Protein AF-A0A4U8Z4T5-F1 (afdb_monomer)

pLDDT: mean 79.44, std 13.84, range [29.36, 95.0]

InterPro domains:
  IPR011989 Armadillo-like helical [G3DSA:1.25.10.10] (235-585)
  IPR016024 Armadillo-type fold [SSF48371] (265-559)

Structure (mmCIF, N/CA/C/O backbone):
data_AF-A0A4U8Z4T5-F1
#
_entry.id   AF-A0A4U8Z4T5-F1
#
loop_
_atom_site.group_PDB
_atom_site.id
_atom_site.type_symbol
_atom_site.label_atom_id
_atom_site.label_alt_id
_atom_site.label_comp_id
_atom_site.label_asym_id
_atom_site.label_entity_id
_atom_site.label_seq_id
_atom_site.pdbx_PDB_ins_code
_atom_site.Cartn_x
_atom_site.Cartn_y
_atom_site.Cartn_z
_atom_site.occupancy
_atom_site.B_iso_or_equiv
_atom_site.auth_seq_id
_atom_site.auth_comp_id
_atom_site.auth_asym_id
_atom_site.auth_atom_id
_atom_site.pdbx_PDB_model_num
ATOM 1 N N . MET A 1 1 ? 65.688 54.243 3.881 1.00 65.06 1 MET A N 1
ATOM 2 C CA . MET A 1 1 ? 64.990 53.530 2.787 1.00 65.06 1 MET A CA 1
ATOM 3 C C . MET A 1 1 ? 64.803 52.058 3.116 1.00 65.06 1 MET A C 1
ATOM 5 O O . MET A 1 1 ? 63.659 51.644 3.179 1.00 65.06 1 MET A O 1
ATOM 9 N N . ILE A 1 2 ? 65.870 51.308 3.417 1.00 73.00 2 ILE A N 1
ATOM 10 C CA . ILE A 1 2 ? 65.785 49.881 3.790 1.00 73.00 2 ILE A CA 1
ATOM 11 C C . ILE A 1 2 ? 64.870 49.649 5.009 1.00 73.00 2 ILE A C 1
ATOM 13 O O . ILE A 1 2 ? 64.003 48.789 4.961 1.00 73.00 2 ILE A O 1
ATOM 17 N N . LEU A 1 3 ? 64.955 50.494 6.043 1.00 74.94 3 LEU A N 1
ATOM 18 C CA . LEU A 1 3 ? 64.056 50.430 7.210 1.00 74.94 3 LEU A CA 1
ATOM 19 C C . LEU A 1 3 ? 62.569 50.653 6.877 1.00 74.94 3 LEU A C 1
ATOM 21 O O . LEU A 1 3 ? 61.711 50.043 7.501 1.00 74.94 3 LEU A O 1
ATOM 25 N N . ALA A 1 4 ? 62.261 51.506 5.895 1.00 76.44 4 ALA A N 1
ATOM 26 C CA . ALA A 1 4 ? 60.877 51.752 5.481 1.00 76.44 4 ALA A CA 1
ATOM 27 C C . ALA A 1 4 ? 60.321 50.555 4.696 1.00 76.44 4 ALA A C 1
ATOM 29 O O . ALA A 1 4 ? 59.209 50.119 4.955 1.00 76.44 4 ALA A O 1
ATOM 30 N N . ALA A 1 5 ? 61.134 49.972 3.807 1.00 76.75 5 ALA A N 1
ATOM 31 C CA . ALA A 1 5 ? 60.778 48.750 3.086 1.00 76.75 5 ALA A CA 1
ATOM 32 C C . ALA A 1 5 ? 60.597 47.550 4.036 1.00 76.75 5 ALA A C 1
ATOM 34 O O . ALA A 1 5 ? 59.678 46.755 3.865 1.00 76.75 5 ALA A O 1
ATOM 35 N N . LYS A 1 6 ? 61.426 47.465 5.084 1.00 80.31 6 LYS A N 1
ATOM 36 C CA . LYS A 1 6 ? 61.306 46.449 6.132 1.00 80.31 6 LYS A CA 1
ATOM 37 C C . LYS A 1 6 ? 60.015 46.606 6.946 1.00 80.31 6 LYS A C 1
ATOM 39 O O . LYS A 1 6 ? 59.347 45.613 7.210 1.00 80.31 6 LYS A O 1
ATOM 44 N N . ALA A 1 7 ? 59.645 47.836 7.306 1.00 78.00 7 ALA A N 1
ATOM 45 C CA . ALA A 1 7 ? 58.390 48.115 8.006 1.00 78.00 7 ALA A CA 1
ATOM 46 C C . ALA A 1 7 ? 57.163 47.746 7.153 1.00 78.00 7 ALA A C 1
ATOM 48 O O . ALA A 1 7 ? 56.250 47.097 7.655 1.00 78.00 7 ALA A O 1
ATOM 49 N N . ASP A 1 8 ? 57.183 48.073 5.856 1.00 79.56 8 ASP A N 1
ATOM 50 C CA . ASP A 1 8 ? 56.132 47.666 4.915 1.00 79.56 8 ASP A CA 1
ATOM 51 C C . ASP A 1 8 ? 56.042 46.134 4.796 1.00 79.56 8 ASP A C 1
ATOM 53 O O . ASP A 1 8 ? 54.948 45.575 4.767 1.00 79.56 8 ASP A O 1
ATOM 57 N N . TRP A 1 9 ? 57.174 45.426 4.765 1.00 83.62 9 TRP A N 1
ATOM 58 C CA . TRP A 1 9 ? 57.192 43.959 4.743 1.00 83.62 9 TRP A CA 1
ATOM 59 C C . TRP A 1 9 ? 56.607 43.344 6.022 1.00 83.62 9 TRP A C 1
ATOM 61 O O . TRP A 1 9 ? 55.842 42.383 5.938 1.00 83.62 9 TRP A O 1
ATOM 71 N N . GLU A 1 10 ? 56.896 43.911 7.196 1.00 82.75 10 GLU A N 1
ATOM 72 C CA . GLU A 1 10 ? 56.301 43.462 8.462 1.00 82.75 10 GLU A CA 1
ATOM 73 C C . GLU A 1 10 ? 54.800 43.770 8.550 1.00 82.75 10 GLU A C 1
ATOM 75 O O . GLU A 1 10 ? 54.044 42.936 9.042 1.00 82.75 10 GLU A O 1
ATOM 80 N N . GLU A 1 11 ? 54.344 44.910 8.021 1.00 85.25 11 GLU A N 1
ATOM 81 C CA . GLU A 1 11 ? 52.915 45.252 7.955 1.00 85.25 11 GLU A CA 1
ATOM 82 C C . GLU A 1 11 ? 52.138 44.316 7.015 1.00 85.25 11 GLU A C 1
ATOM 84 O O . GLU A 1 11 ? 50.955 44.044 7.222 1.00 85.25 11 GLU A O 1
ATOM 89 N N . LYS A 1 12 ? 52.791 43.813 5.964 1.00 82.00 12 LYS A N 1
ATOM 90 C CA . LYS A 1 12 ? 52.190 42.913 4.969 1.00 82.00 12 LYS A CA 1
ATOM 91 C C . LYS A 1 12 ? 52.461 41.436 5.265 1.00 82.00 12 LYS A C 1
ATOM 93 O O . LYS A 1 12 ? 52.671 40.664 4.331 1.00 82.00 12 LYS A O 1
ATOM 98 N N . ASP A 1 13 ? 52.443 41.046 6.542 1.00 82.88 13 ASP A N 1
ATOM 99 C CA . ASP A 1 13 ? 52.569 39.652 7.008 1.00 82.88 13 ASP A CA 1
ATOM 100 C C . ASP A 1 13 ? 53.829 38.924 6.494 1.00 82.88 13 ASP A C 1
ATOM 102 O O . ASP A 1 13 ? 53.838 37.708 6.303 1.00 82.88 13 ASP A O 1
ATOM 106 N N . ARG A 1 14 ? 54.927 39.658 6.267 1.00 82.62 14 ARG A N 1
ATOM 107 C CA . ARG A 1 14 ? 56.226 39.110 5.840 1.00 82.62 14 ARG A CA 1
ATOM 108 C C . ARG A 1 14 ? 56.190 38.326 4.519 1.00 82.62 14 ARG A C 1
ATOM 110 O O . ARG A 1 14 ? 56.997 37.428 4.300 1.00 82.62 14 ARG A O 1
ATOM 117 N N . ILE A 1 15 ? 55.296 38.686 3.599 1.00 80.00 15 ILE A N 1
ATOM 118 C CA . ILE A 1 15 ? 55.174 38.022 2.291 1.00 80.00 15 ILE A CA 1
ATOM 119 C C . ILE A 1 15 ? 56.405 38.305 1.402 1.00 80.00 15 ILE A C 1
ATOM 121 O O . ILE A 1 15 ? 56.754 39.465 1.170 1.00 80.00 15 ILE A O 1
ATOM 125 N N . ASP A 1 16 ? 56.988 37.257 0.800 1.00 77.69 16 ASP A N 1
ATOM 126 C CA . ASP A 1 16 ? 58.214 37.280 -0.035 1.00 77.69 16 ASP A CA 1
ATOM 127 C C . ASP A 1 16 ? 58.216 38.305 -1.179 1.00 77.69 16 ASP A C 1
ATOM 129 O O . ASP A 1 16 ? 59.262 38.732 -1.678 1.00 77.69 16 ASP A O 1
ATOM 133 N N . LYS A 1 17 ? 57.029 38.714 -1.633 1.00 79.75 17 LYS A N 1
ATOM 134 C CA . LYS A 1 17 ? 56.847 39.731 -2.673 1.00 79.75 17 LYS A CA 1
ATOM 135 C C . LYS A 1 17 ? 57.381 41.108 -2.258 1.00 79.75 17 LYS A C 1
ATOM 137 O O . LYS A 1 17 ? 57.741 41.879 -3.138 1.00 79.75 17 LYS A O 1
ATOM 142 N N . TYR A 1 18 ? 57.434 41.398 -0.958 1.00 77.19 18 TYR A N 1
ATOM 143 C CA . TYR A 1 18 ? 57.904 42.678 -0.410 1.00 77.19 18 TYR A CA 1
ATOM 144 C C . TYR A 1 18 ? 59.340 42.611 0.141 1.00 77.19 18 TYR A C 1
ATOM 146 O O . TYR A 1 18 ? 59.817 43.572 0.746 1.00 77.19 18 TYR A O 1
ATOM 154 N N . LEU A 1 19 ? 60.039 41.491 -0.075 1.00 82.50 19 LEU A N 1
ATOM 155 C CA . LEU A 1 19 ? 61.492 41.416 0.089 1.00 82.50 19 LEU A CA 1
ATOM 156 C C . LEU A 1 19 ? 62.183 42.321 -0.935 1.00 82.50 19 LEU A C 1
ATOM 158 O O . LEU A 1 19 ? 61.629 42.589 -2.004 1.00 82.50 19 LEU A O 1
ATOM 162 N N . LEU A 1 20 ? 63.386 42.787 -0.606 1.00 81.00 20 LEU A N 1
ATOM 163 C CA . LEU A 1 20 ? 64.138 43.679 -1.482 1.00 81.00 20 LEU A CA 1
ATOM 164 C C . LEU A 1 20 ? 64.419 42.990 -2.821 1.00 81.00 20 LEU A C 1
ATOM 166 O O . LEU A 1 20 ? 64.884 41.851 -2.867 1.00 81.00 20 LEU A O 1
ATOM 170 N N . ASP A 1 21 ? 64.143 43.701 -3.910 1.00 76.94 21 ASP A N 1
ATOM 171 C CA . ASP A 1 21 ? 64.499 43.240 -5.246 1.00 76.94 21 ASP A CA 1
ATOM 172 C C . ASP A 1 21 ? 66.020 43.363 -5.483 1.00 76.94 21 ASP A C 1
ATOM 174 O O . ASP A 1 21 ? 66.658 44.271 -4.930 1.00 76.94 21 ASP A O 1
ATOM 178 N N . PRO A 1 22 ? 66.600 42.493 -6.336 1.00 72.62 22 PRO A N 1
ATOM 179 C CA . PRO A 1 22 ? 68.009 42.537 -6.720 1.00 72.62 22 PRO A CA 1
ATOM 180 C C . PRO A 1 22 ? 68.476 43.932 -7.148 1.00 72.62 22 PRO A C 1
ATOM 182 O O . PRO A 1 22 ? 67.836 44.592 -7.973 1.00 72.62 22 PRO A O 1
ATOM 185 N N . GLY A 1 23 ? 69.617 44.378 -6.618 1.00 75.50 23 GLY A N 1
ATOM 186 C CA . GLY A 1 23 ? 70.242 45.646 -6.993 1.00 75.50 23 GLY A CA 1
ATOM 187 C C . GLY A 1 23 ? 70.771 46.464 -5.815 1.00 75.50 23 GLY A C 1
ATOM 188 O O . GLY A 1 23 ? 71.002 45.966 -4.719 1.00 75.50 23 GLY A O 1
ATOM 189 N N . VAL A 1 24 ? 70.959 47.769 -6.045 1.00 73.31 24 VAL A N 1
ATOM 190 C CA . VAL A 1 24 ? 71.733 48.672 -5.166 1.00 73.31 24 VAL A CA 1
ATOM 191 C C . VAL A 1 24 ? 71.236 48.709 -3.713 1.00 73.31 24 VAL A C 1
ATOM 193 O O . VAL A 1 24 ? 72.024 48.954 -2.807 1.00 73.31 24 VAL A O 1
ATOM 196 N N . GLN A 1 25 ? 69.941 48.497 -3.463 1.00 75.31 25 GLN A N 1
ATOM 197 C CA . GLN A 1 25 ? 69.382 48.516 -2.103 1.00 75.31 25 GLN A CA 1
ATOM 198 C C . GLN A 1 25 ? 69.626 47.205 -1.343 1.00 75.31 25 GLN A C 1
ATOM 200 O O . GLN A 1 25 ? 69.825 47.257 -0.133 1.00 75.31 25 GLN A O 1
ATOM 205 N N . LEU A 1 26 ? 69.640 46.063 -2.038 1.00 80.06 26 LEU A N 1
ATOM 206 C CA . LEU A 1 26 ? 69.941 44.757 -1.451 1.00 80.06 26 LEU A CA 1
ATOM 207 C C . LEU A 1 26 ? 71.438 44.636 -1.132 1.00 80.06 26 LEU A C 1
ATOM 209 O O . LEU A 1 26 ? 71.787 44.257 -0.019 1.00 80.06 26 LEU A O 1
ATOM 213 N N . GLU A 1 27 ? 72.304 45.096 -2.041 1.00 77.06 27 GLU A N 1
ATOM 214 C CA . GLU A 1 27 ? 73.756 45.179 -1.804 1.00 77.06 27 GLU A CA 1
ATOM 215 C C . GLU A 1 27 ? 74.094 46.139 -0.657 1.00 77.06 27 GLU A C 1
ATOM 217 O O . GLU A 1 27 ? 74.862 45.799 0.233 1.00 77.06 27 GLU A O 1
ATOM 222 N N . ARG A 1 28 ? 73.430 47.302 -0.576 1.00 78.12 28 ARG A N 1
ATOM 223 C CA . ARG A 1 28 ? 73.576 48.183 0.596 1.00 78.12 28 ARG A CA 1
ATOM 224 C C . ARG A 1 28 ? 73.101 47.526 1.888 1.00 78.12 28 ARG A C 1
ATOM 226 O O . ARG A 1 28 ? 73.685 47.787 2.930 1.00 78.12 28 ARG A O 1
ATOM 233 N N . GLY A 1 29 ? 72.033 46.727 1.837 1.00 76.50 29 GLY A N 1
ATOM 234 C CA . GLY A 1 29 ? 71.551 45.960 2.988 1.00 76.50 29 GLY A CA 1
ATOM 235 C C . GLY A 1 29 ? 72.569 44.920 3.450 1.00 76.50 29 GLY A C 1
ATOM 236 O O . GLY A 1 29 ? 72.775 44.775 4.650 1.00 76.50 29 GLY A O 1
ATOM 237 N N . ARG A 1 30 ? 73.235 44.253 2.504 1.00 79.81 30 ARG A N 1
ATOM 238 C CA . ARG A 1 30 ? 74.326 43.310 2.761 1.00 79.81 30 ARG A CA 1
ATOM 239 C C . ARG A 1 30 ? 75.552 43.999 3.361 1.00 79.81 30 ARG A C 1
ATOM 241 O O . ARG A 1 30 ? 76.019 43.565 4.406 1.00 79.81 30 ARG A O 1
ATOM 248 N N . ASP A 1 31 ? 76.009 45.098 2.762 1.00 80.56 31 ASP A N 1
ATOM 249 C CA . ASP A 1 31 ? 77.144 45.883 3.268 1.00 80.56 31 ASP A CA 1
ATOM 250 C C . ASP A 1 31 ? 76.893 46.372 4.706 1.00 80.56 31 ASP A C 1
ATOM 252 O O . ASP A 1 31 ? 77.791 46.350 5.541 1.00 80.56 31 ASP A O 1
ATOM 256 N N . LEU A 1 32 ? 75.649 46.757 5.017 1.00 77.38 32 LEU A N 1
ATOM 257 C CA . LEU A 1 32 ? 75.212 47.145 6.364 1.00 77.38 32 LEU A CA 1
ATOM 258 C C . LEU A 1 32 ? 75.223 45.989 7.378 1.00 77.38 32 LEU A C 1
ATOM 260 O O . LEU A 1 32 ? 75.360 46.249 8.571 1.00 77.38 32 LEU A O 1
ATOM 264 N N . LEU A 1 33 ? 75.050 44.737 6.941 1.00 75.62 33 LEU A N 1
ATOM 265 C CA . LEU A 1 33 ? 75.178 43.561 7.811 1.00 75.62 33 LEU A CA 1
ATOM 266 C C . LEU A 1 33 ? 76.638 43.140 8.016 1.00 75.62 33 LEU A C 1
ATOM 268 O O . LEU A 1 33 ? 76.971 42.658 9.100 1.00 75.62 33 LEU A O 1
ATOM 272 N N . ASP A 1 34 ? 77.484 43.318 6.998 1.00 78.12 34 ASP A N 1
ATOM 273 C CA . ASP A 1 34 ? 78.901 42.941 7.030 1.00 78.12 34 ASP A CA 1
ATOM 274 C C . ASP A 1 34 ? 79.774 43.982 7.772 1.00 78.12 34 ASP A C 1
ATOM 276 O O . ASP A 1 34 ? 80.711 43.594 8.472 1.00 78.12 34 ASP A O 1
ATOM 280 N N . ASP A 1 35 ? 79.452 45.283 7.689 1.00 76.62 35 ASP A N 1
ATOM 281 C CA . ASP A 1 35 ? 80.103 46.367 8.450 1.00 76.62 35 ASP A CA 1
ATOM 282 C C . ASP A 1 35 ? 79.062 47.354 9.037 1.00 76.62 35 ASP A C 1
ATOM 284 O O . ASP A 1 35 ? 78.723 48.372 8.424 1.00 76.62 35 ASP A O 1
ATOM 288 N N . PRO A 1 36 ? 78.513 47.063 10.232 1.00 68.88 36 PRO A N 1
ATOM 289 C CA . PRO A 1 36 ? 77.388 47.810 10.797 1.00 68.88 36 PRO A CA 1
ATOM 290 C C . PRO A 1 36 ? 77.752 49.205 11.339 1.00 68.88 36 PRO A C 1
ATOM 292 O O . PRO A 1 36 ? 76.860 50.024 11.593 1.00 68.88 36 PRO A O 1
ATOM 295 N N . GLY A 1 37 ? 79.043 49.501 11.538 1.00 70.75 37 GLY A N 1
ATOM 296 C CA . GLY A 1 37 ? 79.495 50.721 12.213 1.00 70.75 37 GLY A CA 1
ATOM 297 C C . GLY A 1 37 ? 78.805 50.940 13.574 1.00 70.75 37 GLY A C 1
ATOM 298 O O . GLY A 1 37 ? 78.746 50.029 14.396 1.00 70.75 37 GLY A O 1
ATOM 299 N N . ASP A 1 38 ? 78.261 52.144 13.799 1.00 59.41 38 ASP A N 1
ATOM 300 C CA . ASP A 1 38 ? 77.535 52.539 15.026 1.00 59.41 38 ASP A CA 1
ATOM 301 C C . ASP A 1 38 ? 76.004 52.288 14.961 1.00 59.41 38 ASP A C 1
ATOM 303 O O . ASP A 1 38 ? 75.245 52.804 15.788 1.00 59.41 38 ASP A O 1
ATOM 307 N N . VAL A 1 39 ? 75.503 51.542 13.967 1.00 60.97 39 VAL A N 1
ATOM 308 C CA . VAL A 1 39 ? 74.061 51.304 13.763 1.00 60.97 39 VAL A CA 1
ATOM 309 C C . VAL A 1 39 ? 73.662 49.934 14.321 1.00 60.97 39 VAL A C 1
ATOM 311 O O . VAL A 1 39 ? 74.307 48.933 14.041 1.00 60.97 39 VAL A O 1
ATOM 314 N N . ALA A 1 40 ? 72.571 49.859 15.092 1.00 65.69 40 ALA A N 1
ATOM 315 C CA . ALA A 1 40 ? 72.010 48.581 15.541 1.00 65.69 40 ALA A CA 1
ATOM 316 C C . ALA A 1 40 ? 71.258 47.902 14.379 1.00 65.69 40 ALA A C 1
ATOM 318 O O . ALA A 1 40 ? 70.226 48.406 13.934 1.00 65.69 40 ALA A O 1
ATOM 319 N N . VAL A 1 41 ? 71.792 46.790 13.861 1.00 68.38 41 VAL A N 1
ATOM 320 C CA . VAL A 1 41 ? 71.321 46.143 12.611 1.00 68.38 41 VAL A CA 1
ATOM 321 C C . VAL A 1 41 ? 70.575 44.825 12.859 1.00 68.38 41 VAL A C 1
ATOM 323 O O . VAL A 1 41 ? 70.140 44.170 11.913 1.00 68.38 41 VAL A O 1
ATOM 326 N N . ASP A 1 42 ? 70.373 44.447 14.124 1.00 68.69 42 ASP A N 1
ATOM 327 C CA . ASP A 1 42 ? 69.731 43.179 14.500 1.00 68.69 42 ASP A CA 1
ATOM 328 C C . ASP A 1 42 ? 68.301 43.063 13.950 1.00 68.69 42 ASP A C 1
ATOM 330 O O . ASP A 1 42 ? 67.916 42.011 13.446 1.00 68.69 42 ASP A O 1
ATOM 334 N N . ASP A 1 43 ? 67.554 44.169 13.917 1.00 67.75 43 ASP A N 1
ATOM 335 C CA . ASP A 1 43 ? 66.181 44.193 13.402 1.00 67.75 43 ASP A CA 1
ATOM 336 C C . ASP A 1 43 ? 66.091 44.092 11.870 1.00 67.75 43 ASP A C 1
ATOM 338 O O . ASP A 1 43 ? 64.993 43.950 11.338 1.00 67.75 43 ASP A O 1
ATOM 342 N N . LEU A 1 44 ? 67.203 44.206 11.137 1.00 73.88 44 LEU A N 1
ATOM 343 C CA . LEU A 1 44 ? 67.240 44.183 9.668 1.00 73.88 44 LEU A CA 1
ATOM 344 C C . LEU A 1 44 ? 67.785 42.872 9.091 1.00 73.88 44 LEU A C 1
ATOM 346 O O . LEU A 1 44 ? 67.580 42.609 7.905 1.00 73.88 44 LEU A O 1
ATOM 350 N N . ARG A 1 45 ? 68.442 42.058 9.923 1.00 79.38 45 ARG A N 1
ATOM 351 C CA . ARG A 1 45 ? 69.130 40.825 9.529 1.00 79.38 45 ARG A CA 1
ATOM 352 C C . ARG A 1 45 ? 68.206 39.848 8.809 1.00 79.38 45 ARG A C 1
ATOM 354 O O . ARG A 1 45 ? 68.454 39.543 7.647 1.00 79.38 45 ARG A O 1
ATOM 361 N N . ASP A 1 46 ? 67.096 39.473 9.439 1.00 80.44 46 ASP A N 1
ATOM 362 C CA . ASP A 1 46 ? 66.138 38.512 8.875 1.00 80.44 46 ASP A CA 1
ATOM 363 C C . ASP A 1 46 ? 65.582 38.967 7.515 1.00 80.44 46 ASP A C 1
ATOM 365 O O . ASP A 1 46 ? 65.428 38.173 6.589 1.00 80.44 46 ASP A O 1
ATOM 369 N N . TYR A 1 47 ? 65.298 40.265 7.373 1.00 81.19 47 TYR A N 1
ATOM 370 C CA . TYR A 1 47 ? 64.714 40.827 6.153 1.00 81.19 47 TYR A CA 1
ATOM 371 C C . TYR A 1 47 ? 65.705 40.838 4.982 1.00 81.19 47 TYR A C 1
ATOM 373 O O . TYR A 1 47 ? 65.345 40.524 3.844 1.00 81.19 47 TYR A O 1
ATOM 381 N N . VAL A 1 48 ? 66.960 41.201 5.250 1.00 79.56 48 VAL A N 1
ATOM 382 C CA . VAL A 1 48 ? 68.009 41.262 4.228 1.00 79.56 48 VAL A CA 1
ATOM 383 C C . VAL A 1 48 ? 68.495 39.855 3.861 1.00 79.56 48 VAL A C 1
ATOM 385 O O . VAL A 1 48 ? 68.666 39.580 2.675 1.00 79.56 48 VAL A O 1
ATOM 388 N N . GLU A 1 49 ? 68.637 38.939 4.824 1.00 82.69 49 GLU A N 1
ATOM 389 C CA . GLU A 1 49 ? 69.040 37.547 4.568 1.00 82.69 49 GLU A CA 1
ATOM 390 C C . GLU A 1 49 ? 68.009 36.799 3.705 1.00 82.69 49 GLU A C 1
ATOM 392 O O . GLU A 1 49 ? 68.384 36.196 2.698 1.00 82.69 49 GLU A O 1
ATOM 397 N N . LEU A 1 50 ? 66.707 36.925 4.000 1.00 82.44 50 LEU A N 1
ATOM 398 C CA . LEU A 1 50 ? 65.644 36.343 3.164 1.00 82.44 50 LEU A CA 1
ATOM 399 C C . LEU A 1 50 ? 65.614 36.945 1.751 1.00 82.44 50 LEU A C 1
ATOM 401 O O . LEU A 1 50 ? 65.345 36.247 0.770 1.00 82.44 50 LEU A O 1
ATOM 405 N N . SER A 1 51 ? 65.921 38.239 1.624 1.00 80.88 51 SER A N 1
ATOM 406 C CA . SER A 1 51 ? 66.007 38.906 0.319 1.00 80.88 51 SER A CA 1
ATOM 407 C C . SER A 1 51 ? 67.193 38.385 -0.513 1.00 80.88 51 SER A C 1
ATOM 409 O O . SER A 1 51 ? 67.047 38.168 -1.717 1.00 80.88 51 SER A O 1
ATOM 411 N N . LEU A 1 52 ? 68.338 38.108 0.124 1.00 81.00 52 LEU A N 1
ATOM 412 C CA . LEU A 1 52 ? 69.515 37.505 -0.518 1.00 81.00 52 LEU A CA 1
ATOM 413 C C . LEU A 1 52 ? 69.277 36.037 -0.908 1.00 81.00 52 LEU A C 1
ATOM 415 O O . LEU A 1 52 ? 69.728 35.588 -1.962 1.00 81.00 52 LEU A O 1
ATOM 419 N N . GLU A 1 53 ? 68.544 35.277 -0.092 1.00 81.44 53 GLU A N 1
ATOM 420 C CA . GLU A 1 53 ? 68.211 33.880 -0.390 1.00 81.44 53 GLU A CA 1
ATOM 421 C C . GLU A 1 53 ? 67.259 33.764 -1.592 1.00 81.44 53 GLU A C 1
ATOM 423 O O . GLU A 1 53 ? 67.469 32.933 -2.483 1.00 81.44 53 GLU A O 1
ATOM 428 N N . LYS A 1 54 ? 66.282 34.674 -1.689 1.00 80.94 54 LYS A N 1
ATOM 429 C CA . LYS A 1 54 ? 65.402 34.815 -2.859 1.00 80.94 54 LYS A CA 1
ATOM 430 C C . LYS A 1 54 ? 66.183 35.150 -4.135 1.00 80.94 54 LYS A C 1
ATOM 432 O O . LYS A 1 54 ? 65.899 34.587 -5.194 1.00 80.94 54 LYS A O 1
ATOM 437 N N . GLU A 1 55 ? 67.170 36.042 -4.055 1.00 80.50 55 GLU A N 1
ATOM 438 C CA . GLU A 1 55 ? 68.040 36.381 -5.189 1.00 80.50 55 GLU A CA 1
ATOM 439 C C . GLU A 1 55 ? 68.890 35.180 -5.631 1.00 80.50 55 GLU A C 1
ATOM 441 O O . GLU A 1 55 ? 68.952 34.863 -6.822 1.00 80.50 55 GLU A O 1
ATOM 446 N N . LYS A 1 56 ? 69.478 34.454 -4.677 1.00 79.06 56 LYS A N 1
ATOM 447 C CA . LYS A 1 56 ? 70.282 33.260 -4.956 1.00 79.06 56 LYS A CA 1
ATOM 448 C C . LYS A 1 56 ? 69.465 32.157 -5.633 1.00 79.06 56 LYS A C 1
ATOM 450 O O . LYS A 1 56 ? 69.905 31.609 -6.642 1.00 79.06 56 LYS A O 1
ATOM 455 N N . GLY A 1 57 ? 68.253 31.888 -5.141 1.00 77.19 57 GLY A N 1
ATOM 456 C CA . GLY A 1 57 ? 67.345 30.909 -5.748 1.00 77.19 57 GLY A CA 1
ATOM 457 C C . GLY A 1 57 ? 66.955 31.265 -7.186 1.00 77.19 57 GLY A C 1
ATOM 458 O O . GLY A 1 57 ? 66.841 30.383 -8.037 1.00 77.19 57 GLY A O 1
ATOM 459 N N . ARG A 1 58 ? 66.818 32.560 -7.494 1.00 75.69 58 ARG A N 1
ATOM 460 C CA . ARG A 1 58 ? 66.562 33.030 -8.860 1.00 75.69 58 ARG A CA 1
ATOM 461 C C . ARG A 1 58 ? 67.766 32.823 -9.783 1.00 75.69 58 ARG A C 1
ATOM 463 O O . ARG A 1 58 ? 67.578 32.349 -10.900 1.00 75.69 58 ARG A O 1
ATOM 470 N N . PHE A 1 59 ? 68.979 33.135 -9.327 1.00 75.81 59 PHE A N 1
ATOM 471 C CA . PHE A 1 59 ? 70.200 32.914 -10.111 1.00 75.81 59 PHE A CA 1
ATOM 472 C C . PHE A 1 59 ? 70.455 31.432 -10.396 1.00 75.81 59 PHE A C 1
ATOM 474 O O . PHE A 1 59 ? 70.853 31.080 -11.507 1.00 75.81 59 PHE A O 1
ATOM 481 N N . ASP A 1 60 ? 70.207 30.557 -9.420 1.00 76.38 60 ASP A N 1
ATOM 482 C CA . ASP A 1 60 ? 70.342 29.114 -9.618 1.00 76.38 60 ASP A CA 1
ATOM 483 C C . ASP A 1 60 ? 69.314 28.592 -10.639 1.00 76.38 60 ASP A C 1
ATOM 485 O O . ASP A 1 60 ? 69.681 27.815 -11.524 1.00 76.38 60 ASP A O 1
ATOM 489 N N . ALA A 1 61 ? 68.073 29.094 -10.599 1.00 72.62 61 ALA A N 1
ATOM 490 C CA . ALA A 1 61 ? 67.029 28.750 -11.566 1.00 72.62 61 ALA A CA 1
ATOM 491 C C . ALA A 1 61 ? 67.314 29.275 -12.989 1.00 72.62 61 ALA A C 1
ATOM 493 O O . ALA A 1 61 ? 67.116 28.545 -13.961 1.00 72.62 61 ALA A O 1
ATOM 494 N N . GLU A 1 62 ? 67.809 30.511 -13.134 1.00 76.00 62 GLU A N 1
ATOM 495 C CA . GLU A 1 62 ? 68.209 31.073 -14.436 1.00 76.00 62 GLU A CA 1
ATOM 496 C C . GLU A 1 62 ? 69.408 30.305 -15.024 1.00 76.00 62 GLU A C 1
ATOM 498 O O . GLU A 1 62 ? 69.394 29.932 -16.197 1.00 76.00 62 GLU A O 1
ATOM 503 N N . ARG A 1 63 ? 70.402 29.944 -14.202 1.00 75.88 63 ARG A N 1
ATOM 504 C CA . ARG A 1 63 ? 71.556 29.148 -14.652 1.00 75.88 63 ARG A CA 1
ATOM 505 C C . ARG A 1 63 ? 71.163 27.733 -15.078 1.00 75.88 63 ARG A C 1
ATOM 507 O O . ARG A 1 63 ? 71.742 27.185 -16.017 1.00 75.88 63 ARG A O 1
ATOM 514 N N . GLU A 1 64 ? 70.205 27.119 -14.388 1.00 75.31 64 GLU A N 1
ATOM 515 C CA . GLU A 1 64 ? 69.691 25.798 -14.751 1.00 75.31 64 GLU A CA 1
ATOM 516 C C . GLU A 1 64 ? 68.884 25.842 -16.059 1.00 75.31 64 GLU A C 1
ATOM 518 O O . GLU A 1 64 ? 69.034 24.952 -16.903 1.00 75.31 64 GLU A O 1
ATOM 523 N N . ALA A 1 65 ? 68.114 26.913 -16.282 1.00 73.06 65 ALA A N 1
ATOM 524 C CA . ALA A 1 65 ? 67.407 27.157 -17.536 1.00 73.06 65 ALA A CA 1
ATOM 525 C C . ALA A 1 65 ? 68.373 27.356 -18.719 1.00 73.06 65 ALA A C 1
ATOM 527 O O . ALA A 1 65 ? 68.212 26.704 -19.753 1.00 73.06 65 ALA A O 1
ATOM 528 N N . ASP A 1 66 ? 69.429 28.152 -18.544 1.00 78.06 66 ASP A N 1
ATOM 529 C CA . ASP A 1 66 ? 70.441 28.386 -19.582 1.00 78.06 66 ASP A CA 1
ATOM 530 C C . ASP A 1 66 ? 71.209 27.106 -19.943 1.00 78.06 66 ASP A C 1
ATOM 532 O O . ASP A 1 66 ? 71.457 26.817 -21.118 1.00 78.06 66 ASP A O 1
ATOM 536 N N . LEU A 1 67 ? 71.553 26.282 -18.947 1.00 77.50 67 LEU A N 1
ATOM 537 C CA . LEU A 1 67 ? 72.188 24.981 -19.178 1.00 77.50 67 LEU A CA 1
ATOM 538 C C . LEU A 1 67 ? 71.247 24.001 -19.892 1.00 77.50 67 LEU A C 1
ATOM 540 O O . LEU A 1 67 ? 71.700 23.198 -20.715 1.00 77.50 67 LEU A O 1
ATOM 544 N N . ALA A 1 68 ? 69.945 24.050 -19.600 1.00 73.31 68 ALA A N 1
ATOM 545 C CA . ALA A 1 68 ? 68.947 23.239 -20.286 1.00 73.31 68 ALA A CA 1
ATOM 546 C C . ALA A 1 68 ? 68.779 23.669 -21.752 1.00 73.31 68 ALA A C 1
ATOM 548 O O . ALA A 1 68 ? 68.712 22.810 -22.635 1.00 73.31 68 ALA A O 1
ATOM 549 N N . ASP A 1 69 ? 68.776 24.971 -22.030 1.00 74.81 69 ASP A N 1
ATOM 550 C CA . ASP A 1 69 ? 68.679 25.506 -23.388 1.00 74.81 69 ASP A CA 1
ATOM 551 C C . ASP A 1 69 ? 69.942 25.215 -24.212 1.00 74.81 69 ASP A C 1
ATOM 553 O O . ASP A 1 69 ? 69.837 24.765 -25.357 1.00 74.81 69 ASP A O 1
ATOM 557 N N . GLN A 1 70 ? 71.135 25.331 -23.618 1.00 76.25 70 GLN A N 1
ATOM 558 C CA . GLN A 1 70 ? 72.387 24.930 -24.273 1.00 76.25 70 GLN A CA 1
ATOM 559 C C . GLN A 1 70 ? 72.413 23.438 -24.625 1.00 76.25 70 GLN A C 1
ATOM 561 O O . GLN A 1 70 ? 72.872 23.065 -25.706 1.00 76.25 70 GLN A O 1
ATOM 566 N N . ARG A 1 71 ? 71.880 22.570 -23.755 1.00 78.69 71 ARG A N 1
ATOM 567 C CA . ARG A 1 71 ? 71.755 21.132 -24.051 1.00 78.69 71 ARG A CA 1
ATOM 568 C C . ARG A 1 71 ? 70.790 20.873 -25.204 1.00 78.69 71 ARG A C 1
ATOM 570 O O . ARG A 1 71 ? 71.119 20.094 -26.095 1.00 78.69 71 ARG A O 1
ATOM 577 N N . ARG A 1 72 ? 69.641 21.558 -25.240 1.00 75.62 72 ARG A N 1
ATOM 578 C CA . ARG A 1 72 ? 68.681 21.429 -26.351 1.00 75.62 72 ARG A CA 1
ATOM 579 C C . ARG A 1 72 ? 69.282 21.881 -27.682 1.00 75.62 72 ARG A C 1
ATOM 581 O O . ARG A 1 72 ? 69.076 21.204 -28.686 1.00 75.62 72 ARG A O 1
ATOM 588 N N . LEU A 1 73 ? 70.047 22.972 -27.689 1.00 76.88 73 LEU A N 1
ATOM 589 C CA . LEU A 1 73 ? 70.753 23.453 -28.881 1.00 76.88 73 LEU A CA 1
ATOM 590 C C . LEU A 1 73 ? 71.837 22.467 -29.341 1.00 76.88 73 LEU A C 1
ATOM 592 O O . LEU A 1 73 ? 71.882 22.125 -30.520 1.00 76.88 73 LEU A O 1
ATOM 596 N N . ALA A 1 74 ? 72.648 21.935 -28.423 1.00 78.06 74 ALA A N 1
ATOM 597 C CA . ALA A 1 74 ? 73.684 20.953 -28.752 1.00 78.06 74 ALA A CA 1
ATOM 598 C C . ALA A 1 74 ? 73.107 19.626 -29.284 1.00 78.06 74 ALA A C 1
ATOM 600 O O . ALA A 1 74 ? 73.671 19.008 -30.192 1.00 78.06 74 ALA A O 1
ATOM 601 N N . ASP A 1 75 ? 71.967 19.182 -28.751 1.00 77.50 75 ASP A N 1
ATOM 602 C CA . ASP A 1 75 ? 71.287 17.973 -29.221 1.00 77.50 75 ASP A CA 1
ATOM 603 C C . ASP A 1 75 ? 70.576 18.195 -30.564 1.00 77.50 75 ASP A C 1
ATOM 605 O O . ASP A 1 75 ? 70.564 17.296 -31.409 1.00 77.50 75 ASP A O 1
ATOM 609 N N . ALA A 1 76 ? 70.046 19.397 -30.809 1.00 74.25 76 ALA A N 1
ATOM 610 C CA . ALA A 1 76 ? 69.510 19.782 -32.112 1.00 74.25 76 ALA A CA 1
ATOM 611 C C . ALA A 1 76 ? 70.611 19.855 -33.185 1.00 74.25 76 ALA A C 1
ATOM 613 O O . ALA A 1 76 ? 70.421 19.340 -34.287 1.00 74.25 76 ALA A O 1
ATOM 614 N N . GLU A 1 77 ? 71.782 20.415 -32.862 1.00 80.88 77 GLU A N 1
ATOM 615 C CA . GLU A 1 77 ? 72.925 20.448 -33.781 1.00 80.88 77 GLU A CA 1
ATOM 616 C C . GLU A 1 77 ? 73.467 19.051 -34.096 1.00 80.88 77 GLU A C 1
ATOM 618 O O . GLU A 1 77 ? 73.784 18.771 -35.254 1.00 80.88 77 GLU A O 1
ATOM 623 N N . ARG A 1 78 ? 73.538 18.146 -33.108 1.00 79.25 78 ARG A N 1
ATOM 624 C CA . ARG A 1 78 ? 73.933 16.749 -33.356 1.00 79.25 78 ARG A CA 1
ATOM 625 C C . ARG A 1 78 ? 72.975 16.049 -34.310 1.00 79.25 78 ARG A C 1
ATOM 627 O O . ARG A 1 78 ? 73.426 15.495 -35.307 1.00 79.25 78 ARG A O 1
ATOM 634 N N . ARG A 1 79 ? 71.665 16.161 -34.073 1.00 78.06 79 ARG A N 1
ATOM 635 C CA . ARG A 1 79 ? 70.647 15.575 -34.961 1.00 78.06 79 ARG A CA 1
ATOM 636 C C . ARG A 1 79 ? 70.687 16.171 -36.365 1.00 78.06 79 ARG A C 1
ATOM 638 O O . ARG A 1 79 ? 70.503 15.447 -37.336 1.00 78.06 79 ARG A O 1
ATOM 645 N N . ALA A 1 80 ? 70.955 17.471 -36.490 1.00 73.31 80 ALA A N 1
ATOM 646 C CA . ALA A 1 80 ? 71.101 18.117 -37.790 1.00 73.31 80 ALA A CA 1
ATOM 647 C C . ALA A 1 80 ? 72.343 17.620 -38.551 1.00 73.31 80 ALA A C 1
ATOM 649 O O . ALA A 1 80 ? 72.267 17.414 -39.761 1.00 73.31 80 ALA A O 1
ATOM 650 N N . ARG A 1 81 ? 73.468 17.384 -37.861 1.00 81.00 81 ARG A N 1
ATOM 651 C CA . ARG A 1 81 ? 74.682 16.816 -38.472 1.00 81.00 81 ARG A CA 1
ATOM 652 C C . ARG A 1 81 ? 74.494 15.358 -38.878 1.00 81.00 81 ARG A C 1
ATOM 654 O O . ARG A 1 81 ? 74.850 15.006 -39.994 1.00 81.00 81 ARG A O 1
ATOM 661 N N . GLU A 1 82 ? 73.878 14.545 -38.025 1.00 79.94 82 GLU A N 1
ATOM 662 C CA . GLU A 1 82 ? 73.560 13.145 -38.336 1.00 79.94 82 GLU A CA 1
ATOM 663 C C . GLU A 1 82 ? 72.612 13.047 -39.543 1.00 79.94 82 GLU A C 1
ATOM 665 O O . GLU A 1 82 ? 72.889 12.309 -40.487 1.00 79.94 82 GLU A O 1
ATOM 670 N N . ALA A 1 83 ? 71.560 13.872 -39.588 1.00 72.88 83 ALA A N 1
ATOM 671 C CA . ALA A 1 83 ? 70.651 13.935 -40.732 1.00 72.88 83 ALA A CA 1
ATOM 672 C C . ALA A 1 83 ? 71.341 14.435 -42.016 1.00 72.88 83 ALA A C 1
ATOM 674 O O . ALA A 1 83 ? 71.036 13.955 -43.109 1.00 72.88 83 ALA A O 1
ATOM 675 N N . ALA A 1 84 ? 72.283 15.378 -41.908 1.00 73.69 84 ALA A N 1
ATOM 676 C CA . ALA A 1 84 ? 73.062 15.858 -43.048 1.00 73.69 84 ALA A CA 1
ATOM 677 C C . ALA A 1 84 ? 74.042 14.794 -43.571 1.00 73.69 84 ALA A C 1
ATOM 679 O O . ALA A 1 84 ? 74.183 14.641 -44.783 1.00 73.69 84 ALA A O 1
ATOM 680 N N . GLU A 1 85 ? 74.680 14.023 -42.687 1.00 81.44 85 GLU A N 1
ATOM 681 C CA . GLU A 1 85 ? 75.545 12.905 -43.074 1.00 81.44 85 GLU A CA 1
ATOM 682 C C . GLU A 1 85 ? 74.754 11.757 -43.711 1.00 81.44 85 GLU A C 1
ATOM 684 O O . GLU A 1 85 ? 75.202 11.179 -44.702 1.00 81.44 85 GLU A O 1
ATOM 689 N N . GLU A 1 86 ? 73.566 11.436 -43.197 1.00 75.81 86 GLU A N 1
ATOM 690 C CA . GLU A 1 86 ? 72.682 10.447 -43.821 1.00 75.81 86 GLU A CA 1
ATOM 691 C C . GLU A 1 86 ? 72.179 10.918 -45.188 1.00 75.81 86 GLU A C 1
ATOM 693 O O . GLU A 1 86 ? 72.183 10.139 -46.144 1.00 75.81 86 GLU A O 1
ATOM 698 N N . ALA A 1 87 ? 71.818 12.196 -45.322 1.00 72.12 87 ALA A N 1
ATOM 699 C CA . ALA A 1 87 ? 71.443 12.782 -46.604 1.00 72.12 87 ALA A CA 1
ATOM 700 C C . ALA A 1 87 ? 72.611 12.772 -47.605 1.00 72.12 87 ALA A C 1
ATOM 702 O O . ALA A 1 87 ? 72.398 12.468 -48.778 1.00 72.12 87 ALA A O 1
ATOM 703 N N . ALA A 1 88 ? 73.844 13.030 -47.154 1.00 77.81 88 ALA A N 1
ATOM 704 C CA . ALA A 1 88 ? 75.039 12.948 -47.991 1.00 77.81 88 ALA A CA 1
ATOM 705 C C . ALA A 1 88 ? 75.314 11.508 -48.456 1.00 77.81 88 ALA A C 1
ATOM 707 O O . ALA A 1 88 ? 75.504 11.284 -49.649 1.00 77.81 88 ALA A O 1
ATOM 708 N N . ARG A 1 89 ? 75.220 10.512 -47.562 1.00 79.62 89 ARG A N 1
ATOM 709 C CA . ARG A 1 89 ? 75.352 9.090 -47.938 1.00 79.62 89 ARG A CA 1
ATOM 710 C C . ARG A 1 89 ? 74.251 8.640 -48.895 1.00 79.62 89 ARG A C 1
ATOM 712 O O . ARG A 1 89 ? 74.516 7.875 -49.818 1.00 79.62 89 ARG A O 1
ATOM 719 N N . GLN A 1 90 ? 73.019 9.118 -48.713 1.00 71.12 90 GLN A N 1
ATOM 720 C CA . GLN A 1 90 ? 71.924 8.842 -49.645 1.00 71.12 90 GLN A CA 1
ATOM 721 C C . GLN A 1 90 ? 72.134 9.524 -51.000 1.00 71.12 90 GLN A C 1
ATOM 723 O O . GLN A 1 90 ? 71.796 8.936 -52.025 1.00 71.12 90 GLN A O 1
ATOM 728 N N . ALA A 1 91 ? 72.697 10.732 -51.031 1.00 72.00 91 ALA A N 1
ATOM 729 C CA . ALA A 1 91 ? 73.031 11.427 -52.268 1.00 72.00 91 ALA A CA 1
ATOM 730 C C . ALA A 1 91 ? 74.175 10.731 -53.021 1.00 72.00 91 ALA A C 1
ATOM 732 O O . ALA A 1 91 ? 74.061 10.534 -54.226 1.00 72.00 91 ALA A O 1
ATOM 733 N N . GLU A 1 92 ? 75.221 10.279 -52.325 1.00 78.19 92 GLU A N 1
ATOM 734 C CA . GLU A 1 92 ? 76.305 9.484 -52.918 1.00 78.19 92 GLU A CA 1
ATOM 735 C C . GLU A 1 92 ? 75.806 8.122 -53.416 1.00 78.19 92 GLU A C 1
ATOM 737 O O . GLU A 1 92 ? 76.140 7.718 -54.527 1.00 78.19 92 GLU A O 1
ATOM 742 N N . ALA A 1 93 ? 74.936 7.445 -52.659 1.00 72.31 93 ALA A N 1
ATOM 743 C CA . ALA A 1 93 ? 74.307 6.201 -53.098 1.00 72.31 93 ALA A CA 1
ATOM 744 C C . ALA A 1 93 ? 73.404 6.409 -54.326 1.00 72.31 93 ALA A C 1
ATOM 746 O O . ALA A 1 93 ? 73.388 5.572 -55.226 1.00 72.31 93 ALA A O 1
ATOM 747 N N . ARG A 1 94 ? 72.678 7.534 -54.402 1.00 72.06 94 ARG A N 1
ATOM 748 C CA . ARG A 1 94 ? 71.885 7.905 -55.585 1.00 72.06 94 ARG A CA 1
ATOM 749 C C . ARG A 1 94 ? 72.769 8.252 -56.778 1.00 72.06 94 ARG A C 1
ATOM 751 O O . ARG A 1 94 ? 72.465 7.801 -57.872 1.00 72.06 94 ARG A O 1
ATOM 758 N N . ALA A 1 95 ? 73.868 8.974 -56.577 1.00 73.75 95 ALA A N 1
ATOM 759 C CA . ALA A 1 95 ? 74.813 9.301 -57.641 1.00 73.75 95 ALA A CA 1
ATOM 760 C C . ALA A 1 95 ? 75.527 8.047 -58.177 1.00 73.75 95 ALA A C 1
ATOM 762 O O . ALA A 1 95 ? 75.647 7.883 -59.388 1.00 73.75 95 ALA A O 1
ATOM 763 N N . ALA A 1 96 ? 75.922 7.118 -57.299 1.00 75.12 96 ALA A N 1
ATOM 764 C CA . ALA A 1 96 ? 76.487 5.827 -57.691 1.00 75.12 96 ALA A CA 1
ATOM 765 C C . ALA A 1 96 ? 75.457 4.953 -58.430 1.00 75.12 96 ALA A C 1
ATOM 767 O O . ALA A 1 96 ? 75.781 4.363 -59.460 1.00 75.12 96 ALA A O 1
ATOM 768 N N . ALA A 1 97 ? 74.202 4.929 -57.963 1.00 66.19 97 ALA A N 1
ATOM 769 C CA . ALA A 1 97 ? 73.107 4.234 -58.639 1.00 66.19 97 ALA A CA 1
ATOM 770 C C . ALA A 1 97 ? 72.762 4.864 -59.999 1.00 66.19 97 ALA A C 1
ATOM 772 O O . ALA A 1 97 ? 72.468 4.140 -60.945 1.00 66.19 97 ALA A O 1
ATOM 773 N N . GLU A 1 98 ? 72.827 6.190 -60.136 1.00 70.81 98 GLU A N 1
ATOM 774 C CA . GLU A 1 98 ? 72.648 6.886 -61.414 1.00 70.81 98 GLU A CA 1
ATOM 775 C C . GLU A 1 98 ? 73.821 6.646 -62.372 1.00 70.81 98 GLU A C 1
ATOM 777 O O . GLU A 1 98 ? 73.601 6.485 -63.571 1.00 70.81 98 GLU A O 1
ATOM 782 N N . GLU A 1 99 ? 75.059 6.559 -61.879 1.00 71.19 99 GLU A N 1
ATOM 783 C CA . GLU A 1 99 ? 76.225 6.224 -62.702 1.00 71.19 99 GLU A CA 1
ATOM 784 C C . GLU A 1 99 ? 76.178 4.763 -63.182 1.00 71.19 99 GLU A C 1
ATOM 786 O O . GLU A 1 99 ? 76.479 4.472 -64.344 1.00 71.19 99 GLU A O 1
ATOM 791 N N . GLU A 1 100 ? 75.734 3.839 -62.328 1.00 69.25 100 GLU A N 1
ATOM 792 C CA . GLU A 1 100 ? 75.506 2.436 -62.679 1.00 69.25 100 GLU A CA 1
ATOM 793 C C . GLU A 1 100 ? 74.303 2.277 -63.626 1.00 69.25 100 GLU A C 1
ATOM 795 O O . GLU A 1 100 ? 74.383 1.542 -64.617 1.00 69.25 100 GLU A O 1
ATOM 800 N N . ALA A 1 101 ? 73.230 3.051 -63.423 1.00 59.53 101 ALA A N 1
ATOM 801 C CA . ALA A 1 101 ? 72.096 3.159 -64.342 1.00 59.53 101 ALA A CA 1
ATOM 802 C C . ALA A 1 101 ? 72.507 3.755 -65.697 1.00 59.53 101 ALA A C 1
ATOM 804 O O . ALA A 1 101 ? 72.021 3.324 -66.738 1.00 59.53 101 ALA A O 1
ATOM 805 N N . ARG A 1 102 ? 73.446 4.706 -65.721 1.00 67.31 102 ARG A N 1
ATOM 806 C CA . ARG A 1 102 ? 73.969 5.298 -66.957 1.00 67.31 102 ARG A CA 1
ATOM 807 C C . ARG A 1 102 ? 74.889 4.335 -67.705 1.00 67.31 102 ARG A C 1
ATOM 809 O O . ARG A 1 102 ? 74.758 4.208 -68.918 1.00 67.31 102 ARG A O 1
ATOM 816 N N . LYS A 1 103 ? 75.746 3.581 -67.007 1.00 67.56 103 LYS A N 1
ATOM 817 C CA . LYS A 1 103 ? 76.583 2.522 -67.609 1.00 67.56 103 LYS A CA 1
ATOM 818 C C . LYS A 1 103 ? 75.743 1.359 -68.149 1.00 67.56 103 LYS A C 1
ATOM 820 O O . LYS A 1 103 ? 76.026 0.848 -69.232 1.00 67.56 103 LYS A O 1
ATOM 825 N N . THR A 1 104 ? 74.677 0.973 -67.447 1.00 61.47 104 THR A N 1
ATOM 826 C CA . THR A 1 104 ? 73.723 -0.046 -67.922 1.00 61.47 104 THR A CA 1
ATOM 827 C C . THR A 1 104 ? 72.819 0.475 -69.042 1.00 61.47 104 THR A C 1
ATOM 829 O O . THR A 1 104 ? 72.541 -0.275 -69.975 1.00 61.47 104 THR A O 1
ATOM 832 N N . ALA A 1 105 ? 72.444 1.758 -69.041 1.00 56.44 105 ALA A N 1
ATOM 833 C CA . ALA A 1 105 ? 71.721 2.401 -70.139 1.00 56.44 105 ALA A CA 1
ATOM 834 C C . ALA A 1 105 ? 72.586 2.574 -71.400 1.00 56.44 105 ALA A C 1
ATOM 836 O O . ALA A 1 105 ? 72.090 2.360 -72.501 1.00 56.44 105 ALA A O 1
ATOM 837 N N . GLU A 1 106 ? 73.879 2.881 -71.273 1.00 59.84 106 GLU A N 1
ATOM 838 C CA . GLU A 1 106 ? 74.820 2.946 -72.404 1.00 59.84 106 GLU A CA 1
ATOM 839 C C . GLU A 1 106 ? 75.155 1.542 -72.958 1.00 59.84 106 GLU A C 1
ATOM 841 O O . GLU A 1 106 ? 75.338 1.381 -74.168 1.00 59.84 106 GLU A O 1
ATOM 846 N N . GLY A 1 107 ? 75.139 0.502 -72.111 1.00 60.09 107 GLY A N 1
ATOM 847 C CA . GLY A 1 107 ? 75.191 -0.907 -72.528 1.00 60.09 107 GLY A CA 1
ATOM 848 C C . GLY A 1 107 ? 73.905 -1.386 -73.217 1.00 60.09 107 GLY A C 1
ATOM 849 O O . GLY A 1 107 ? 73.964 -2.045 -74.257 1.00 60.09 107 GLY A O 1
ATOM 850 N N . ALA A 1 108 ? 72.740 -0.987 -72.699 1.00 53.16 108 ALA A N 1
ATOM 851 C CA . ALA A 1 108 ? 71.432 -1.286 -73.278 1.00 53.16 108 ALA A CA 1
ATOM 852 C C . ALA A 1 108 ? 71.176 -0.508 -74.580 1.00 53.16 108 ALA A C 1
ATOM 854 O O . ALA A 1 108 ? 70.565 -1.053 -75.495 1.00 53.16 108 ALA A O 1
ATOM 855 N N . ALA A 1 109 ? 71.698 0.715 -74.723 1.00 49.75 109 ALA A N 1
ATOM 856 C CA . ALA A 1 109 ? 71.588 1.518 -75.941 1.00 49.75 109 ALA A CA 1
ATOM 857 C C . ALA A 1 109 ? 72.343 0.890 -77.125 1.00 49.75 109 ALA A C 1
ATOM 859 O O . ALA A 1 109 ? 71.829 0.888 -78.241 1.00 49.75 109 ALA A O 1
ATOM 860 N N . ARG A 1 110 ? 73.502 0.254 -76.887 1.00 54.28 110 ARG A N 1
ATOM 861 C CA . ARG A 1 110 ? 74.221 -0.512 -77.926 1.00 54.28 110 ARG A CA 1
ATOM 862 C C . ARG A 1 110 ? 73.548 -1.846 -78.275 1.00 54.28 110 ARG A C 1
ATOM 864 O O . ARG A 1 110 ? 73.764 -2.371 -79.361 1.00 54.28 110 ARG A O 1
ATOM 871 N N . GLN A 1 111 ? 72.716 -2.389 -77.384 1.00 50.56 111 GLN A N 1
ATOM 872 C CA . GLN A 1 111 ? 71.962 -3.630 -77.610 1.00 50.56 111 GLN A CA 1
ATOM 873 C C . GLN A 1 111 ? 70.546 -3.376 -78.180 1.00 50.56 111 GLN A C 1
ATOM 875 O O . GLN A 1 111 ? 69.944 -4.266 -78.788 1.00 50.56 111 GLN A O 1
ATOM 880 N N . ALA A 1 112 ? 70.026 -2.151 -78.041 1.00 46.03 112 ALA A N 1
ATOM 881 C CA . ALA A 1 112 ? 68.699 -1.729 -78.494 1.00 46.03 112 ALA A CA 1
ATOM 882 C C . ALA A 1 112 ? 68.639 -1.284 -79.969 1.00 46.03 112 ALA A C 1
ATOM 884 O O . ALA A 1 112 ? 67.552 -1.291 -80.549 1.00 46.03 112 ALA A O 1
ATOM 885 N N . GLU A 1 113 ? 69.772 -1.018 -80.628 1.00 50.28 113 GLU A N 1
ATOM 886 C CA . GLU A 1 113 ? 69.815 -0.792 -82.086 1.00 50.28 113 GLU A CA 1
ATOM 887 C C . GLU A 1 113 ? 69.535 -2.064 -82.920 1.00 50.28 113 GLU A C 1
ATOM 889 O O . GLU A 1 113 ? 69.389 -1.988 -84.138 1.00 50.28 113 GLU A O 1
ATOM 894 N N . ALA A 1 114 ? 69.355 -3.234 -82.287 1.00 53.78 114 ALA A N 1
ATOM 895 C CA . ALA A 1 114 ? 69.129 -4.507 -82.981 1.00 53.78 114 ALA A CA 1
ATOM 896 C C . ALA A 1 114 ? 67.709 -5.115 -82.863 1.00 53.78 114 ALA A C 1
ATOM 898 O O . ALA A 1 114 ? 67.487 -6.212 -83.377 1.00 53.78 114 ALA A O 1
ATOM 899 N N . SER A 1 115 ? 66.710 -4.481 -82.221 1.00 56.19 115 SER A N 1
ATOM 900 C CA . SER A 1 115 ? 65.405 -5.164 -82.007 1.00 56.19 115 SER A CA 1
ATOM 901 C C . SER A 1 115 ? 64.131 -4.294 -82.002 1.00 56.19 115 SER A C 1
ATOM 903 O O . SER A 1 115 ? 63.183 -4.521 -81.250 1.00 56.19 115 SER A O 1
ATOM 905 N N . GLY A 1 116 ? 64.020 -3.350 -82.936 1.00 53.16 116 GLY A N 1
ATOM 906 C CA . GLY A 1 116 ? 62.914 -2.379 -83.029 1.00 53.16 116 GLY A CA 1
ATOM 907 C C . GLY A 1 116 ? 61.536 -2.838 -83.557 1.00 53.16 116 GLY A C 1
ATOM 908 O O . GLY A 1 116 ? 60.856 -2.029 -84.178 1.00 53.16 116 GLY A O 1
ATOM 909 N N . ARG A 1 117 ? 61.057 -4.082 -83.358 1.00 56.66 117 ARG A N 1
ATOM 910 C CA . ARG A 1 117 ? 59.672 -4.460 -83.788 1.00 56.66 117 ARG A CA 1
ATOM 911 C C . ARG A 1 117 ? 58.822 -5.301 -82.825 1.00 56.66 117 ARG A C 1
ATOM 913 O O . ARG A 1 117 ? 57.631 -5.463 -83.084 1.00 56.66 117 ARG A O 1
ATOM 920 N N . ARG A 1 118 ? 59.357 -5.828 -81.716 1.00 55.25 118 ARG A N 1
ATOM 921 C CA . ARG A 1 118 ? 58.579 -6.698 -80.796 1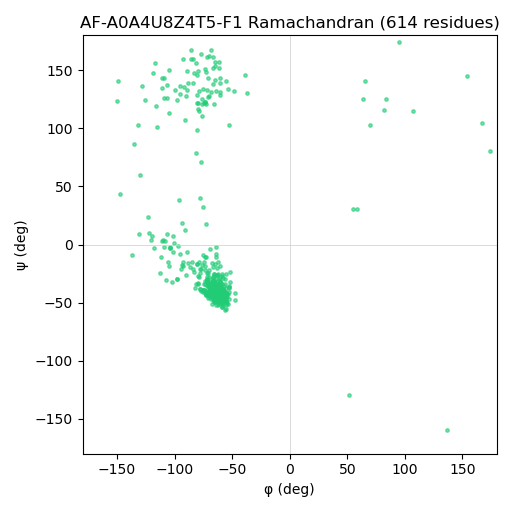.00 55.25 118 ARG A CA 1
ATOM 922 C C . ARG A 1 118 ? 58.007 -5.972 -79.571 1.00 55.25 118 ARG A C 1
ATOM 924 O O . ARG A 1 118 ? 56.928 -6.337 -79.120 1.00 55.25 118 ARG A O 1
ATOM 931 N N . LEU A 1 119 ? 58.655 -4.912 -79.087 1.00 54.91 119 LEU A N 1
ATOM 932 C CA . LEU A 1 119 ? 58.249 -4.196 -77.865 1.00 54.91 119 LEU A CA 1
ATOM 933 C C . LEU A 1 119 ? 56.971 -3.356 -78.028 1.00 54.91 119 LEU A C 1
ATOM 935 O O . LEU A 1 119 ? 56.173 -3.264 -77.100 1.00 54.91 119 LEU A O 1
ATOM 939 N N . LEU A 1 120 ? 56.711 -2.832 -79.228 1.00 58.78 120 LEU A N 1
ATOM 940 C CA . LEU A 1 120 ? 55.519 -2.021 -79.505 1.00 58.78 120 LEU A CA 1
ATOM 941 C C . LEU A 1 120 ? 54.218 -2.840 -79.406 1.00 58.78 120 LEU A C 1
ATOM 943 O O . LEU A 1 120 ? 53.194 -2.324 -78.972 1.00 58.78 120 LEU A O 1
ATOM 947 N N . LYS A 1 121 ? 54.266 -4.146 -79.720 1.00 58.81 121 LYS A N 1
ATOM 948 C CA . LYS A 1 121 ? 53.116 -5.050 -79.544 1.00 58.81 121 LYS A CA 1
ATOM 949 C C . LYS A 1 121 ? 52.818 -5.321 -78.067 1.00 58.81 121 LYS A C 1
ATOM 951 O O . LYS A 1 121 ? 51.656 -5.293 -77.679 1.00 58.81 121 LYS A O 1
ATOM 956 N N . TYR A 1 122 ? 53.840 -5.534 -77.238 1.00 63.34 122 TYR A N 1
ATOM 957 C CA . TYR A 1 122 ? 53.647 -5.795 -75.806 1.00 63.34 122 TYR A CA 1
ATOM 958 C C . TYR A 1 122 ? 53.193 -4.555 -75.027 1.00 63.34 122 TYR A C 1
ATOM 960 O O . TYR A 1 122 ? 52.371 -4.686 -74.127 1.00 63.34 122 TYR A O 1
ATOM 968 N N . LEU A 1 123 ? 53.648 -3.356 -75.407 1.00 65.50 123 LEU A N 1
ATOM 969 C CA . LEU A 1 123 ? 53.210 -2.106 -74.780 1.00 65.50 123 LEU A CA 1
ATOM 970 C C . LEU A 1 123 ? 51.729 -1.803 -75.064 1.00 65.50 123 LEU A C 1
ATOM 972 O O . LEU A 1 123 ? 50.993 -1.434 -74.153 1.00 65.50 123 LEU A O 1
ATOM 976 N N . VAL A 1 124 ? 51.260 -2.043 -76.294 1.00 69.19 124 VAL A N 1
ATOM 977 C CA . VAL A 1 124 ? 49.829 -1.918 -76.630 1.00 69.19 124 VAL A CA 1
ATOM 978 C C . VAL A 1 124 ? 48.993 -2.952 -75.867 1.00 69.19 124 VAL A C 1
ATOM 980 O O . VAL A 1 124 ? 47.956 -2.595 -75.315 1.00 69.19 124 VAL A O 1
ATOM 983 N N . ILE A 1 125 ? 49.455 -4.204 -75.758 1.00 71.81 125 ILE A N 1
ATOM 984 C CA . ILE A 1 125 ? 48.766 -5.240 -74.966 1.00 71.81 125 ILE A CA 1
ATOM 985 C C . ILE A 1 125 ? 48.704 -4.851 -73.481 1.00 71.81 125 ILE A C 1
ATOM 987 O O . ILE A 1 125 ? 47.656 -5.014 -72.864 1.00 71.81 125 ILE A O 1
ATOM 991 N N . ALA A 1 126 ? 49.777 -4.294 -72.913 1.00 68.06 126 ALA A N 1
ATOM 992 C CA . ALA A 1 126 ? 49.811 -3.863 -71.516 1.00 68.06 126 ALA A CA 1
ATOM 993 C C . ALA A 1 126 ? 48.865 -2.682 -71.234 1.00 68.06 126 ALA A C 1
ATOM 995 O O . ALA A 1 126 ? 48.172 -2.693 -70.221 1.00 68.06 126 ALA A O 1
ATOM 996 N N . ILE A 1 127 ? 48.774 -1.700 -72.140 1.00 72.62 127 ILE A N 1
ATOM 997 C CA . ILE A 1 127 ? 47.828 -0.576 -72.014 1.00 72.62 127 ILE A CA 1
ATOM 998 C C . ILE A 1 127 ? 46.382 -1.066 -72.132 1.00 72.62 127 ILE A C 1
ATOM 1000 O O . ILE A 1 127 ? 45.534 -0.652 -71.346 1.00 72.62 127 ILE A O 1
ATOM 1004 N N . VAL A 1 128 ? 46.092 -1.979 -73.066 1.00 74.12 128 VAL A N 1
ATOM 1005 C CA . VAL A 1 128 ? 44.754 -2.578 -73.204 1.00 74.12 128 VAL A CA 1
ATOM 1006 C C . VAL A 1 128 ? 44.399 -3.413 -71.972 1.00 74.12 128 VAL A C 1
ATOM 1008 O O . VAL A 1 128 ? 43.281 -3.310 -71.475 1.00 74.12 128 VAL A O 1
ATOM 1011 N N . ALA A 1 129 ? 45.345 -4.183 -71.428 1.00 72.88 129 ALA A N 1
ATOM 1012 C CA . ALA A 1 129 ? 45.144 -4.960 -70.207 1.00 72.88 129 ALA A CA 1
ATOM 1013 C C . ALA A 1 129 ? 44.923 -4.063 -68.977 1.00 72.88 129 ALA A C 1
ATOM 1015 O O . ALA A 1 129 ? 44.015 -4.324 -68.192 1.00 72.88 129 ALA A O 1
ATOM 1016 N N . ALA A 1 130 ? 45.689 -2.977 -68.834 1.00 72.62 130 ALA A N 1
ATOM 1017 C CA . ALA A 1 130 ? 45.499 -1.994 -67.768 1.00 72.62 130 ALA A CA 1
ATOM 1018 C C . ALA A 1 130 ? 44.163 -1.247 -67.912 1.00 72.62 130 ALA A C 1
ATOM 1020 O O . ALA A 1 130 ? 43.443 -1.078 -66.931 1.00 72.62 130 ALA A O 1
ATOM 1021 N N . GLY A 1 131 ? 43.786 -0.865 -69.136 1.00 77.19 131 GLY A N 1
ATOM 1022 C CA . GLY A 1 131 ? 42.487 -0.265 -69.434 1.00 77.19 131 GLY A CA 1
ATOM 1023 C C . GLY A 1 131 ? 41.325 -1.205 -69.109 1.00 77.19 131 GLY A C 1
ATOM 1024 O O . GLY A 1 131 ? 40.356 -0.785 -68.483 1.00 77.19 131 GLY A O 1
ATOM 1025 N N . PHE A 1 132 ? 41.447 -2.492 -69.447 1.00 81.19 132 PHE A N 1
ATOM 1026 C CA . PHE A 1 132 ? 40.458 -3.513 -69.099 1.00 81.19 132 PHE A CA 1
ATOM 1027 C C . PHE A 1 132 ? 40.379 -3.740 -67.583 1.00 81.19 132 PHE A C 1
ATOM 1029 O O . PHE A 1 132 ? 39.283 -3.820 -67.037 1.00 81.19 132 PHE A O 1
ATOM 1036 N N . ALA A 1 133 ? 41.518 -3.766 -66.884 1.00 75.31 133 ALA A N 1
ATOM 1037 C CA . ALA A 1 133 ? 41.561 -3.882 -65.429 1.00 75.31 133 ALA A CA 1
ATOM 1038 C C . ALA A 1 133 ? 40.874 -2.690 -64.742 1.00 75.31 133 ALA A C 1
ATOM 1040 O O . ALA A 1 133 ? 40.020 -2.899 -63.882 1.00 75.31 133 ALA A O 1
ATOM 1041 N N . ILE A 1 134 ? 41.154 -1.454 -65.169 1.00 81.88 134 ILE A N 1
ATOM 1042 C CA . ILE A 1 134 ? 40.501 -0.246 -64.639 1.00 81.88 134 ILE A CA 1
ATOM 1043 C C . ILE A 1 134 ? 38.996 -0.264 -64.932 1.00 81.88 134 ILE A C 1
ATOM 1045 O O . ILE A 1 134 ? 38.201 0.001 -64.034 1.00 81.88 134 ILE A O 1
ATOM 1049 N N . LEU A 1 135 ? 38.586 -0.628 -66.152 1.00 84.75 135 LEU A N 1
ATOM 1050 C CA . LEU A 1 135 ? 37.171 -0.719 -66.520 1.00 84.75 135 LEU A CA 1
ATOM 1051 C C . LEU A 1 135 ? 36.445 -1.808 -65.714 1.00 84.75 135 LEU A C 1
ATOM 1053 O O . LEU A 1 135 ? 35.312 -1.603 -65.280 1.00 84.75 135 LEU A O 1
ATOM 1057 N N . SER A 1 136 ? 37.104 -2.943 -65.467 1.00 77.19 136 SER A N 1
ATOM 1058 C CA . SER A 1 136 ? 36.569 -4.028 -64.642 1.00 77.19 136 SER A CA 1
ATOM 1059 C C . SER A 1 136 ? 36.454 -3.627 -63.169 1.00 77.19 136 SER A C 1
ATOM 1061 O O . SER A 1 136 ? 35.432 -3.903 -62.549 1.00 77.19 136 SER A O 1
ATOM 1063 N N . ALA A 1 137 ? 37.434 -2.893 -62.629 1.00 76.31 137 ALA A N 1
ATOM 1064 C CA . ALA A 1 137 ? 37.409 -2.379 -61.263 1.00 76.31 137 ALA A CA 1
ATOM 1065 C C . ALA A 1 137 ? 36.337 -1.292 -61.085 1.00 76.31 137 ALA A C 1
ATOM 1067 O O . ALA A 1 137 ? 35.595 -1.322 -60.108 1.00 76.31 137 ALA A O 1
ATOM 1068 N N . ALA A 1 138 ? 36.199 -0.378 -62.050 1.00 81.19 138 ALA A N 1
ATOM 1069 C CA . ALA A 1 138 ? 35.139 0.629 -62.064 1.00 81.19 138 ALA A CA 1
ATOM 1070 C C . ALA A 1 138 ? 33.748 -0.013 -62.185 1.00 81.19 138 ALA A C 1
ATOM 1072 O O . ALA A 1 138 ? 32.824 0.379 -61.473 1.00 81.19 138 ALA A O 1
ATOM 1073 N N . SER A 1 139 ? 33.612 -1.044 -63.026 1.00 80.75 139 SER A N 1
ATOM 1074 C CA . SER A 1 139 ? 32.376 -1.826 -63.138 1.00 80.75 139 SER A CA 1
ATOM 1075 C C . SER A 1 139 ? 32.063 -2.549 -61.827 1.00 80.75 139 SER A C 1
ATOM 1077 O O . SER A 1 139 ? 30.936 -2.471 -61.352 1.00 80.75 139 SER A O 1
ATOM 1079 N N . ALA A 1 140 ? 33.052 -3.180 -61.188 1.00 83.44 140 ALA A N 1
ATOM 1080 C CA . ALA A 1 140 ? 32.887 -3.836 -59.891 1.00 83.44 140 ALA A CA 1
ATOM 1081 C C . ALA A 1 140 ? 32.484 -2.848 -58.782 1.00 83.44 140 ALA A C 1
ATOM 1083 O O . ALA A 1 140 ? 31.594 -3.152 -57.992 1.00 83.44 140 ALA A O 1
ATOM 1084 N N . LEU A 1 141 ? 33.067 -1.643 -58.750 1.00 84.00 141 LEU A N 1
ATOM 1085 C CA . LEU A 1 141 ? 32.672 -0.580 -57.818 1.00 84.00 141 LEU A CA 1
ATOM 1086 C C . LEU A 1 141 ? 31.237 -0.100 -58.064 1.00 84.00 141 LEU A C 1
ATOM 1088 O O . LEU A 1 141 ? 30.490 0.116 -57.112 1.00 84.00 141 LEU A O 1
ATOM 1092 N N . CYS A 1 142 ? 30.840 0.045 -59.330 1.00 83.88 142 CYS A N 1
ATOM 1093 C CA . CYS A 1 142 ? 29.477 0.412 -59.700 1.00 83.88 142 CYS A CA 1
ATOM 1094 C C . CYS A 1 142 ? 28.477 -0.669 -59.264 1.00 83.88 142 CYS A C 1
ATOM 1096 O O . CYS A 1 142 ? 27.485 -0.345 -58.615 1.00 83.88 142 CYS A O 1
ATOM 1098 N N . PHE A 1 143 ? 28.789 -1.949 -59.503 1.00 86.25 143 PHE A N 1
ATOM 1099 C CA . PHE A 1 143 ? 27.982 -3.078 -59.036 1.00 86.25 143 PHE A CA 1
ATOM 1100 C C . PHE A 1 143 ? 27.896 -3.154 -57.508 1.00 86.25 143 PHE A C 1
ATOM 1102 O O . PHE A 1 143 ? 26.812 -3.387 -56.987 1.00 86.25 143 PHE A O 1
ATOM 1109 N N . LEU A 1 144 ? 28.988 -2.913 -56.774 1.00 81.50 144 LEU A N 1
ATOM 1110 C CA . LEU A 1 144 ? 28.964 -2.870 -55.306 1.00 81.50 144 LEU A CA 1
ATOM 1111 C C . LEU A 1 144 ? 28.107 -1.711 -54.785 1.00 81.50 144 LEU A C 1
ATOM 1113 O O . LEU A 1 144 ? 27.331 -1.893 -53.849 1.00 81.50 144 LEU A O 1
ATOM 1117 N N . ASN A 1 145 ? 28.199 -0.533 -55.405 1.00 81.31 145 ASN A N 1
ATOM 1118 C CA . ASN A 1 145 ? 27.382 0.612 -55.015 1.00 81.31 145 ASN A CA 1
ATOM 1119 C C . ASN A 1 145 ? 25.893 0.373 -55.334 1.00 81.31 145 ASN A C 1
ATOM 1121 O O . ASN A 1 145 ? 25.028 0.642 -54.499 1.00 81.31 145 ASN A O 1
ATOM 1125 N N . GLN A 1 146 ? 25.590 -0.215 -56.493 1.00 82.31 146 GLN A N 1
ATOM 1126 C CA . GLN A 1 146 ? 24.232 -0.593 -56.886 1.00 82.31 146 GLN A CA 1
ATOM 1127 C C . GLN A 1 146 ? 23.653 -1.696 -55.985 1.00 82.31 146 GLN A C 1
ATOM 1129 O O . GLN A 1 146 ? 22.514 -1.596 -55.544 1.00 82.31 146 GLN A O 1
ATOM 1134 N N . ALA A 1 147 ? 24.446 -2.707 -55.629 1.00 75.44 147 ALA A N 1
ATOM 1135 C CA . ALA A 1 147 ? 24.037 -3.735 -54.676 1.00 75.44 147 ALA A CA 1
ATOM 1136 C C . ALA A 1 147 ? 23.806 -3.144 -53.276 1.00 75.44 147 ALA A C 1
ATOM 1138 O O . ALA A 1 147 ? 22.855 -3.517 -52.599 1.00 75.44 147 ALA A O 1
ATOM 1139 N N . SER A 1 148 ? 24.631 -2.179 -52.851 1.00 77.62 148 SER A N 1
ATOM 1140 C CA . SER A 1 148 ? 24.464 -1.510 -51.555 1.00 77.62 148 SER A CA 1
ATOM 1141 C C . SER A 1 148 ? 23.220 -0.620 -51.496 1.00 77.62 148 SER A C 1
ATOM 1143 O O . SER A 1 148 ? 22.566 -0.542 -50.459 1.00 77.62 148 SER A O 1
ATOM 1145 N N . THR A 1 149 ? 22.875 0.044 -52.601 1.00 79.56 149 THR A N 1
ATOM 1146 C CA . THR A 1 149 ? 21.670 0.879 -52.698 1.00 79.56 149 THR A CA 1
ATOM 1147 C C . THR A 1 149 ? 20.421 0.012 -52.751 1.00 79.56 149 THR A C 1
ATOM 1149 O O . THR A 1 149 ? 19.506 0.250 -51.970 1.00 79.56 149 THR A O 1
ATOM 1152 N N . GLN A 1 150 ? 20.435 -1.068 -53.538 1.00 80.44 150 GLN A N 1
ATOM 1153 C CA . GLN A 1 150 ? 19.358 -2.060 -53.535 1.00 80.44 150 GLN A CA 1
ATOM 1154 C C . GLN A 1 150 ? 19.170 -2.698 -52.156 1.00 80.44 150 GLN A C 1
ATOM 1156 O O . GLN A 1 150 ? 18.042 -2.785 -51.691 1.00 80.44 150 GLN A O 1
ATOM 1161 N N . ALA A 1 151 ? 20.252 -3.063 -51.461 1.00 78.12 151 ALA A N 1
ATOM 1162 C CA . ALA A 1 151 ? 20.169 -3.618 -50.110 1.00 78.12 151 ALA A CA 1
ATOM 1163 C C . ALA A 1 151 ? 19.520 -2.640 -49.113 1.00 78.12 151 ALA A C 1
ATOM 1165 O O . ALA A 1 151 ? 18.710 -3.050 -48.281 1.00 78.12 151 ALA A O 1
ATOM 1166 N N . LYS A 1 152 ? 19.832 -1.340 -49.213 1.00 84.38 152 LYS A N 1
ATOM 1167 C CA . LYS A 1 152 ? 19.207 -0.295 -48.386 1.00 84.38 152 LYS A CA 1
ATOM 1168 C C . LYS A 1 152 ? 17.729 -0.108 -48.714 1.00 84.38 152 LYS A C 1
ATOM 1170 O O . LYS A 1 152 ? 16.928 0.007 -47.795 1.00 84.38 152 LYS A O 1
ATOM 1175 N N . GLU A 1 153 ? 17.365 -0.097 -49.994 1.00 84.69 153 GLU A N 1
ATOM 1176 C CA . GLU A 1 153 ? 15.966 0.001 -50.422 1.00 84.69 153 GLU A CA 1
ATOM 1177 C C . GLU A 1 153 ? 15.154 -1.210 -49.960 1.00 84.69 153 GLU A C 1
ATOM 1179 O O . GLU A 1 153 ? 14.058 -1.041 -49.432 1.00 84.69 153 GLU A O 1
ATOM 1184 N N . THR A 1 154 ? 15.703 -2.422 -50.084 1.00 83.06 154 THR A N 1
ATOM 1185 C CA . THR A 1 154 ? 15.042 -3.636 -49.593 1.00 83.06 154 THR A CA 1
ATOM 1186 C C . THR A 1 154 ? 14.921 -3.645 -48.075 1.00 83.06 154 THR A C 1
ATOM 1188 O O . THR A 1 154 ? 13.878 -4.040 -47.568 1.00 83.06 154 THR A O 1
ATOM 1191 N N . GLN A 1 155 ? 15.938 -3.174 -47.344 1.00 84.88 155 GLN A N 1
ATOM 1192 C CA . GLN A 1 155 ? 15.859 -3.066 -45.886 1.00 84.88 155 GLN A CA 1
ATOM 1193 C C . GLN A 1 155 ? 14.775 -2.071 -45.478 1.00 84.88 155 GLN A C 1
ATOM 1195 O O . GLN A 1 155 ? 13.931 -2.396 -44.658 1.00 84.88 155 GLN A O 1
ATOM 1200 N N . HIS A 1 156 ? 14.735 -0.905 -46.123 1.00 86.44 156 HIS A N 1
ATOM 1201 C CA . HIS A 1 156 ? 13.700 0.087 -45.876 1.00 86.44 156 HIS A CA 1
ATOM 1202 C C . HIS A 1 156 ? 12.302 -0.479 -46.175 1.00 86.44 156 HIS A C 1
ATOM 1204 O O . HIS A 1 156 ? 11.390 -0.307 -45.379 1.00 86.44 156 HIS A O 1
ATOM 1210 N N . GLN A 1 157 ? 12.117 -1.210 -47.280 1.00 88.44 157 GLN A N 1
ATOM 1211 C CA . GLN A 1 157 ? 10.838 -1.872 -47.573 1.00 88.44 157 GLN A CA 1
ATOM 1212 C C . GLN A 1 157 ? 10.451 -2.917 -46.519 1.00 88.44 157 GLN A C 1
ATOM 1214 O O . GLN A 1 157 ? 9.271 -3.022 -46.189 1.00 88.44 157 GLN A O 1
ATOM 1219 N N . LEU A 1 158 ? 11.418 -3.674 -45.990 1.00 87.75 158 LEU A N 1
ATOM 1220 C CA . LEU A 1 158 ? 11.185 -4.619 -44.897 1.00 87.75 158 LEU A CA 1
ATOM 1221 C C . LEU A 1 158 ? 10.804 -3.898 -43.602 1.00 87.75 158 LEU A C 1
ATOM 1223 O O . LEU A 1 158 ? 9.861 -4.325 -42.946 1.00 87.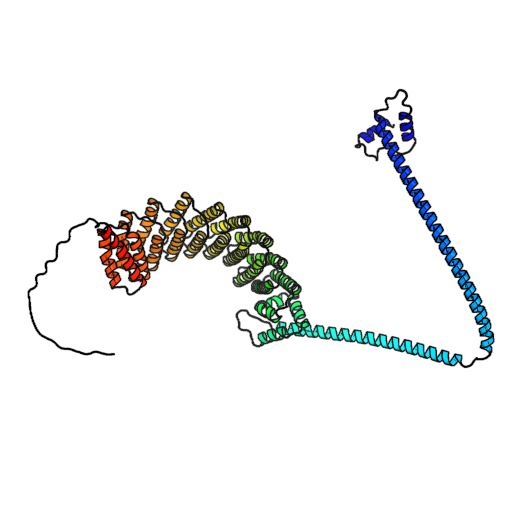75 158 LEU A O 1
ATOM 1227 N N . ASP A 1 159 ? 11.480 -2.800 -43.267 1.00 86.81 159 ASP A N 1
ATOM 1228 C CA . ASP A 1 159 ? 11.184 -1.998 -42.078 1.00 86.81 159 ASP A CA 1
ATOM 1229 C C . ASP A 1 159 ? 9.759 -1.413 -42.163 1.00 86.81 159 ASP A C 1
ATOM 1231 O O . ASP A 1 159 ? 8.967 -1.594 -41.244 1.00 86.81 159 ASP A O 1
ATOM 1235 N N . HIS A 1 160 ? 9.373 -0.841 -43.313 1.00 87.81 160 HIS A N 1
ATOM 1236 C CA . HIS A 1 160 ? 7.998 -0.367 -43.560 1.00 87.81 160 HIS A CA 1
ATOM 1237 C C . HIS A 1 160 ? 6.959 -1.490 -43.483 1.00 87.81 160 HIS A C 1
ATOM 1239 O O . HIS A 1 160 ? 5.853 -1.290 -42.983 1.00 87.81 160 HIS A O 1
ATOM 1245 N N . ALA A 1 161 ? 7.286 -2.682 -43.989 1.00 88.12 161 ALA A N 1
ATOM 1246 C CA . ALA A 1 161 ? 6.388 -3.829 -43.911 1.00 88.12 161 ALA A CA 1
ATOM 1247 C C . ALA A 1 161 ? 6.223 -4.328 -42.466 1.00 88.12 161 ALA A C 1
ATOM 1249 O O . ALA A 1 161 ? 5.110 -4.673 -42.068 1.00 88.12 161 ALA A O 1
ATOM 1250 N N . ASN A 1 162 ? 7.303 -4.347 -41.681 1.00 89.31 162 ASN A N 1
ATOM 1251 C CA . ASN A 1 162 ? 7.267 -4.730 -40.271 1.00 89.31 162 ASN A CA 1
ATOM 1252 C C . ASN A 1 162 ? 6.465 -3.725 -39.440 1.00 89.31 162 ASN A C 1
ATOM 1254 O O . ASN A 1 162 ? 5.603 -4.148 -38.669 1.00 89.31 162 ASN A O 1
ATOM 1258 N N . GLU A 1 163 ? 6.667 -2.424 -39.666 1.00 89.56 163 GLU A N 1
ATOM 1259 C CA . GLU A 1 163 ? 5.895 -1.347 -39.041 1.00 89.56 163 GLU A CA 1
ATOM 1260 C C . GLU A 1 163 ? 4.400 -1.487 -39.365 1.00 89.56 163 GLU A C 1
ATOM 1262 O O . GLU A 1 163 ? 3.571 -1.550 -38.458 1.00 89.56 163 GLU A O 1
ATOM 1267 N N . ALA A 1 164 ? 4.045 -1.672 -40.641 1.00 87.44 164 ALA A N 1
ATOM 1268 C CA . ALA A 1 164 ? 2.655 -1.861 -41.052 1.00 87.44 164 ALA A CA 1
ATOM 1269 C C . ALA A 1 164 ? 2.014 -3.124 -40.444 1.00 87.44 164 ALA A C 1
ATOM 1271 O O . ALA A 1 164 ? 0.832 -3.120 -40.092 1.00 87.44 164 ALA A O 1
ATOM 1272 N N . LEU A 1 165 ? 2.770 -4.220 -40.302 1.00 87.38 165 LEU A N 1
ATOM 1273 C CA . LEU A 1 165 ? 2.292 -5.436 -39.638 1.00 87.38 165 LEU A CA 1
ATOM 1274 C C . LEU A 1 165 ? 2.114 -5.230 -38.131 1.00 87.38 165 LEU A C 1
ATOM 1276 O O . LEU A 1 165 ? 1.121 -5.703 -37.573 1.00 87.38 165 LEU A O 1
ATOM 1280 N N . ALA A 1 166 ? 3.035 -4.520 -37.480 1.00 89.38 166 ALA A N 1
ATOM 1281 C CA . ALA A 1 166 ? 2.936 -4.168 -36.070 1.00 89.38 166 ALA A CA 1
ATOM 1282 C C . ALA A 1 166 ? 1.715 -3.275 -35.804 1.00 89.38 166 ALA A C 1
ATOM 1284 O O . ALA A 1 166 ? 0.936 -3.563 -34.894 1.00 89.38 166 ALA A O 1
ATOM 1285 N N . GLU A 1 167 ? 1.485 -2.260 -36.639 1.00 87.25 167 GLU A N 1
ATOM 1286 C CA . GLU A 1 167 ? 0.298 -1.404 -36.579 1.00 87.25 167 GLU A CA 1
ATOM 1287 C C . GLU A 1 167 ? -0.993 -2.177 -36.852 1.00 87.25 167 GLU A C 1
ATOM 1289 O O . GLU A 1 167 ? -1.994 -1.967 -36.170 1.00 87.25 167 GLU A O 1
ATOM 1294 N N . ALA A 1 168 ? -0.995 -3.107 -37.812 1.00 86.94 168 ALA A N 1
ATOM 1295 C CA . ALA A 1 168 ? -2.158 -3.950 -38.079 1.00 86.94 168 ALA A CA 1
ATOM 1296 C C . ALA A 1 168 ? -2.502 -4.836 -36.871 1.00 86.94 168 ALA A C 1
ATOM 1298 O O . ALA A 1 168 ? -3.665 -4.920 -36.480 1.00 86.94 168 ALA A O 1
ATOM 1299 N N . ILE A 1 169 ? -1.496 -5.452 -36.238 1.00 86.94 169 ILE A N 1
ATOM 1300 C CA . ILE A 1 169 ? -1.673 -6.211 -34.992 1.00 86.94 169 ILE A CA 1
ATOM 1301 C C . ILE A 1 169 ? -2.204 -5.294 -33.880 1.00 86.94 169 ILE A C 1
ATOM 1303 O O . ILE A 1 169 ? -3.106 -5.687 -33.141 1.00 86.94 169 ILE A O 1
ATOM 1307 N N . LEU A 1 170 ? -1.674 -4.074 -33.776 1.00 86.75 170 LEU A N 1
ATOM 1308 C CA . LEU A 1 170 ? -2.072 -3.091 -32.775 1.00 86.75 170 LEU A CA 1
ATOM 1309 C C . LEU A 1 170 ? -3.524 -2.625 -32.951 1.00 86.75 170 LEU A C 1
ATOM 1311 O O . LEU A 1 170 ? -4.272 -2.578 -31.979 1.00 86.75 170 LEU A O 1
ATOM 1315 N N . ASN A 1 171 ? -3.944 -2.352 -34.185 1.00 84.56 171 ASN A N 1
ATOM 1316 C CA . ASN A 1 171 ? -5.313 -1.957 -34.526 1.00 84.56 171 ASN A CA 1
ATOM 1317 C C . ASN A 1 171 ? -6.334 -3.070 -34.278 1.00 84.56 171 ASN A C 1
ATOM 1319 O O . ASN A 1 171 ? -7.502 -2.792 -34.000 1.00 84.56 171 ASN A O 1
ATOM 1323 N N . ASP A 1 172 ? -5.890 -4.325 -34.305 1.00 82.12 172 ASP A N 1
ATOM 1324 C CA . ASP A 1 172 ? -6.706 -5.472 -33.923 1.00 82.12 172 ASP A CA 1
ATOM 1325 C C . ASP A 1 172 ? -6.876 -5.589 -32.382 1.00 82.12 172 ASP A C 1
ATOM 1327 O O . ASP A 1 172 ? -7.710 -6.374 -31.906 1.00 82.12 172 ASP A O 1
ATOM 1331 N N . PHE A 1 173 ? -6.148 -4.787 -31.583 1.00 75.50 173 PHE A N 1
ATOM 1332 C CA . PHE A 1 173 ? -6.320 -4.673 -30.131 1.00 75.50 173 PHE A CA 1
ATOM 1333 C C . PHE A 1 173 ? -7.313 -3.566 -29.743 1.00 75.50 173 PHE A C 1
ATOM 1335 O O . PHE A 1 173 ? -7.017 -2.375 -29.748 1.00 75.50 173 PHE A O 1
ATOM 1342 N N . GLY A 1 174 ? -8.492 -4.000 -29.298 1.00 65.88 174 GLY A N 1
ATOM 1343 C CA . GLY A 1 174 ? -9.465 -3.202 -28.543 1.00 65.88 174 GLY A CA 1
ATOM 1344 C C . GLY A 1 174 ? -9.892 -3.971 -27.299 1.00 65.88 174 GLY A C 1
ATOM 1345 O O . GLY A 1 174 ? -11.035 -4.411 -27.208 1.00 65.88 174 GLY A O 1
ATOM 1346 N N . LEU A 1 175 ? -8.926 -4.290 -26.435 1.00 63.78 175 LEU A N 1
ATOM 1347 C CA . LEU A 1 175 ? -9.132 -5.183 -25.297 1.00 63.78 175 LEU A CA 1
ATOM 1348 C C . LEU A 1 175 ? -9.942 -4.443 -24.228 1.00 63.78 175 LEU A C 1
ATOM 1350 O O . LEU A 1 175 ? -9.527 -3.393 -23.757 1.00 63.78 175 LEU A O 1
ATOM 1354 N N . GLU A 1 176 ? -11.089 -4.993 -23.845 1.00 61.97 176 GLU A N 1
ATOM 1355 C CA . GLU A 1 176 ? -11.869 -4.537 -22.693 1.00 61.97 176 GLU A CA 1
ATOM 1356 C C . GLU A 1 176 ? -11.692 -5.582 -21.583 1.00 61.97 176 GLU A C 1
ATOM 1358 O O . GLU A 1 176 ? -11.878 -6.776 -21.827 1.00 61.97 176 GLU A O 1
ATOM 1363 N N . SER A 1 177 ? -11.272 -5.168 -20.381 1.00 56.53 177 SER A N 1
ATOM 1364 C CA . SER A 1 177 ? -10.919 -6.096 -19.289 1.00 56.53 177 SER A CA 1
ATOM 1365 C C . SER A 1 177 ? -12.091 -6.956 -18.797 1.00 56.53 177 SER A C 1
ATOM 1367 O O . SER A 1 177 ? -11.866 -7.978 -18.152 1.00 56.53 177 SER A O 1
ATOM 1369 N N . ASP A 1 178 ? -13.330 -6.541 -19.065 1.00 62.41 178 ASP A N 1
ATOM 1370 C CA . ASP A 1 178 ? -14.577 -7.136 -18.577 1.00 62.41 178 ASP A CA 1
ATOM 1371 C C . ASP A 1 178 ? -15.290 -8.024 -19.612 1.00 62.41 178 ASP A C 1
ATOM 1373 O O . ASP A 1 178 ? -16.261 -8.706 -19.271 1.00 62.41 178 ASP A O 1
ATOM 1377 N N . LYS A 1 179 ? -14.801 -8.075 -20.860 1.00 73.00 179 LYS A N 1
ATOM 1378 C CA . LYS A 1 179 ? -15.383 -8.902 -21.924 1.00 73.00 179 LYS A CA 1
ATOM 1379 C C . LYS A 1 179 ? -14.472 -10.064 -22.317 1.00 73.00 179 LYS A C 1
ATOM 1381 O O . LYS A 1 179 ? -13.250 -9.925 -22.370 1.00 73.00 179 LYS A O 1
ATOM 1386 N N . PRO A 1 180 ? -15.049 -11.237 -22.642 1.00 77.69 180 PRO A N 1
ATOM 1387 C CA . PRO A 1 180 ? -14.270 -12.325 -23.208 1.00 77.69 180 PRO A CA 1
ATOM 1388 C C . PRO A 1 180 ? -13.637 -11.873 -24.525 1.00 77.69 180 PRO A C 1
ATOM 1390 O O . PRO A 1 180 ? -14.287 -11.227 -25.349 1.00 77.69 180 PRO A O 1
ATOM 1393 N N . LEU A 1 181 ? -12.379 -12.266 -24.735 1.00 80.31 181 LEU A N 1
ATOM 1394 C CA . LEU A 1 181 ? -11.646 -11.936 -25.954 1.00 80.31 181 LEU A CA 1
ATOM 1395 C C . LEU A 1 181 ? -12.442 -12.365 -27.192 1.00 80.31 181 LEU A C 1
ATOM 1397 O O . LEU A 1 181 ? -12.924 -13.500 -27.272 1.00 80.31 181 LEU A O 1
ATOM 1401 N N . THR A 1 182 ? -12.539 -11.497 -28.192 1.00 85.75 182 THR A N 1
ATOM 1402 C CA . THR A 1 182 ? -13.109 -11.860 -29.491 1.00 85.75 182 THR A CA 1
ATOM 1403 C C . THR A 1 182 ? -12.167 -12.810 -30.238 1.00 85.75 182 THR A C 1
ATOM 1405 O O . THR A 1 182 ? -10.981 -12.934 -29.916 1.00 85.75 182 THR A O 1
ATOM 1408 N N . ALA A 1 183 ? -12.677 -13.512 -31.256 1.00 85.50 183 ALA A N 1
ATOM 1409 C CA . ALA A 1 183 ? -11.826 -14.338 -32.119 1.00 85.50 183 ALA A CA 1
ATOM 1410 C C . ALA A 1 183 ? -10.704 -13.509 -32.767 1.00 85.50 183 ALA A C 1
ATOM 1412 O O . ALA A 1 183 ? -9.576 -13.984 -32.875 1.00 85.50 183 ALA A O 1
ATOM 1413 N N . HIS A 1 184 ? -11.012 -12.258 -33.111 1.00 84.00 184 HIS A N 1
ATOM 1414 C CA . HIS A 1 184 ? -10.075 -11.307 -33.695 1.00 84.00 184 HIS A CA 1
ATOM 1415 C C . HIS A 1 184 ? -8.957 -10.918 -32.722 1.00 84.00 184 HIS A C 1
ATOM 1417 O O . HIS A 1 184 ? -7.785 -11.068 -33.043 1.00 84.00 184 HIS A O 1
ATOM 1423 N N . GLN A 1 185 ? -9.307 -10.560 -31.484 1.00 85.88 185 GLN A N 1
ATOM 1424 C CA . GLN A 1 185 ? -8.334 -10.216 -30.439 1.00 85.88 185 GLN A CA 1
ATOM 1425 C C . GLN A 1 185 ? -7.438 -11.399 -30.058 1.00 85.88 185 GLN A C 1
ATOM 1427 O O . GLN A 1 185 ? -6.234 -11.238 -29.874 1.00 85.88 185 GLN A O 1
ATOM 1432 N N . ARG A 1 186 ? -8.000 -12.615 -29.971 1.00 87.75 186 ARG A N 1
ATOM 1433 C CA . ARG A 1 186 ? -7.181 -13.821 -29.767 1.00 87.75 186 ARG A CA 1
ATOM 1434 C C . ARG A 1 186 ? -6.199 -14.006 -30.916 1.00 87.75 186 ARG A C 1
ATOM 1436 O O . ARG A 1 186 ? -5.033 -14.277 -30.665 1.00 87.75 186 ARG A O 1
ATOM 1443 N N . ASN A 1 187 ? -6.660 -13.855 -32.157 1.00 89.25 187 ASN A N 1
ATOM 1444 C CA . ASN A 1 187 ? -5.806 -13.970 -33.333 1.00 89.25 187 ASN A CA 1
ATOM 1445 C C . ASN A 1 187 ? -4.686 -12.917 -33.330 1.00 89.25 187 ASN A C 1
ATOM 1447 O O . ASN A 1 187 ? -3.559 -13.252 -33.663 1.00 89.25 187 ASN A O 1
ATOM 1451 N N . ALA A 1 188 ? -4.958 -11.685 -32.892 1.00 89.50 188 ALA A N 1
ATOM 1452 C CA . ALA A 1 188 ? -3.940 -10.647 -32.732 1.00 89.50 188 ALA A CA 1
ATOM 1453 C C . ALA A 1 188 ? -2.867 -11.029 -31.696 1.00 89.50 188 ALA A C 1
ATOM 1455 O O . ALA A 1 188 ? -1.678 -10.918 -31.985 1.00 89.50 188 ALA A O 1
ATOM 1456 N N . LEU A 1 189 ? -3.261 -11.572 -30.534 1.00 89.44 189 LEU A N 1
ATOM 1457 C CA . LEU A 1 189 ? -2.312 -12.096 -29.536 1.00 89.44 189 LEU A CA 1
ATOM 1458 C C . LEU A 1 189 ? -1.465 -13.248 -30.102 1.00 89.44 189 LEU A C 1
ATOM 1460 O O . LEU A 1 189 ? -0.253 -13.277 -29.905 1.00 89.44 189 LEU A O 1
ATOM 1464 N N . TRP A 1 190 ? -2.085 -14.173 -30.843 1.00 90.06 190 TRP A N 1
ATOM 1465 C CA . TRP A 1 190 ? -1.376 -15.272 -31.507 1.00 90.06 190 TRP A CA 1
ATOM 1466 C C . TRP A 1 190 ? -0.404 -14.778 -32.580 1.00 90.06 190 TRP A C 1
ATOM 1468 O O . TRP A 1 190 ? 0.725 -15.258 -32.633 1.00 90.06 190 TRP A O 1
ATOM 1478 N N . LYS A 1 191 ? -0.812 -13.807 -33.405 1.00 91.19 191 LYS A N 1
ATOM 1479 C CA . LYS A 1 191 ? 0.061 -13.166 -34.395 1.00 91.19 191 LYS A CA 1
ATOM 1480 C C . LYS A 1 191 ? 1.244 -12.485 -33.720 1.00 91.19 191 LYS A C 1
ATOM 1482 O O . LYS A 1 191 ? 2.358 -12.689 -34.170 1.00 91.19 191 LYS A O 1
ATOM 1487 N N . LEU A 1 192 ? 1.020 -11.746 -32.630 1.00 92.25 192 LEU A N 1
ATOM 1488 C CA . LEU A 1 192 ? 2.093 -11.099 -31.870 1.00 92.25 192 LEU A CA 1
ATOM 1489 C C . LEU A 1 192 ? 3.079 -12.125 -31.289 1.00 92.25 192 LEU A C 1
ATOM 1491 O O . LEU A 1 192 ? 4.290 -11.927 -31.352 1.00 92.25 192 LEU A O 1
ATOM 1495 N N . ALA A 1 193 ? 2.564 -13.240 -30.766 1.00 92.06 193 ALA A N 1
ATOM 1496 C CA . ALA A 1 193 ? 3.387 -14.315 -30.221 1.00 92.06 193 ALA A CA 1
ATOM 1497 C C . ALA A 1 193 ? 4.189 -15.077 -31.281 1.00 92.06 193 ALA A C 1
ATOM 1499 O O . ALA A 1 193 ? 5.289 -15.543 -30.995 1.00 92.06 193 ALA A O 1
ATOM 1500 N N . ALA A 1 194 ? 3.649 -15.203 -32.493 1.00 91.75 194 ALA A N 1
ATOM 1501 C CA . ALA A 1 194 ? 4.323 -15.838 -33.621 1.00 91.75 194 ALA A CA 1
ATOM 1502 C C . ALA A 1 194 ? 5.175 -14.865 -34.458 1.00 91.75 194 ALA A C 1
ATOM 1504 O O . ALA A 1 194 ? 5.848 -15.310 -35.384 1.00 91.75 194 ALA A O 1
ATOM 1505 N N . ALA A 1 195 ? 5.115 -13.561 -34.176 1.00 91.00 195 ALA A N 1
ATOM 1506 C CA . ALA A 1 195 ? 5.801 -12.536 -34.948 1.00 91.00 195 ALA A CA 1
ATOM 1507 C C . ALA 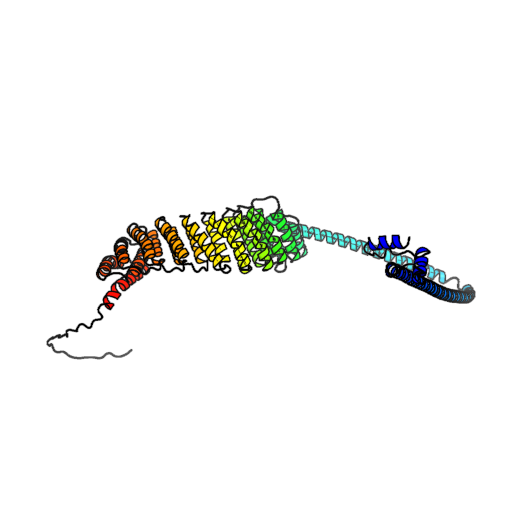A 1 195 ? 7.315 -12.553 -34.711 1.00 91.00 195 ALA A C 1
ATOM 1509 O O . ALA A 1 195 ? 7.789 -12.832 -33.608 1.00 91.00 195 ALA A O 1
ATOM 1510 N N . ASP A 1 196 ? 8.065 -12.182 -35.747 1.00 90.00 196 ASP A N 1
ATOM 1511 C CA . ASP A 1 196 ? 9.511 -12.016 -35.661 1.00 90.00 196 ASP A CA 1
ATOM 1512 C C . ASP A 1 196 ? 9.900 -10.874 -34.711 1.00 90.00 196 ASP A C 1
ATOM 1514 O O . ASP A 1 196 ? 9.153 -9.919 -34.483 1.00 90.00 196 ASP A O 1
ATOM 1518 N N . THR A 1 197 ? 11.131 -10.940 -34.203 1.00 89.75 197 THR A N 1
ATOM 1519 C CA . THR A 1 197 ? 11.694 -9.969 -33.253 1.00 89.75 197 THR A CA 1
ATOM 1520 C C . THR A 1 197 ? 11.585 -8.517 -33.732 1.00 89.75 197 THR A C 1
ATOM 1522 O O . THR A 1 197 ? 11.368 -7.632 -32.908 1.00 89.75 197 THR A O 1
ATOM 1525 N N . ALA A 1 198 ? 11.721 -8.267 -35.041 1.00 89.50 198 ALA A N 1
ATOM 1526 C CA . ALA A 1 198 ? 11.598 -6.930 -35.627 1.00 89.50 198 ALA A CA 1
ATOM 1527 C C . ALA A 1 198 ? 10.171 -6.375 -35.479 1.00 89.50 198 ALA A C 1
ATOM 1529 O O . ALA A 1 198 ? 9.992 -5.287 -34.949 1.00 89.50 198 ALA A O 1
ATOM 1530 N N . ILE A 1 199 ? 9.154 -7.177 -35.807 1.00 90.94 199 ILE A N 1
ATOM 1531 C CA . ILE A 1 199 ? 7.739 -6.796 -35.672 1.00 90.94 199 ILE A CA 1
ATOM 1532 C C . ILE A 1 199 ? 7.378 -6.567 -34.197 1.00 90.94 199 ILE A C 1
ATOM 1534 O O . ILE A 1 199 ? 6.675 -5.617 -33.865 1.00 90.94 199 ILE A O 1
ATOM 1538 N N . GLN A 1 200 ? 7.874 -7.409 -33.284 1.00 92.00 200 GLN A N 1
ATOM 1539 C CA . GLN A 1 200 ? 7.665 -7.215 -31.842 1.00 92.00 200 GLN A CA 1
ATOM 1540 C C . GLN A 1 200 ? 8.329 -5.931 -31.323 1.00 92.00 200 GLN A C 1
ATOM 1542 O O . GLN A 1 200 ? 7.786 -5.267 -30.439 1.00 92.00 200 GLN A O 1
ATOM 1547 N N . GLN A 1 201 ? 9.503 -5.583 -31.853 1.00 91.56 201 GLN A N 1
ATOM 1548 C CA . GLN A 1 201 ? 10.204 -4.350 -31.512 1.00 91.56 201 GLN A CA 1
ATOM 1549 C C . GLN A 1 201 ? 9.459 -3.121 -32.040 1.00 91.56 201 GLN A C 1
ATOM 1551 O O . GLN A 1 201 ? 9.288 -2.168 -31.281 1.00 91.56 201 GLN A O 1
ATOM 1556 N N . ASP A 1 202 ? 8.981 -3.158 -33.284 1.00 91.69 202 ASP A N 1
ATOM 1557 C CA . ASP A 1 202 ? 8.192 -2.075 -33.875 1.00 91.69 202 ASP A CA 1
ATOM 1558 C C . ASP A 1 202 ? 6.876 -1.896 -33.118 1.00 91.69 202 ASP A C 1
ATOM 1560 O O . ASP A 1 202 ? 6.542 -0.780 -32.734 1.00 91.69 202 ASP A O 1
ATOM 1564 N N . PHE A 1 203 ? 6.213 -2.994 -32.738 1.00 92.56 203 PHE A N 1
ATOM 1565 C CA . PHE A 1 203 ? 5.029 -2.961 -31.877 1.00 92.56 203 PHE A CA 1
ATOM 1566 C C . PHE A 1 203 ? 5.295 -2.234 -30.548 1.00 92.56 203 PHE A C 1
ATOM 1568 O O . PHE A 1 203 ? 4.542 -1.342 -30.158 1.00 92.56 203 PHE A O 1
ATOM 1575 N N . ILE A 1 204 ? 6.385 -2.575 -29.850 1.00 92.81 204 ILE A N 1
ATOM 1576 C CA . ILE A 1 204 ? 6.783 -1.888 -28.611 1.00 92.81 204 ILE A CA 1
ATOM 1577 C C . ILE A 1 204 ? 7.126 -0.417 -28.891 1.00 92.81 204 ILE A C 1
ATOM 1579 O O . ILE A 1 204 ? 6.755 0.451 -28.101 1.00 92.81 204 ILE A O 1
ATOM 1583 N N . SER A 1 205 ? 7.815 -0.125 -29.996 1.00 92.56 205 SER A N 1
ATOM 1584 C CA . SER A 1 205 ? 8.183 1.235 -30.403 1.00 92.56 205 SER A CA 1
ATOM 1585 C C . SER A 1 205 ? 6.946 2.112 -30.604 1.00 92.56 205 SER A C 1
ATOM 1587 O O . SER A 1 205 ? 6.896 3.223 -30.074 1.00 92.56 205 SER A O 1
ATOM 1589 N N . THR A 1 206 ? 5.905 1.589 -31.260 1.00 91.06 206 THR A N 1
ATOM 1590 C CA . THR A 1 206 ? 4.621 2.278 -31.436 1.00 91.06 206 THR A CA 1
ATOM 1591 C C . THR A 1 206 ? 3.955 2.579 -30.092 1.00 91.06 206 THR A C 1
ATOM 1593 O O . THR A 1 206 ? 3.497 3.701 -29.876 1.00 91.06 206 THR A O 1
ATOM 1596 N N . LEU A 1 207 ? 3.962 1.631 -29.144 1.00 90.44 207 LEU A N 1
ATOM 1597 C CA . LEU A 1 207 ? 3.423 1.861 -27.795 1.00 90.44 207 LEU A CA 1
ATOM 1598 C C . LEU A 1 207 ? 4.206 2.927 -27.018 1.00 90.44 207 LEU A C 1
ATOM 1600 O O . LEU A 1 207 ? 3.615 3.736 -26.308 1.00 90.44 207 LEU A O 1
ATOM 1604 N N . VAL A 1 208 ? 5.535 2.932 -27.136 1.00 92.94 208 VAL A N 1
ATOM 1605 C CA . VAL A 1 208 ? 6.402 3.930 -26.488 1.00 92.94 208 VAL A CA 1
ATOM 1606 C C . VAL A 1 208 ? 6.204 5.316 -27.107 1.00 92.94 208 VAL A C 1
ATOM 1608 O O . VAL A 1 208 ? 6.217 6.314 -26.386 1.00 92.94 208 VAL A O 1
ATOM 1611 N N . GLY A 1 209 ? 6.023 5.385 -28.427 1.00 89.56 209 GLY A N 1
ATOM 1612 C CA . GLY A 1 209 ? 5.849 6.630 -29.173 1.00 89.56 209 GLY A CA 1
ATOM 1613 C C . GLY A 1 209 ? 4.454 7.247 -29.063 1.00 89.56 209 GLY A C 1
ATOM 1614 O O . GLY A 1 209 ? 4.315 8.450 -29.283 1.00 89.56 209 GLY A O 1
ATOM 1615 N N . ASN A 1 210 ? 3.430 6.462 -28.707 1.00 87.69 210 ASN A N 1
ATOM 1616 C CA . ASN A 1 210 ? 2.044 6.920 -28.675 1.00 87.69 210 ASN A CA 1
ATOM 1617 C C . ASN A 1 210 ? 1.317 6.539 -27.363 1.00 87.69 210 ASN A C 1
ATOM 1619 O O . ASN A 1 210 ? 0.855 5.405 -27.204 1.00 87.69 210 ASN A O 1
ATOM 1623 N N . PRO A 1 211 ? 1.136 7.502 -26.436 1.00 83.00 211 PRO A N 1
ATOM 1624 C CA . PRO A 1 211 ? 0.407 7.293 -25.185 1.00 83.00 211 PRO A CA 1
ATOM 1625 C C . PRO A 1 211 ? -1.027 6.780 -25.357 1.00 83.00 211 PRO A C 1
ATOM 1627 O O . PRO A 1 211 ? -1.499 6.018 -24.518 1.00 83.00 211 PRO A O 1
ATOM 1630 N N . GLU A 1 212 ? -1.730 7.177 -26.420 1.00 83.69 212 GLU A N 1
ATOM 1631 C CA . GLU A 1 212 ? -3.117 6.750 -26.649 1.00 83.69 212 GLU A CA 1
ATOM 1632 C C . GLU A 1 212 ? -3.184 5.277 -27.067 1.00 83.69 212 GLU A C 1
ATOM 1634 O O . GLU A 1 212 ? -4.060 4.540 -26.617 1.00 83.69 212 GLU A O 1
ATOM 1639 N N . GLU A 1 213 ? -2.202 4.808 -27.839 1.00 86.06 213 GLU A N 1
ATOM 1640 C CA . GLU A 1 213 ? -2.066 3.389 -28.180 1.00 86.06 213 GLU A CA 1
ATOM 1641 C C . GLU A 1 213 ? -1.744 2.544 -26.949 1.00 86.06 213 GLU A C 1
ATOM 1643 O O . GLU A 1 213 ? -2.336 1.483 -26.746 1.00 86.06 213 GLU A O 1
ATOM 1648 N N . MET A 1 214 ? -0.881 3.050 -26.064 1.00 86.62 214 MET A N 1
ATOM 1649 C CA . MET A 1 214 ? -0.614 2.415 -24.775 1.00 86.62 214 MET A CA 1
ATOM 1650 C C . MET A 1 214 ? -1.880 2.295 -23.917 1.00 86.62 214 MET A C 1
ATOM 1652 O O . MET A 1 214 ? -2.132 1.237 -23.337 1.00 86.62 214 MET A O 1
ATOM 1656 N N . VAL A 1 215 ? -2.699 3.348 -23.855 1.00 84.19 215 VAL A N 1
ATOM 1657 C CA . VAL A 1 215 ? -3.985 3.327 -23.142 1.00 84.19 215 VAL A CA 1
ATOM 1658 C C . VAL A 1 215 ? -4.975 2.364 -23.802 1.00 84.19 215 VAL A C 1
ATOM 1660 O O . VAL A 1 215 ? -5.723 1.694 -23.094 1.00 84.19 215 VAL A O 1
ATOM 1663 N N . ARG A 1 216 ? -4.955 2.227 -25.133 1.00 83.56 216 ARG A N 1
ATOM 1664 C CA . ARG A 1 216 ? -5.819 1.286 -25.861 1.00 83.56 216 ARG A CA 1
ATOM 1665 C C . ARG A 1 216 ? -5.507 -0.177 -25.540 1.00 83.56 216 ARG A C 1
ATOM 1667 O O . ARG A 1 216 ? -6.428 -0.977 -25.387 1.00 83.56 216 ARG A O 1
ATOM 1674 N N . VAL A 1 217 ? -4.228 -0.543 -25.422 1.00 85.94 217 VAL A N 1
ATOM 1675 C CA . VAL A 1 217 ? -3.818 -1.934 -25.129 1.00 85.94 217 VAL A CA 1
ATOM 1676 C C . VAL A 1 217 ? -3.782 -2.270 -23.637 1.00 85.94 217 VAL A C 1
ATOM 1678 O O . VAL A 1 217 ? -3.826 -3.444 -23.264 1.00 85.94 217 VAL A O 1
ATOM 1681 N N . ALA A 1 218 ? -3.713 -1.251 -22.782 1.00 86.00 218 ALA A N 1
ATOM 1682 C CA . ALA A 1 218 ? -3.574 -1.358 -21.334 1.00 86.00 218 ALA A CA 1
ATOM 1683 C C . ALA A 1 218 ? -4.523 -2.358 -20.634 1.00 86.00 218 ALA A C 1
ATOM 1685 O O . ALA A 1 218 ? -4.021 -3.180 -19.861 1.00 86.00 218 ALA A O 1
ATOM 1686 N N . PRO A 1 219 ? -5.847 -2.375 -20.907 1.00 82.44 219 PRO A N 1
ATOM 1687 C CA . PRO A 1 219 ? -6.795 -3.282 -20.246 1.00 82.44 219 PRO A CA 1
ATOM 1688 C C . PRO A 1 219 ? -6.441 -4.774 -20.352 1.00 82.44 219 PRO A C 1
ATOM 1690 O O . PRO A 1 219 ? -6.850 -5.566 -19.500 1.00 82.44 219 PRO A O 1
ATOM 1693 N N . GLY A 1 220 ? -5.697 -5.159 -21.396 1.00 82.88 220 GLY A N 1
ATOM 1694 C CA . GLY A 1 220 ? -5.213 -6.518 -21.643 1.00 82.88 220 GLY A CA 1
ATOM 1695 C C . GLY A 1 220 ? -3.690 -6.604 -21.772 1.00 82.88 220 GLY A C 1
ATOM 1696 O O . GLY A 1 220 ? -3.160 -7.532 -22.391 1.00 82.88 220 GLY A O 1
ATOM 1697 N N . PHE A 1 221 ? -2.963 -5.640 -21.205 1.00 88.06 221 PHE A N 1
ATOM 1698 C CA . PHE A 1 221 ? -1.514 -5.562 -21.366 1.00 88.06 221 PHE A CA 1
ATOM 1699 C C . PHE A 1 221 ? -0.782 -6.744 -20.723 1.00 88.06 221 PHE A C 1
ATOM 1701 O O . PHE A 1 221 ? 0.268 -7.156 -21.206 1.00 88.06 221 PHE A O 1
ATOM 1708 N N . GLY A 1 222 ? -1.351 -7.372 -19.690 1.00 85.50 222 GLY A N 1
ATOM 1709 C CA . GLY A 1 222 ? -0.812 -8.620 -19.142 1.00 85.50 222 GLY A CA 1
ATOM 1710 C C . GLY A 1 222 ? -0.767 -9.752 -20.180 1.00 85.50 222 GLY A C 1
ATOM 1711 O O . GLY A 1 222 ? 0.198 -10.513 -20.231 1.00 85.50 222 GLY A O 1
ATOM 1712 N N . GLN A 1 223 ? -1.780 -9.855 -21.043 1.00 87.38 223 GLN A N 1
ATOM 1713 C CA . GLN A 1 223 ? -1.845 -10.820 -22.142 1.00 87.38 223 GLN A CA 1
ATOM 1714 C C . GLN A 1 223 ? -0.889 -10.432 -23.273 1.00 87.38 223 GLN A C 1
ATOM 1716 O O . GLN A 1 223 ? -0.228 -11.311 -23.824 1.00 87.38 223 GLN A O 1
ATOM 1721 N N . VAL A 1 224 ? -0.774 -9.137 -23.581 1.00 89.19 224 VAL A N 1
ATOM 1722 C CA . VAL A 1 224 ? 0.200 -8.611 -24.553 1.00 89.19 224 VAL A CA 1
ATOM 1723 C C . VAL A 1 224 ? 1.628 -8.927 -24.097 1.00 89.19 224 VAL A C 1
ATOM 1725 O O . VAL A 1 224 ? 2.378 -9.553 -24.838 1.00 89.19 224 VAL A O 1
ATOM 1728 N N . SER A 1 225 ? 1.967 -8.613 -22.845 1.00 87.94 225 SER A N 1
ATOM 1729 C CA . SER A 1 225 ? 3.262 -8.913 -22.219 1.00 87.94 225 SER A CA 1
ATOM 1730 C C . SER A 1 225 ? 3.589 -10.409 -22.271 1.00 87.94 225 SER A C 1
ATOM 1732 O O . SER A 1 225 ? 4.686 -10.794 -22.661 1.00 87.94 225 SER A O 1
ATOM 1734 N N . ARG A 1 226 ? 2.613 -11.284 -21.988 1.00 86.75 226 ARG A N 1
ATOM 1735 C CA . ARG A 1 226 ? 2.791 -12.742 -22.130 1.00 86.75 226 ARG A CA 1
ATOM 1736 C C . ARG A 1 226 ? 2.964 -13.190 -23.582 1.00 86.75 226 ARG A C 1
ATOM 1738 O O . ARG A 1 226 ? 3.709 -14.135 -23.822 1.00 86.75 226 ARG A O 1
ATOM 1745 N N . SER A 1 227 ? 2.288 -12.537 -24.527 1.00 90.12 227 SER A N 1
ATOM 1746 C CA . SER A 1 227 ? 2.362 -12.865 -25.959 1.00 90.12 227 SER A CA 1
ATOM 1747 C C . SER A 1 227 ? 3.705 -12.467 -26.561 1.00 90.12 227 SER A C 1
ATOM 1749 O O . SER A 1 227 ? 4.215 -13.192 -27.399 1.00 90.12 227 SER A O 1
ATOM 1751 N N . LEU A 1 228 ? 4.341 -11.400 -26.068 1.00 89.12 228 LEU A N 1
ATOM 1752 C CA . LEU A 1 228 ? 5.729 -11.061 -26.418 1.00 89.12 228 LEU A CA 1
ATOM 1753 C C . LEU A 1 228 ? 6.737 -12.152 -25.989 1.00 89.12 228 LEU A C 1
ATOM 1755 O O . LEU A 1 228 ? 7.870 -12.178 -26.464 1.00 89.12 228 LEU A O 1
ATOM 1759 N N . GLY A 1 229 ? 6.326 -13.081 -25.119 1.00 84.25 229 GLY A N 1
ATOM 1760 C CA . GLY A 1 229 ? 7.108 -14.235 -24.689 1.00 84.25 229 GLY A CA 1
ATOM 1761 C C . GLY A 1 229 ? 7.868 -14.008 -23.382 1.00 84.25 229 GLY A C 1
ATOM 1762 O O . GLY A 1 229 ? 7.906 -12.922 -22.821 1.00 84.25 229 GLY A O 1
ATOM 1763 N N . LEU A 1 230 ? 8.509 -15.060 -22.859 1.00 76.00 230 LEU A N 1
ATOM 1764 C CA . LEU A 1 230 ? 9.167 -15.013 -21.541 1.00 76.00 230 LEU A CA 1
ATOM 1765 C C . LEU A 1 230 ? 10.370 -14.057 -21.482 1.00 76.00 230 LEU A C 1
ATOM 1767 O O . LEU A 1 230 ? 10.725 -13.585 -20.397 1.00 76.00 230 LEU A O 1
ATOM 1771 N N . GLN A 1 231 ? 11.007 -13.793 -22.624 1.00 77.19 231 GLN A N 1
ATOM 1772 C CA . GLN A 1 231 ? 12.222 -12.979 -22.727 1.00 77.19 231 GLN A CA 1
ATOM 1773 C C . GLN A 1 231 ? 11.947 -11.497 -23.012 1.00 77.19 231 GLN A C 1
ATOM 1775 O O . GLN A 1 231 ? 12.844 -10.682 -22.807 1.00 77.19 231 GLN A O 1
ATOM 1780 N N . ARG A 1 232 ? 10.726 -11.140 -23.434 1.00 82.81 232 ARG A N 1
ATOM 1781 C CA . ARG A 1 232 ? 10.325 -9.761 -23.735 1.00 82.81 232 ARG A CA 1
ATOM 1782 C C . ARG A 1 232 ? 9.195 -9.287 -22.799 1.00 82.81 232 ARG A C 1
ATOM 1784 O O . ARG A 1 232 ? 8.498 -10.121 -22.228 1.00 82.81 232 ARG A O 1
ATOM 1791 N N . PRO A 1 233 ? 9.025 -7.971 -22.588 1.00 85.88 233 PRO A N 1
ATOM 1792 C CA . PRO A 1 233 ? 9.939 -6.905 -23.002 1.00 85.88 233 PRO A CA 1
ATOM 1793 C C . PRO A 1 233 ? 11.327 -7.065 -22.361 1.00 85.88 233 PRO A C 1
ATOM 1795 O O . PRO A 1 233 ? 11.452 -7.526 -21.221 1.00 85.88 233 PRO A O 1
ATOM 1798 N N . LEU A 1 234 ? 12.372 -6.732 -23.124 1.00 88.44 234 LEU A N 1
ATOM 1799 C CA . LEU A 1 234 ? 13.742 -6.663 -22.607 1.00 88.44 234 LEU A CA 1
ATOM 1800 C C . LEU A 1 234 ? 13.818 -5.602 -21.492 1.00 88.44 234 LEU A C 1
ATOM 1802 O O . LEU A 1 234 ? 13.009 -4.676 -21.498 1.00 88.44 234 LEU A O 1
ATOM 1806 N N . PRO A 1 235 ? 14.795 -5.645 -20.566 1.00 87.81 235 PRO A N 1
ATOM 1807 C CA . PRO A 1 235 ? 14.904 -4.635 -19.506 1.00 87.81 235 PRO A CA 1
ATOM 1808 C C . PRO A 1 235 ? 14.921 -3.182 -20.019 1.00 87.81 235 PRO A C 1
ATOM 1810 O O . PRO A 1 235 ? 14.285 -2.311 -19.433 1.00 87.81 235 PRO A O 1
ATOM 1813 N N . SER A 1 236 ? 15.580 -2.930 -21.155 1.00 89.19 236 SER A N 1
ATOM 1814 C CA . SER A 1 236 ? 15.606 -1.616 -21.814 1.00 89.19 236 SER A CA 1
ATOM 1815 C C . SER A 1 236 ? 14.273 -1.235 -22.471 1.00 89.19 236 SER A C 1
ATOM 1817 O O . SER A 1 236 ? 13.934 -0.058 -22.556 1.00 89.19 236 SER A O 1
ATOM 1819 N N . GLU A 1 237 ? 13.498 -2.211 -22.938 1.00 92.44 237 GLU A N 1
ATOM 1820 C CA . GLU A 1 237 ? 12.154 -1.995 -23.482 1.00 92.44 237 GLU A CA 1
ATOM 1821 C C . GLU A 1 237 ? 11.149 -1.745 -22.360 1.00 92.44 237 GLU A C 1
ATOM 1823 O O . GLU A 1 237 ? 10.327 -0.841 -22.470 1.00 92.44 237 GLU A O 1
ATOM 1828 N N . ALA A 1 238 ? 11.254 -2.486 -21.254 1.00 92.06 238 ALA A N 1
ATOM 1829 C CA . ALA A 1 238 ? 10.451 -2.278 -20.057 1.00 92.06 238 ALA A CA 1
ATOM 1830 C C . ALA A 1 238 ? 10.678 -0.876 -19.471 1.00 92.06 238 ALA A C 1
ATOM 1832 O O . ALA A 1 238 ? 9.718 -0.228 -19.071 1.00 92.06 238 ALA A O 1
ATOM 1833 N N . GLU A 1 239 ? 11.915 -0.369 -19.493 1.00 93.31 239 GLU A N 1
ATOM 1834 C CA . GLU A 1 239 ? 12.235 1.008 -19.094 1.00 93.31 239 GLU A CA 1
ATOM 1835 C C . GLU A 1 239 ? 11.550 2.059 -19.974 1.00 93.31 239 GLU A C 1
ATOM 1837 O O . GLU A 1 239 ? 10.966 3.022 -19.470 1.00 93.31 239 GLU A O 1
ATOM 1842 N N . LYS A 1 240 ? 11.603 1.873 -21.297 1.00 93.62 240 LYS A N 1
ATOM 1843 C CA . LYS A 1 240 ? 10.959 2.777 -22.258 1.00 93.62 240 LYS A CA 1
ATOM 1844 C C . LYS A 1 240 ? 9.441 2.745 -22.113 1.00 93.62 240 LYS A C 1
ATOM 1846 O O . LYS A 1 240 ? 8.814 3.800 -22.081 1.00 93.62 240 LYS A O 1
ATOM 1851 N N . LEU A 1 241 ? 8.866 1.551 -21.970 1.00 93.44 241 LEU A N 1
ATOM 1852 C CA . LEU A 1 241 ? 7.436 1.358 -21.735 1.00 93.44 241 LEU A CA 1
ATOM 1853 C C . LEU A 1 241 ? 7.005 1.976 -20.406 1.00 93.44 241 LEU A C 1
ATOM 1855 O O . LEU A 1 241 ? 5.994 2.665 -20.370 1.00 93.44 241 LEU A O 1
ATOM 1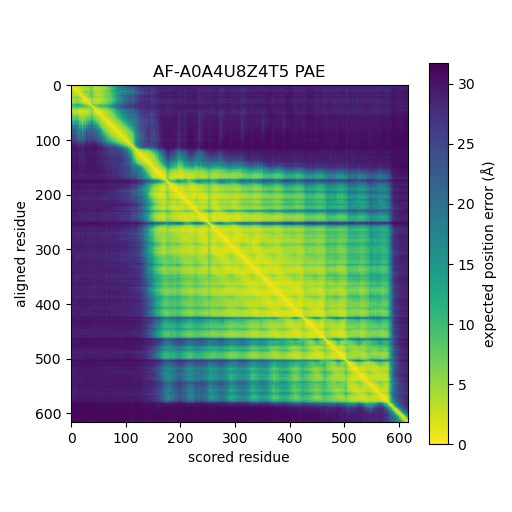859 N N . LEU A 1 242 ? 7.790 1.808 -19.338 1.00 93.94 242 LEU A N 1
ATOM 1860 C CA . LEU A 1 242 ? 7.541 2.470 -18.061 1.00 93.94 242 LEU A CA 1
ATOM 1861 C C . LEU A 1 242 ? 7.588 3.992 -18.215 1.00 93.94 242 LEU A C 1
ATOM 1863 O O . LEU A 1 242 ? 6.695 4.685 -17.744 1.00 93.94 242 LEU A O 1
ATOM 1867 N N . SER A 1 243 ? 8.598 4.528 -18.896 1.00 92.00 243 SER A N 1
ATOM 1868 C CA . SER A 1 243 ? 8.737 5.974 -19.101 1.00 92.00 243 SER A CA 1
ATOM 1869 C C . SER A 1 243 ? 7.556 6.554 -19.881 1.00 92.00 243 SER A C 1
ATOM 1871 O O . SER A 1 243 ? 7.004 7.581 -19.484 1.00 92.00 243 SER A O 1
ATOM 1873 N N . ALA A 1 244 ? 7.126 5.869 -20.943 1.00 91.31 244 ALA A N 1
ATOM 1874 C CA . ALA A 1 244 ? 5.947 6.235 -21.720 1.00 91.31 244 ALA A CA 1
ATOM 1875 C C . ALA A 1 244 ? 4.654 6.113 -20.893 1.00 91.31 244 ALA A C 1
ATOM 1877 O O . ALA A 1 244 ? 3.835 7.030 -20.911 1.00 91.31 244 ALA A O 1
ATOM 1878 N N . ALA A 1 245 ? 4.512 5.060 -20.083 1.00 91.94 245 ALA A N 1
ATOM 1879 C CA . ALA A 1 245 ? 3.392 4.877 -19.161 1.00 91.94 245 ALA A CA 1
ATOM 1880 C C . ALA A 1 245 ? 3.309 6.014 -18.134 1.00 91.94 245 ALA A C 1
ATOM 1882 O O . ALA A 1 245 ? 2.253 6.614 -17.946 1.00 91.94 245 ALA A O 1
ATOM 1883 N N . LEU A 1 246 ? 4.430 6.380 -17.513 1.00 90.69 246 LEU A N 1
ATOM 1884 C CA . LEU A 1 246 ? 4.491 7.488 -16.558 1.00 90.69 246 LEU A CA 1
ATOM 1885 C C . LEU A 1 246 ? 4.224 8.844 -17.233 1.00 90.69 246 LEU A C 1
ATOM 1887 O O . LEU A 1 246 ? 3.602 9.714 -16.625 1.00 90.69 246 LEU A O 1
ATOM 1891 N N . ALA A 1 247 ? 4.656 9.040 -18.482 1.00 88.38 247 ALA A N 1
ATOM 1892 C CA . ALA A 1 247 ? 4.322 10.235 -19.258 1.00 88.38 247 ALA A CA 1
ATOM 1893 C C . ALA A 1 247 ? 2.820 10.299 -19.587 1.00 88.38 247 ALA A C 1
ATOM 1895 O O . ALA A 1 247 ? 2.200 11.355 -19.43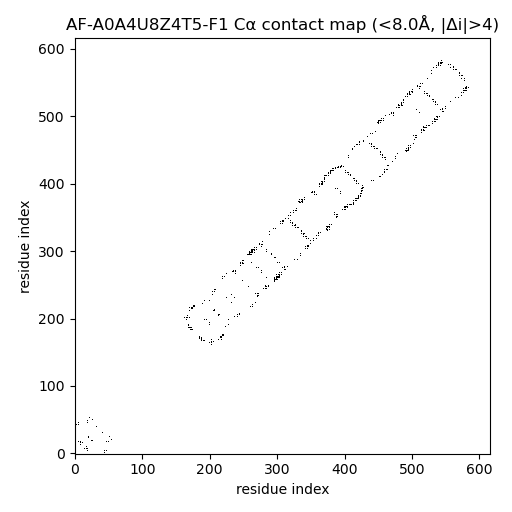3 1.00 88.38 247 ALA A O 1
ATOM 1896 N N . ALA A 1 248 ? 2.220 9.167 -19.963 1.00 86.56 248 ALA A N 1
ATOM 1897 C CA . ALA A 1 248 ? 0.784 9.045 -20.186 1.00 86.56 248 ALA A CA 1
ATOM 1898 C C . ALA A 1 248 ? -0.004 9.338 -18.901 1.00 86.56 248 ALA A C 1
ATOM 1900 O O . ALA A 1 248 ? -0.992 10.066 -18.947 1.00 86.56 248 ALA A O 1
ATOM 1901 N N . LEU A 1 249 ? 0.469 8.851 -17.747 1.00 85.75 249 LEU A N 1
ATOM 1902 C CA . LEU A 1 249 ? -0.147 9.098 -16.440 1.00 85.75 249 LEU A CA 1
ATOM 1903 C C . LEU A 1 249 ? -0.217 10.593 -16.095 1.00 85.75 249 LEU A C 1
ATOM 1905 O O . LEU A 1 249 ? -1.225 11.050 -15.571 1.00 85.75 249 LEU A O 1
ATOM 1909 N N . ARG A 1 250 ? 0.840 11.353 -16.417 1.00 82.19 250 ARG A N 1
ATOM 1910 C CA . ARG A 1 250 ? 0.936 12.804 -16.156 1.00 82.19 250 ARG A CA 1
ATOM 1911 C C . ARG A 1 250 ? 0.176 13.667 -17.169 1.00 82.19 250 ARG A C 1
ATOM 1913 O O . ARG A 1 250 ? 0.001 14.861 -16.938 1.00 82.19 250 ARG A O 1
ATOM 1920 N N . SER A 1 251 ? -0.215 13.101 -18.309 1.00 78.44 251 SER A N 1
ATOM 1921 C CA . SER A 1 251 ? -0.876 13.832 -19.395 1.00 78.44 251 SER A CA 1
ATOM 1922 C C . SER A 1 251 ? -2.376 14.022 -19.112 1.00 78.44 251 SER A C 1
ATOM 1924 O O . SER A 1 251 ? -3.008 13.157 -18.506 1.00 78.44 251 SER A O 1
ATOM 1926 N N . ALA A 1 252 ? -2.937 15.162 -19.550 1.00 55.00 252 ALA A N 1
ATOM 1927 C CA . ALA A 1 252 ? -4.270 15.689 -19.198 1.00 55.00 252 ALA A CA 1
ATOM 1928 C C . ALA A 1 252 ? -5.368 14.615 -19.043 1.00 55.00 252 ALA A C 1
ATOM 1930 O O . ALA A 1 252 ? -5.522 13.815 -19.958 1.00 55.00 252 ALA A O 1
ATOM 1931 N N . PRO A 1 253 ? -6.164 14.602 -17.958 1.00 55.06 253 PRO A N 1
ATOM 1932 C CA . PRO A 1 253 ? -6.955 13.447 -17.526 1.00 55.06 253 PRO A CA 1
ATOM 1933 C C . PRO A 1 253 ? -7.993 12.979 -18.557 1.00 55.06 253 PRO A C 1
ATOM 1935 O O . PRO A 1 253 ? -8.822 13.749 -19.033 1.00 55.06 253 PRO A O 1
ATOM 1938 N N . GLY A 1 254 ? -7.967 11.681 -18.858 1.00 62.28 254 GLY A N 1
ATOM 1939 C CA . GLY A 1 254 ? -9.070 10.935 -19.459 1.00 62.28 254 GLY A CA 1
ATOM 1940 C C . GLY A 1 254 ? -9.636 9.989 -18.404 1.00 62.28 254 GLY A C 1
ATOM 1941 O O . GLY A 1 254 ? -8.864 9.448 -17.612 1.00 62.28 254 GLY A O 1
ATOM 1942 N N . ILE A 1 255 ? -10.958 9.792 -18.390 1.00 58.59 255 ILE A N 1
ATOM 1943 C CA . ILE A 1 255 ? -11.702 9.104 -17.312 1.00 58.59 255 ILE A CA 1
ATOM 1944 C C . ILE A 1 255 ? -11.103 7.721 -16.967 1.00 58.59 255 ILE A C 1
ATOM 1946 O O . ILE A 1 255 ? -11.042 7.365 -15.799 1.00 58.59 255 ILE A O 1
ATOM 1950 N N . ASN A 1 256 ? -10.530 7.008 -17.947 1.00 71.44 256 ASN A N 1
ATOM 1951 C CA . ASN A 1 256 ? -9.971 5.659 -17.761 1.00 71.44 256 ASN A CA 1
ATOM 1952 C C . ASN A 1 256 ? -8.438 5.578 -17.869 1.00 71.44 256 ASN A C 1
ATOM 1954 O O . ASN A 1 256 ? -7.869 4.483 -17.813 1.00 71.44 256 ASN A O 1
ATOM 1958 N N . ARG A 1 257 ? -7.738 6.706 -18.062 1.00 80.94 257 ARG A N 1
ATOM 1959 C CA . ARG A 1 257 ? -6.282 6.689 -18.290 1.00 80.94 257 ARG A CA 1
ATOM 1960 C C . ARG A 1 257 ? -5.507 6.183 -17.064 1.00 80.94 257 ARG A C 1
ATOM 1962 O O . ARG A 1 257 ? -4.675 5.298 -17.241 1.00 80.94 257 ARG A O 1
ATOM 1969 N N . PRO A 1 258 ? -5.784 6.643 -15.831 1.00 82.81 258 PRO A N 1
ATOM 1970 C CA . PRO A 1 258 ? -5.051 6.174 -14.654 1.00 82.81 258 PRO A CA 1
ATOM 1971 C C . PRO A 1 258 ? -5.265 4.683 -14.374 1.00 82.81 258 PRO A C 1
ATOM 1973 O O . PRO A 1 258 ? -4.315 3.980 -14.038 1.00 82.81 258 PRO A O 1
ATOM 1976 N N . GLN A 1 259 ? -6.489 4.188 -14.594 1.00 86.44 259 GLN A N 1
ATOM 1977 C CA . GLN A 1 259 ? -6.804 2.762 -14.518 1.00 86.44 259 GLN A CA 1
ATOM 1978 C C . GLN A 1 259 ? -5.957 1.955 -15.503 1.00 86.44 259 GLN A C 1
ATOM 1980 O O . GLN A 1 259 ? -5.266 1.016 -15.119 1.00 86.44 259 GLN A O 1
ATOM 1985 N N . SER A 1 260 ? -5.998 2.356 -16.772 1.00 85.06 260 SER A N 1
ATOM 1986 C CA . SER A 1 260 ? -5.296 1.694 -17.869 1.00 85.06 260 SER A CA 1
ATOM 1987 C C . SER A 1 260 ? -3.789 1.635 -17.604 1.00 85.06 260 SER A C 1
ATOM 1989 O O . SER A 1 260 ? -3.171 0.572 -17.633 1.00 85.06 260 SER A O 1
ATOM 1991 N N . ILE A 1 261 ? -3.194 2.770 -17.249 1.00 89.19 261 ILE A N 1
ATOM 1992 C CA . ILE A 1 261 ? -1.758 2.846 -16.989 1.00 89.19 261 ILE A CA 1
ATOM 1993 C C . ILE A 1 261 ? -1.352 2.072 -15.725 1.00 89.19 261 ILE A C 1
ATOM 1995 O O . ILE A 1 261 ? -0.294 1.443 -15.727 1.00 89.19 261 ILE A O 1
ATOM 1999 N N . GLY A 1 262 ? -2.188 2.039 -14.682 1.00 90.31 262 GLY A N 1
ATOM 2000 C CA . GLY A 1 262 ? -1.948 1.199 -13.504 1.00 90.31 262 GLY A CA 1
ATOM 2001 C C . GLY A 1 262 ? -1.753 -0.278 -13.872 1.00 90.31 262 GLY A C 1
ATOM 2002 O O . GLY A 1 262 ? -0.772 -0.889 -13.453 1.00 90.31 262 GLY A O 1
ATOM 2003 N N . VAL A 1 263 ? -2.607 -0.819 -14.750 1.00 89.75 263 VAL A N 1
ATOM 2004 C CA . VAL A 1 263 ? -2.501 -2.210 -15.237 1.00 89.75 263 VAL A CA 1
ATOM 2005 C C . VAL A 1 263 ? -1.196 -2.451 -16.002 1.00 89.75 263 VAL A C 1
ATOM 2007 O O . VAL A 1 263 ? -0.560 -3.494 -15.836 1.00 89.75 263 VAL A O 1
ATOM 2010 N N . VAL A 1 264 ? -0.763 -1.487 -16.822 1.00 92.25 264 VAL A N 1
ATOM 2011 C CA . VAL A 1 264 ? 0.513 -1.577 -17.553 1.00 92.25 264 VAL A CA 1
ATOM 2012 C C . VAL A 1 264 ? 1.689 -1.636 -16.578 1.00 92.25 264 VAL A C 1
ATOM 2014 O O . VAL A 1 264 ? 2.540 -2.514 -16.706 1.00 92.25 264 VAL A O 1
ATOM 2017 N N . ILE A 1 265 ? 1.728 -0.744 -15.584 1.00 93.75 265 ILE A N 1
ATOM 2018 C CA . ILE A 1 265 ? 2.814 -0.697 -14.593 1.00 93.75 265 ILE A CA 1
ATOM 2019 C C . ILE A 1 265 ? 2.860 -1.994 -13.773 1.00 93.75 265 ILE A C 1
ATOM 2021 O O . ILE A 1 265 ? 3.939 -2.561 -13.600 1.00 93.75 265 ILE A O 1
ATOM 2025 N N . GLU A 1 266 ? 1.709 -2.504 -13.328 1.00 92.81 266 GLU A N 1
ATOM 2026 C CA . GLU A 1 266 ? 1.613 -3.782 -12.609 1.00 92.81 266 GLU A CA 1
ATOM 2027 C C . GLU A 1 266 ? 2.172 -4.948 -13.443 1.00 92.81 266 GLU A C 1
ATOM 2029 O O . GLU A 1 266 ? 2.980 -5.743 -12.959 1.00 92.81 266 GLU A O 1
ATOM 2034 N N . ALA A 1 267 ? 1.805 -5.024 -14.724 1.00 91.56 267 ALA A N 1
ATOM 2035 C CA . ALA A 1 267 ? 2.267 -6.074 -15.628 1.00 91.56 267 ALA A CA 1
ATOM 2036 C C . ALA A 1 267 ? 3.760 -5.963 -15.993 1.00 91.56 267 ALA A C 1
ATOM 2038 O O . ALA A 1 267 ? 4.397 -6.981 -16.278 1.00 91.56 267 ALA A O 1
ATOM 2039 N N . LEU A 1 268 ? 4.326 -4.751 -15.989 1.00 92.62 268 LEU A N 1
ATOM 2040 C CA . LEU A 1 268 ? 5.756 -4.520 -16.215 1.00 92.62 268 LEU A CA 1
ATOM 2041 C C . LEU A 1 268 ? 6.599 -4.804 -14.970 1.00 92.62 268 LEU A C 1
ATOM 2043 O O . LEU A 1 268 ? 7.757 -5.200 -15.113 1.00 92.62 268 LEU A O 1
ATOM 2047 N N . ALA A 1 269 ? 6.035 -4.659 -13.766 1.00 92.19 269 ALA A N 1
ATOM 2048 C CA . ALA A 1 269 ? 6.759 -4.744 -12.499 1.00 92.19 269 ALA A CA 1
ATOM 2049 C C . ALA A 1 269 ? 7.707 -5.953 -12.367 1.00 92.19 269 ALA A C 1
ATOM 2051 O O . ALA A 1 269 ? 8.839 -5.752 -11.925 1.00 92.19 269 ALA A O 1
ATOM 2052 N N . PRO A 1 270 ? 7.363 -7.189 -12.795 1.00 90.00 270 PRO A N 1
ATOM 2053 C CA . PRO A 1 270 ? 8.283 -8.325 -12.717 1.00 90.00 270 PRO A CA 1
ATOM 2054 C C . PRO A 1 270 ? 9.609 -8.118 -13.464 1.00 90.00 270 PRO A C 1
ATOM 2056 O O . PRO A 1 270 ? 10.617 -8.696 -13.048 1.00 90.00 270 PRO A O 1
ATOM 2059 N N . LYS A 1 271 ? 9.604 -7.306 -14.532 1.00 89.75 271 LYS A N 1
ATOM 2060 C CA . LYS A 1 271 ? 10.735 -7.013 -15.428 1.00 89.75 271 LYS A CA 1
ATOM 2061 C C . LYS A 1 271 ? 11.496 -5.732 -15.068 1.00 89.75 271 LYS A C 1
ATOM 2063 O O . LYS A 1 271 ? 12.544 -5.487 -15.660 1.00 89.75 271 LYS A O 1
ATOM 2068 N N . LEU A 1 272 ? 10.987 -4.934 -14.129 1.00 92.62 272 LEU A N 1
ATOM 2069 C CA . LEU A 1 272 ? 11.625 -3.689 -13.709 1.00 92.62 272 LEU A CA 1
ATOM 2070 C C . LEU A 1 272 ? 12.783 -3.941 -12.738 1.00 92.62 272 LEU A C 1
ATOM 2072 O O . LEU A 1 272 ? 12.758 -4.878 -11.933 1.00 92.62 272 LEU A O 1
ATOM 2076 N N . THR A 1 273 ? 13.779 -3.061 -12.798 1.00 93.06 273 THR A N 1
ATOM 2077 C CA . THR A 1 273 ? 14.830 -2.947 -11.782 1.00 93.06 273 THR A CA 1
ATOM 2078 C C . THR A 1 273 ? 14.312 -2.212 -10.545 1.00 93.06 273 THR A C 1
ATOM 2080 O O . THR A 1 273 ? 13.297 -1.515 -10.588 1.00 93.06 273 THR A O 1
ATOM 2083 N N . GLU A 1 274 ? 15.033 -2.322 -9.431 1.00 92.31 274 GLU A N 1
ATOM 2084 C CA . GLU A 1 274 ? 14.703 -1.628 -8.178 1.00 92.31 274 GLU A CA 1
ATOM 2085 C C . GLU A 1 274 ? 14.689 -0.098 -8.365 1.00 92.31 274 GLU A C 1
ATOM 2087 O O . GLU A 1 274 ? 13.822 0.594 -7.835 1.00 92.31 274 GLU A O 1
ATOM 2092 N N . ALA A 1 275 ? 15.617 0.440 -9.167 1.00 92.00 275 ALA A N 1
ATOM 2093 C CA . ALA A 1 275 ? 15.687 1.867 -9.491 1.00 92.00 275 ALA A CA 1
ATOM 2094 C C . ALA A 1 275 ? 14.487 2.333 -10.334 1.00 92.00 275 ALA A C 1
ATOM 2096 O O . ALA A 1 275 ? 13.894 3.375 -10.054 1.00 92.00 275 ALA A O 1
ATOM 2097 N N . GLN A 1 276 ? 14.087 1.534 -11.328 1.00 93.81 276 GLN A N 1
ATOM 2098 C CA . GLN A 1 276 ? 12.899 1.809 -12.142 1.00 93.81 276 GLN A CA 1
ATOM 2099 C C . GLN A 1 276 ? 11.622 1.744 -11.295 1.00 93.81 276 GLN A C 1
ATOM 2101 O O . GLN A 1 276 ? 10.750 2.604 -11.424 1.00 93.81 276 GLN A O 1
ATOM 2106 N N . ALA A 1 277 ? 11.526 0.768 -10.385 1.00 92.88 277 ALA A N 1
ATOM 2107 C CA . ALA A 1 277 ? 10.393 0.657 -9.477 1.00 92.88 277 ALA A CA 1
ATOM 2108 C C . ALA A 1 277 ? 10.277 1.890 -8.568 1.00 92.88 277 ALA A C 1
ATOM 2110 O O . ALA A 1 277 ? 9.199 2.468 -8.442 1.00 92.88 277 ALA A O 1
ATOM 2111 N N . GLN A 1 278 ? 11.399 2.350 -8.006 1.00 90.94 278 GLN A N 1
ATOM 2112 C CA . GLN A 1 278 ? 11.455 3.568 -7.199 1.00 90.94 278 GLN A CA 1
ATOM 2113 C C . GLN A 1 278 ? 11.034 4.818 -7.989 1.00 90.94 278 GLN A C 1
ATOM 2115 O O . GLN A 1 278 ? 10.257 5.629 -7.485 1.00 90.94 278 GLN A O 1
ATOM 2120 N N . GLN A 1 279 ? 11.506 4.972 -9.230 1.00 91.06 279 GLN A N 1
ATOM 2121 C CA . GLN A 1 279 ? 11.151 6.103 -10.096 1.00 91.06 279 GLN A CA 1
ATOM 2122 C C . GLN A 1 279 ? 9.641 6.169 -10.391 1.00 91.06 279 GLN A C 1
ATOM 2124 O O . GLN A 1 279 ? 9.087 7.259 -10.557 1.00 91.06 279 GLN A O 1
ATOM 2129 N N . ALA A 1 280 ? 8.971 5.016 -10.447 1.00 92.81 280 ALA A N 1
ATOM 2130 C CA . ALA A 1 280 ? 7.544 4.919 -10.732 1.00 92.81 280 ALA A CA 1
ATOM 2131 C C . ALA A 1 280 ? 6.641 5.275 -9.537 1.00 92.81 280 ALA A C 1
ATOM 2133 O O . ALA A 1 280 ? 5.486 5.641 -9.750 1.00 92.81 280 ALA A O 1
ATOM 2134 N N . LEU A 1 281 ? 7.141 5.218 -8.297 1.00 89.88 281 LEU A N 1
ATOM 2135 C CA . LEU A 1 281 ? 6.318 5.433 -7.098 1.00 89.88 281 LEU A CA 1
ATOM 2136 C C . LEU A 1 281 ? 5.718 6.835 -7.033 1.00 89.88 281 LEU A C 1
ATOM 2138 O O . LEU A 1 281 ? 4.511 6.975 -6.861 1.00 89.88 281 LEU A O 1
ATOM 2142 N N . ALA A 1 282 ? 6.543 7.877 -7.166 1.00 89.00 282 ALA A N 1
ATOM 2143 C CA . ALA A 1 282 ? 6.081 9.250 -6.964 1.00 89.00 282 ALA A CA 1
ATOM 2144 C C . ALA A 1 282 ? 4.969 9.661 -7.953 1.00 89.00 282 ALA A C 1
ATOM 2146 O O . ALA A 1 282 ? 3.959 10.195 -7.496 1.00 89.00 282 ALA A O 1
ATOM 2147 N N . PRO A 1 283 ? 5.066 9.372 -9.268 1.00 90.31 283 PRO A N 1
ATOM 2148 C CA . PRO A 1 283 ? 3.972 9.657 -10.199 1.00 90.31 283 PRO A CA 1
ATOM 2149 C C . PRO A 1 283 ? 2.694 8.862 -9.908 1.00 90.31 283 PRO A C 1
ATOM 2151 O O . PRO A 1 283 ? 1.601 9.402 -10.049 1.00 90.31 283 PRO A O 1
ATOM 2154 N N . VAL A 1 284 ? 2.813 7.595 -9.492 1.00 91.69 284 VAL A N 1
ATOM 2155 C CA . VAL A 1 284 ? 1.645 6.761 -9.164 1.00 91.69 284 VAL A CA 1
ATOM 2156 C C . VAL A 1 284 ? 0.957 7.267 -7.892 1.00 91.69 284 VAL A C 1
ATOM 2158 O O . VAL A 1 284 ? -0.262 7.417 -7.882 1.00 91.69 284 VAL A O 1
ATOM 2161 N N . LEU A 1 285 ? 1.724 7.615 -6.854 1.00 89.19 285 LEU A N 1
ATOM 2162 C CA . LEU A 1 285 ? 1.202 8.221 -5.622 1.00 89.19 285 LEU A CA 1
ATOM 2163 C C . LEU A 1 285 ? 0.540 9.574 -5.883 1.00 89.19 285 LEU A C 1
ATOM 2165 O O . LEU A 1 285 ? -0.543 9.839 -5.368 1.00 89.19 285 LEU A O 1
ATOM 2169 N N . GLN A 1 286 ? 1.161 10.411 -6.717 1.00 88.94 286 GLN A N 1
ATOM 2170 C CA . GLN A 1 286 ? 0.577 11.680 -7.136 1.00 88.94 286 GLN A CA 1
ATOM 2171 C C . GLN A 1 286 ? -0.779 11.465 -7.817 1.00 88.94 286 GLN A C 1
ATOM 2173 O O . GLN A 1 286 ? -1.715 12.216 -7.554 1.00 88.94 286 GLN A O 1
ATOM 2178 N N . GLN A 1 287 ? -0.901 10.437 -8.659 1.00 88.88 287 GLN A N 1
ATOM 2179 C CA . GLN A 1 287 ? -2.155 10.154 -9.344 1.00 88.88 287 GLN A CA 1
ATOM 2180 C C . GLN A 1 287 ? -3.248 9.650 -8.399 1.00 88.88 287 GLN A C 1
ATOM 2182 O O . GLN A 1 287 ? -4.402 10.037 -8.570 1.00 88.88 287 GLN A O 1
ATOM 2187 N N . ILE A 1 288 ? -2.901 8.838 -7.393 1.00 88.56 288 ILE A N 1
ATOM 2188 C CA . ILE A 1 288 ? -3.848 8.412 -6.350 1.00 88.56 288 ILE A CA 1
ATOM 2189 C C . ILE A 1 288 ? -4.449 9.627 -5.644 1.00 88.56 288 ILE A C 1
ATOM 2191 O O . ILE A 1 288 ? -5.663 9.691 -5.497 1.00 88.56 288 ILE A O 1
ATOM 2195 N N . GLY A 1 289 ? -3.633 10.627 -5.301 1.00 84.75 289 GLY A N 1
ATOM 2196 C CA . GLY A 1 289 ? -4.119 11.868 -4.691 1.00 84.75 289 GLY A CA 1
ATOM 2197 C C . GLY A 1 289 ? -5.025 12.723 -5.584 1.00 84.75 289 GLY A C 1
ATOM 2198 O O . GLY A 1 289 ? -5.706 13.618 -5.093 1.00 84.75 289 GLY A O 1
ATOM 2199 N N . GLN A 1 290 ? -5.036 12.481 -6.899 1.00 86.31 290 GLN A N 1
ATOM 2200 C CA . GLN A 1 290 ? -5.778 13.286 -7.878 1.00 86.31 290 GLN A CA 1
ATOM 2201 C C . GLN A 1 290 ? -7.054 12.620 -8.395 1.00 86.31 290 GLN A C 1
ATOM 2203 O O . GLN A 1 290 ? -7.895 13.304 -8.979 1.00 86.31 290 GLN A O 1
ATOM 2208 N N . THR A 1 291 ? -7.203 11.304 -8.243 1.00 85.25 291 THR A N 1
ATOM 2209 C CA . THR A 1 291 ? -8.332 10.555 -8.805 1.00 85.25 291 THR A CA 1
ATOM 2210 C C . THR A 1 291 ? -9.259 10.042 -7.715 1.00 85.25 291 THR A C 1
ATOM 2212 O O . THR A 1 291 ? -8.807 9.491 -6.722 1.00 85.25 291 THR A O 1
ATOM 2215 N N . THR A 1 292 ? -10.564 10.202 -7.910 1.00 83.69 292 THR A N 1
ATOM 2216 C CA . THR A 1 292 ? -11.614 9.617 -7.058 1.00 83.69 292 THR A CA 1
ATOM 2217 C C . THR A 1 292 ? -12.321 8.451 -7.755 1.00 83.69 292 THR A C 1
ATOM 2219 O O . THR A 1 292 ? -13.358 7.984 -7.298 1.00 83.69 292 THR A O 1
ATOM 2222 N N . ASP A 1 293 ? -11.805 7.995 -8.903 1.00 85.88 293 ASP A N 1
ATOM 2223 C CA . ASP A 1 293 ? -12.374 6.852 -9.612 1.00 85.88 293 ASP A CA 1
ATOM 2224 C C . ASP A 1 293 ? -11.908 5.544 -8.957 1.00 85.88 293 ASP A C 1
ATOM 2226 O O . ASP A 1 293 ? -10.718 5.215 -8.953 1.00 85.88 293 ASP A O 1
ATOM 2230 N N . SER A 1 294 ? -12.849 4.766 -8.419 1.00 85.19 294 SER A N 1
ATOM 2231 C CA . SER A 1 294 ? -12.544 3.535 -7.682 1.00 85.19 294 SER A CA 1
ATOM 2232 C C . SER A 1 294 ? -11.819 2.486 -8.536 1.00 85.19 294 SER A C 1
ATOM 2234 O O . SER A 1 294 ? -11.046 1.677 -8.015 1.00 85.19 294 SER A O 1
ATOM 2236 N N . SER A 1 295 ? -12.049 2.460 -9.855 1.00 84.06 295 SER A N 1
ATOM 2237 C CA . SER A 1 295 ? -11.387 1.509 -10.757 1.00 84.06 295 SER A CA 1
ATOM 2238 C C . SER A 1 295 ? -9.944 1.922 -11.046 1.00 84.06 295 SER A C 1
ATOM 2240 O O . SER A 1 295 ? -9.050 1.072 -11.026 1.00 84.06 295 SER A O 1
ATOM 2242 N N . ALA A 1 296 ? -9.697 3.218 -11.230 1.00 88.00 296 ALA A N 1
ATOM 2243 C CA . ALA A 1 296 ? -8.371 3.810 -11.291 1.00 88.00 296 ALA A CA 1
ATOM 2244 C C . ALA A 1 296 ? -7.582 3.556 -10.008 1.00 88.00 296 ALA A C 1
ATOM 2246 O O . ALA A 1 296 ? -6.469 3.037 -10.077 1.00 88.00 296 ALA A O 1
ATOM 2247 N N . LEU A 1 297 ? -8.168 3.843 -8.845 1.00 89.75 297 LEU A N 1
ATOM 2248 C CA . LEU A 1 297 ? -7.526 3.619 -7.549 1.00 89.75 297 LEU A CA 1
ATOM 2249 C C . LEU A 1 297 ? -7.175 2.145 -7.342 1.00 89.75 297 LEU A C 1
ATOM 2251 O O . LEU A 1 297 ? -6.060 1.832 -6.926 1.00 89.75 297 LEU A O 1
ATOM 2255 N N . ARG A 1 298 ? -8.067 1.223 -7.728 1.00 88.50 298 ARG A N 1
ATOM 2256 C CA . ARG A 1 298 ? -7.797 -0.221 -7.681 1.00 88.50 298 ARG A CA 1
ATOM 2257 C C . ARG A 1 298 ? -6.587 -0.623 -8.530 1.00 88.50 298 ARG A C 1
ATOM 2259 O O . ARG A 1 298 ? -5.775 -1.419 -8.062 1.00 88.50 298 ARG A O 1
ATOM 2266 N N . ALA A 1 299 ? -6.465 -0.096 -9.748 1.00 89.44 299 ALA A N 1
ATOM 2267 C CA . ALA A 1 299 ? -5.351 -0.414 -10.643 1.00 89.44 299 ALA A CA 1
ATOM 2268 C C . ALA A 1 299 ? -4.029 0.225 -10.184 1.00 89.44 299 ALA A C 1
ATOM 2270 O O . ALA A 1 299 ? -2.992 -0.433 -10.180 1.00 89.44 299 ALA A O 1
ATOM 2271 N N . LEU A 1 300 ? -4.056 1.487 -9.743 1.00 91.69 300 LEU A N 1
ATOM 2272 C CA . LEU A 1 300 ? -2.873 2.181 -9.216 1.00 91.69 300 LEU A CA 1
ATOM 2273 C C . LEU A 1 300 ? -2.351 1.516 -7.938 1.00 91.69 300 LEU A C 1
ATOM 2275 O O . LEU A 1 300 ? -1.145 1.403 -7.740 1.00 91.69 300 LEU A O 1
ATOM 2279 N N . ARG A 1 301 ? -3.251 1.010 -7.097 1.00 90.44 301 ARG A N 1
ATOM 2280 C CA . ARG A 1 301 ? -2.919 0.197 -5.925 1.00 90.44 301 ARG A CA 1
ATOM 2281 C C . ARG A 1 301 ? -2.242 -1.123 -6.299 1.00 90.44 301 ARG A C 1
ATOM 2283 O O . ARG A 1 301 ? -1.241 -1.472 -5.682 1.00 90.44 301 ARG A O 1
ATOM 2290 N N . GLY A 1 302 ? -2.748 -1.830 -7.316 1.00 90.81 302 GLY A N 1
ATOM 2291 C CA . GLY A 1 302 ? -2.097 -3.033 -7.858 1.00 90.81 302 GLY A CA 1
ATOM 2292 C C . GLY A 1 302 ? -0.678 -2.739 -8.351 1.00 90.81 302 GLY A C 1
ATOM 2293 O O . GLY A 1 302 ? 0.273 -3.431 -7.979 1.00 90.81 302 GLY A O 1
ATOM 2294 N N . ALA A 1 303 ? -0.512 -1.626 -9.073 1.00 93.12 303 ALA A N 1
ATOM 2295 C CA . ALA A 1 303 ? 0.799 -1.127 -9.472 1.00 93.12 303 ALA A CA 1
ATOM 2296 C C . ALA A 1 303 ? 1.706 -0.852 -8.260 1.00 93.12 303 ALA A C 1
ATOM 2298 O O . ALA A 1 303 ? 2.829 -1.346 -8.228 1.00 93.12 303 ALA A O 1
ATOM 2299 N N . LEU A 1 304 ? 1.238 -0.125 -7.238 1.00 91.56 304 LEU A N 1
ATOM 2300 C CA . LEU A 1 304 ? 2.038 0.167 -6.042 1.00 91.56 304 LEU A CA 1
ATOM 2301 C C . LEU A 1 304 ? 2.443 -1.085 -5.272 1.00 91.56 304 LEU A C 1
ATOM 2303 O O . LEU A 1 304 ? 3.590 -1.165 -4.844 1.00 91.56 304 LEU A O 1
ATOM 2307 N N . GLN A 1 305 ? 1.562 -2.074 -5.132 1.00 91.38 305 GLN A N 1
ATOM 2308 C CA . GLN A 1 305 ? 1.897 -3.335 -4.471 1.00 91.38 305 GLN A CA 1
ATOM 2309 C C . GLN A 1 305 ? 3.003 -4.084 -5.230 1.00 91.38 305 GLN A C 1
ATOM 2311 O O . GLN A 1 305 ? 3.969 -4.562 -4.627 1.00 91.38 305 GLN A O 1
ATOM 2316 N N . ALA A 1 306 ? 2.901 -4.141 -6.561 1.00 92.50 306 ALA A N 1
ATOM 2317 C CA . ALA A 1 306 ? 3.902 -4.780 -7.407 1.00 92.50 306 ALA A CA 1
ATOM 2318 C C . ALA A 1 306 ? 5.247 -4.027 -7.394 1.00 92.50 306 ALA A C 1
ATOM 2320 O O . ALA A 1 306 ? 6.308 -4.656 -7.376 1.00 92.50 306 ALA A O 1
ATOM 2321 N N . LEU A 1 307 ? 5.213 -2.690 -7.351 1.00 93.06 307 LEU A N 1
ATOM 2322 C CA . LEU A 1 307 ? 6.398 -1.841 -7.220 1.00 93.06 307 LEU A CA 1
ATOM 2323 C C . LEU A 1 307 ? 7.045 -1.981 -5.835 1.00 93.06 307 LEU A C 1
ATOM 2325 O O . LEU A 1 307 ? 8.253 -2.188 -5.752 1.00 93.06 307 LEU A O 1
ATOM 2329 N N . ALA A 1 308 ? 6.260 -1.933 -4.755 1.00 90.44 308 ALA A N 1
ATOM 2330 C CA . ALA A 1 308 ? 6.728 -2.051 -3.372 1.00 90.44 308 ALA A CA 1
ATOM 2331 C C . ALA A 1 308 ? 7.465 -3.373 -3.120 1.00 90.44 308 ALA A C 1
ATOM 2333 O O . ALA A 1 308 ? 8.510 -3.388 -2.467 1.00 90.44 308 ALA A O 1
ATOM 2334 N N . ALA A 1 309 ? 6.984 -4.473 -3.712 1.00 90.44 309 ALA A N 1
ATOM 2335 C CA . ALA A 1 309 ? 7.643 -5.775 -3.637 1.00 90.44 309 ALA A CA 1
ATOM 2336 C C . ALA A 1 309 ? 9.081 -5.765 -4.196 1.00 90.44 309 ALA A C 1
ATOM 2338 O O . ALA A 1 309 ? 9.914 -6.561 -3.757 1.00 90.44 309 ALA A O 1
ATOM 2339 N N . LYS A 1 310 ? 9.389 -4.859 -5.136 1.00 91.00 310 LYS A N 1
ATOM 2340 C CA . LYS A 1 310 ? 10.712 -4.714 -5.765 1.00 91.00 310 LYS A CA 1
ATOM 2341 C C . LYS A 1 310 ? 11.658 -3.777 -5.025 1.00 91.00 310 LYS A C 1
ATOM 2343 O O . LYS A 1 310 ? 12.846 -3.797 -5.316 1.00 91.00 310 LYS A O 1
ATOM 2348 N N . LEU A 1 311 ? 11.167 -2.943 -4.115 1.00 91.69 311 LEU A N 1
ATOM 2349 C CA . LEU A 1 311 ? 12.013 -1.942 -3.471 1.00 91.69 311 LEU A CA 1
ATOM 2350 C C . LEU A 1 311 ? 13.006 -2.589 -2.507 1.00 91.69 311 LEU A C 1
ATOM 2352 O O . LEU A 1 311 ? 12.676 -3.529 -1.778 1.00 91.69 311 LEU A O 1
ATOM 2356 N N . THR A 1 312 ? 14.208 -2.030 -2.446 1.00 91.62 312 THR A N 1
ATOM 2357 C CA . THR A 1 312 ? 15.114 -2.242 -1.312 1.00 91.62 312 THR A CA 1
ATOM 2358 C C . THR A 1 312 ? 14.561 -1.569 -0.055 1.00 91.62 312 THR A C 1
ATOM 2360 O O . THR A 1 312 ? 13.645 -0.746 -0.124 1.00 91.62 312 THR A O 1
ATOM 2363 N N . GLU A 1 313 ? 15.135 -1.883 1.106 1.00 89.88 313 GLU A N 1
ATOM 2364 C CA . GLU A 1 313 ? 14.793 -1.197 2.355 1.00 89.88 313 GLU A CA 1
ATOM 2365 C C . GLU A 1 313 ? 14.981 0.314 2.213 1.00 89.88 313 GLU A C 1
ATOM 2367 O O . GLU A 1 313 ? 14.011 1.049 2.335 1.00 89.88 313 GLU A O 1
ATOM 2372 N N . ALA A 1 314 ? 16.169 0.786 1.820 1.00 88.94 314 ALA A N 1
ATOM 2373 C CA . ALA A 1 314 ? 16.450 2.216 1.655 1.00 88.94 314 ALA A CA 1
ATOM 2374 C C . ALA A 1 314 ? 15.438 2.939 0.742 1.00 88.94 314 ALA A C 1
ATOM 2376 O O . ALA A 1 314 ? 15.054 4.077 1.006 1.00 88.94 314 ALA A O 1
ATOM 2377 N N . GLN A 1 315 ? 14.962 2.277 -0.313 1.00 89.94 315 GLN A N 1
ATOM 2378 C CA . GLN A 1 315 ? 13.958 2.845 -1.213 1.00 89.94 315 GLN A CA 1
ATOM 2379 C C . GLN A 1 315 ? 12.554 2.857 -0.601 1.00 89.94 315 GLN A C 1
ATOM 2381 O O . GLN A 1 315 ? 11.837 3.844 -0.763 1.00 89.94 315 GLN A O 1
ATOM 2386 N N . ALA A 1 316 ? 12.166 1.813 0.137 1.00 89.19 316 ALA A N 1
ATOM 2387 C CA . ALA A 1 316 ? 10.910 1.794 0.888 1.00 89.19 316 ALA A CA 1
ATOM 2388 C C . ALA A 1 316 ? 10.861 2.924 1.931 1.00 89.19 316 ALA A C 1
ATOM 2390 O O . ALA A 1 316 ? 9.830 3.570 2.107 1.00 89.19 316 ALA A O 1
ATOM 2391 N N . GLN A 1 317 ? 12.000 3.230 2.557 1.00 88.19 317 GLN A N 1
ATOM 2392 C CA . GLN A 1 317 ? 12.136 4.348 3.493 1.00 88.19 317 GLN A CA 1
ATOM 2393 C C . GLN A 1 317 ? 11.907 5.701 2.815 1.00 88.19 317 GLN A C 1
ATOM 2395 O O . GLN A 1 317 ? 11.177 6.543 3.333 1.00 88.19 317 GLN A O 1
ATOM 2400 N N . GLN A 1 318 ? 12.494 5.908 1.634 1.00 88.12 318 GLN A N 1
ATOM 2401 C CA . GLN A 1 318 ? 12.292 7.135 0.858 1.00 88.12 318 GLN A CA 1
ATOM 2402 C C . GLN A 1 318 ? 10.847 7.276 0.358 1.00 88.12 318 GLN A C 1
ATOM 2404 O O . GLN A 1 318 ? 10.335 8.390 0.258 1.00 88.12 318 GLN A O 1
ATOM 2409 N N . ALA A 1 319 ? 10.175 6.156 0.081 1.00 88.62 319 ALA A N 1
ATOM 2410 C CA . ALA A 1 319 ? 8.777 6.129 -0.335 1.00 88.62 319 ALA A CA 1
ATOM 2411 C C . ALA A 1 319 ? 7.790 6.430 0.804 1.00 88.62 319 ALA A C 1
ATOM 2413 O O . ALA A 1 319 ? 6.650 6.800 0.535 1.00 88.62 319 ALA A O 1
ATOM 2414 N N . LEU A 1 320 ? 8.203 6.309 2.068 1.00 90.25 320 LEU A N 1
ATOM 2415 C CA . LEU A 1 320 ? 7.304 6.462 3.208 1.00 90.25 320 LEU A CA 1
ATOM 2416 C C . LEU A 1 320 ? 6.738 7.885 3.330 1.00 90.25 320 LEU A C 1
ATOM 2418 O O . LEU A 1 320 ? 5.529 8.066 3.444 1.00 90.25 320 LEU A O 1
ATOM 2422 N N . ALA A 1 321 ? 7.600 8.903 3.277 1.00 89.94 321 ALA A N 1
ATOM 2423 C CA . ALA A 1 321 ? 7.196 10.299 3.446 1.00 89.94 321 ALA A CA 1
ATOM 2424 C C . ALA A 1 321 ? 6.081 10.755 2.475 1.00 89.94 321 ALA A C 1
ATOM 2426 O O . ALA A 1 321 ? 5.086 11.301 2.958 1.00 89.94 321 ALA A O 1
ATOM 2427 N N . PRO A 1 322 ? 6.170 10.523 1.146 1.00 89.19 322 PRO A N 1
ATOM 2428 C CA . PRO A 1 322 ? 5.096 10.912 0.233 1.00 89.19 322 PRO A CA 1
ATOM 2429 C C . PRO A 1 322 ? 3.797 10.129 0.469 1.00 89.19 322 PRO A C 1
ATOM 2431 O O . PRO A 1 322 ? 2.723 10.708 0.329 1.00 89.19 322 PRO A O 1
ATOM 2434 N N . VAL A 1 323 ? 3.859 8.855 0.875 1.00 91.75 323 VAL A N 1
ATOM 2435 C CA . VAL A 1 323 ? 2.653 8.073 1.208 1.00 91.75 323 VAL A CA 1
ATOM 2436 C C . VAL A 1 323 ? 1.946 8.661 2.431 1.00 91.75 323 VAL A C 1
ATOM 2438 O O . VAL A 1 323 ? 0.742 8.907 2.391 1.00 91.75 323 VAL A O 1
ATOM 2441 N N . LEU A 1 324 ? 2.694 8.956 3.498 1.00 90.19 324 LEU A N 1
ATOM 2442 C CA . LEU A 1 324 ? 2.146 9.560 4.716 1.00 90.19 324 LEU A CA 1
ATOM 2443 C C . LEU A 1 324 ? 1.571 10.955 4.467 1.00 90.19 324 LEU A C 1
ATOM 2445 O O . LEU A 1 324 ? 0.537 11.306 5.032 1.00 90.19 324 LEU A O 1
ATOM 2449 N N . GLN A 1 325 ? 2.220 11.740 3.603 1.00 89.81 325 GLN A N 1
ATOM 2450 C CA . GLN A 1 325 ? 1.707 13.041 3.193 1.00 89.81 325 GLN A CA 1
ATOM 2451 C C . GLN A 1 325 ? 0.339 12.910 2.514 1.00 89.81 325 GLN A C 1
ATOM 2453 O O . GLN A 1 325 ? -0.560 13.681 2.835 1.00 89.81 325 GLN A O 1
ATOM 2458 N N . GLN A 1 326 ? 0.173 11.943 1.606 1.00 88.88 326 GLN A N 1
ATOM 2459 C CA . GLN A 1 326 ? -1.108 11.705 0.938 1.00 88.88 326 GLN A CA 1
ATOM 2460 C C . GLN A 1 326 ? -2.184 11.249 1.929 1.00 88.88 326 GLN A C 1
ATOM 2462 O O . GLN A 1 326 ? -3.275 11.812 1.922 1.00 88.88 326 GLN A O 1
ATOM 2467 N N . ILE A 1 327 ? -1.864 10.322 2.843 1.00 89.62 327 ILE A N 1
ATOM 2468 C CA . ILE A 1 327 ? -2.792 9.876 3.901 1.00 89.62 327 ILE A CA 1
ATOM 2469 C C . ILE A 1 327 ? -3.262 11.057 4.749 1.00 89.62 327 ILE A C 1
ATOM 2471 O O . ILE A 1 327 ? -4.443 11.171 5.043 1.00 89.62 327 ILE A O 1
ATOM 2475 N N . GLY A 1 328 ? -2.354 11.967 5.107 1.00 86.12 328 GLY A N 1
ATOM 2476 C CA . GLY A 1 328 ? -2.695 13.154 5.887 1.00 86.12 328 GLY A CA 1
ATOM 2477 C C . GLY A 1 328 ? -3.571 14.180 5.155 1.00 86.12 328 GLY A C 1
ATOM 2478 O O . GLY A 1 328 ? -4.113 15.061 5.818 1.00 86.12 328 GLY A O 1
ATOM 2479 N N . GLN A 1 329 ? -3.694 14.102 3.825 1.00 86.56 329 GLN A N 1
ATOM 2480 C CA . GLN A 1 329 ? -4.399 15.087 2.993 1.00 86.56 329 GLN A CA 1
ATOM 2481 C C . GLN A 1 329 ? -5.740 14.593 2.449 1.00 86.56 329 GLN A C 1
ATOM 2483 O O . GLN A 1 329 ? -6.626 15.413 2.206 1.00 86.56 329 GLN A O 1
ATOM 2488 N N . THR A 1 330 ? -5.888 13.289 2.213 1.00 88.81 330 THR A N 1
ATOM 2489 C CA . THR A 1 330 ? -7.115 12.749 1.629 1.00 88.81 330 THR A CA 1
ATOM 2490 C C . THR A 1 330 ? -8.204 12.521 2.678 1.00 88.81 330 THR A C 1
ATOM 2492 O O . THR A 1 330 ? -7.937 12.201 3.832 1.00 88.81 330 THR A O 1
ATOM 2495 N N . THR A 1 331 ? -9.452 12.691 2.251 1.00 88.69 331 THR A N 1
ATOM 2496 C CA . THR A 1 331 ? -10.663 12.305 2.995 1.00 88.69 331 THR A CA 1
ATOM 2497 C C . THR A 1 331 ? -11.516 11.328 2.182 1.00 88.69 331 THR A C 1
ATOM 2499 O O . THR A 1 331 ? -12.657 11.052 2.536 1.00 88.69 331 THR A O 1
ATOM 2502 N N . ASP A 1 332 ? -10.977 10.815 1.075 1.00 91.12 332 ASP A N 1
ATOM 2503 C CA . ASP A 1 332 ? -11.628 9.830 0.223 1.00 91.12 332 ASP A CA 1
ATOM 2504 C C . ASP A 1 332 ? -11.260 8.419 0.705 1.00 91.12 332 ASP A C 1
ATOM 2506 O O . ASP A 1 332 ? -10.083 8.102 0.914 1.00 91.12 332 ASP A O 1
ATOM 2510 N N . SER A 1 333 ? -12.268 7.577 0.936 1.00 91.25 333 SER A N 1
ATOM 2511 C CA . SER A 1 333 ? -12.071 6.245 1.514 1.00 91.25 333 SER A CA 1
ATOM 2512 C C . SER A 1 333 ? -11.336 5.297 0.567 1.00 91.25 333 SER A C 1
ATOM 2514 O O . SER A 1 333 ? -10.476 4.540 1.021 1.00 91.25 333 SER A O 1
ATOM 2516 N N . ASP A 1 334 ? -11.595 5.370 -0.741 1.00 90.12 334 ASP A N 1
ATOM 2517 C CA . ASP A 1 334 ? -10.920 4.536 -1.737 1.00 90.12 334 ASP A CA 1
ATOM 2518 C C . ASP A 1 334 ? -9.440 4.933 -1.879 1.00 90.12 334 ASP A C 1
ATOM 2520 O O . ASP A 1 334 ? -8.564 4.064 -1.984 1.00 90.12 334 ASP A O 1
ATOM 2524 N N . GLN A 1 335 ? -9.132 6.235 -1.830 1.00 91.62 335 GLN A N 1
ATOM 2525 C CA . GLN A 1 335 ? -7.754 6.734 -1.813 1.00 91.62 335 GLN A CA 1
ATOM 2526 C C . GLN A 1 335 ? -7.018 6.278 -0.551 1.00 91.62 335 GLN A C 1
ATOM 2528 O O . GLN A 1 335 ? -5.915 5.731 -0.652 1.00 91.62 335 GLN A O 1
ATOM 2533 N N . LEU A 1 336 ? -7.624 6.451 0.630 1.00 92.50 336 LEU A N 1
ATOM 2534 C CA . LEU A 1 336 ? -7.049 5.979 1.894 1.00 92.50 336 LEU A CA 1
ATOM 2535 C C . LEU A 1 336 ? -6.804 4.472 1.868 1.00 92.50 336 LEU A C 1
ATOM 2537 O O . LEU A 1 336 ? -5.733 4.026 2.275 1.00 92.50 336 LEU A O 1
ATOM 2541 N N . GLN A 1 337 ? -7.738 3.690 1.328 1.00 91.75 337 GLN A N 1
ATOM 2542 C CA . GLN A 1 337 ? -7.589 2.245 1.192 1.00 91.75 337 GLN A CA 1
ATOM 2543 C C . GLN A 1 337 ? -6.411 1.865 0.281 1.00 91.75 337 GLN A C 1
ATOM 2545 O O . GLN A 1 337 ? -5.672 0.924 0.583 1.00 91.75 337 GLN A O 1
ATOM 2550 N N . ALA A 1 338 ? -6.204 2.579 -0.829 1.00 90.56 338 ALA A N 1
ATOM 2551 C CA . ALA A 1 338 ? -5.064 2.341 -1.714 1.00 90.56 338 ALA A CA 1
ATOM 2552 C C . ALA A 1 338 ? -3.719 2.698 -1.048 1.00 90.56 338 ALA A C 1
ATOM 2554 O O . ALA A 1 338 ? -2.733 1.965 -1.188 1.00 90.56 338 ALA A O 1
ATOM 2555 N N . LEU A 1 339 ? -3.681 3.794 -0.287 1.00 91.94 339 LEU A N 1
ATOM 2556 C CA . LEU A 1 339 ? -2.493 4.238 0.446 1.00 91.94 339 LEU A CA 1
ATOM 2557 C C . LEU A 1 339 ? -2.164 3.314 1.629 1.00 91.94 339 LEU A C 1
ATOM 2559 O O . LEU A 1 339 ? -0.998 2.970 1.822 1.00 91.94 339 LEU A O 1
ATOM 2563 N N . ALA A 1 340 ? -3.175 2.849 2.367 1.00 91.38 340 ALA A N 1
ATOM 2564 C CA . ALA A 1 340 ? -3.029 1.902 3.472 1.00 91.38 340 ALA A CA 1
ATOM 2565 C C . ALA A 1 340 ? -2.383 0.586 3.019 1.00 91.38 340 ALA A C 1
ATOM 2567 O O . ALA A 1 340 ? -1.407 0.133 3.612 1.00 91.38 340 ALA A O 1
ATOM 2568 N N . GLN A 1 341 ? -2.851 0.014 1.906 1.00 89.19 341 GLN A N 1
ATOM 2569 C CA . GLN A 1 341 ? -2.261 -1.208 1.343 1.00 89.19 341 GLN A CA 1
ATOM 2570 C C . GLN A 1 341 ? -0.843 -0.991 0.806 1.00 89.19 341 GLN A C 1
ATOM 2572 O O . GLN A 1 341 ? -0.010 -1.896 0.838 1.00 89.19 341 GLN A O 1
ATOM 2577 N N . THR A 1 342 ? -0.542 0.221 0.333 1.00 89.19 342 THR A N 1
ATOM 2578 C CA . THR A 1 342 ? 0.831 0.578 -0.037 1.00 89.19 342 THR A CA 1
ATOM 2579 C C . THR A 1 342 ? 1.730 0.568 1.196 1.00 89.19 342 THR A C 1
ATOM 2581 O O . THR A 1 342 ? 2.805 -0.025 1.151 1.00 89.19 342 THR A O 1
ATOM 2584 N N . LEU A 1 343 ? 1.293 1.160 2.314 1.00 90.56 343 LEU A N 1
ATOM 2585 C CA . LEU A 1 343 ? 2.037 1.091 3.574 1.00 90.56 343 LEU A CA 1
ATOM 2586 C C . LEU A 1 343 ? 2.194 -0.339 4.079 1.00 90.56 343 LEU A C 1
ATOM 2588 O O . LEU A 1 343 ? 3.285 -0.684 4.517 1.00 90.56 343 LEU A O 1
ATOM 2592 N N . GLU A 1 344 ? 1.164 -1.174 3.976 1.00 90.94 344 GLU A N 1
ATOM 2593 C CA . GLU A 1 344 ? 1.239 -2.592 4.338 1.00 90.94 344 GLU A CA 1
ATOM 2594 C C . GLU A 1 344 ? 2.332 -3.321 3.541 1.00 90.94 344 GLU A C 1
ATOM 2596 O O . GLU A 1 344 ? 3.184 -3.998 4.118 1.00 90.94 344 GLU A O 1
ATOM 2601 N N . ALA A 1 345 ? 2.386 -3.111 2.222 1.00 89.38 345 ALA A N 1
ATOM 2602 C CA . ALA A 1 345 ? 3.419 -3.697 1.369 1.00 89.38 345 ALA A CA 1
ATOM 2603 C C . ALA A 1 345 ? 4.833 -3.178 1.697 1.00 89.38 345 ALA A C 1
ATOM 2605 O O . ALA A 1 345 ? 5.818 -3.907 1.549 1.00 89.38 345 ALA A O 1
ATOM 2606 N N . LEU A 1 346 ? 4.947 -1.926 2.151 1.00 89.81 346 LEU A N 1
ATOM 2607 C CA . LEU A 1 346 ? 6.214 -1.337 2.585 1.00 89.81 346 LEU A CA 1
ATOM 2608 C C . LEU A 1 346 ? 6.605 -1.766 4.004 1.00 89.81 346 LEU A C 1
ATOM 2610 O O . LEU A 1 346 ? 7.798 -1.815 4.297 1.00 89.81 346 LEU A O 1
ATOM 2614 N N . ALA A 1 347 ? 5.641 -2.109 4.864 1.00 87.88 347 ALA A N 1
ATOM 2615 C CA . ALA A 1 347 ? 5.835 -2.297 6.300 1.00 87.88 347 ALA A CA 1
ATOM 2616 C C . ALA A 1 347 ? 6.928 -3.318 6.618 1.00 87.88 347 ALA A C 1
ATOM 2618 O O . ALA A 1 347 ? 7.768 -3.054 7.473 1.00 87.88 347 ALA A O 1
ATOM 2619 N N . ALA A 1 348 ? 7.005 -4.430 5.880 1.00 86.19 348 ALA A N 1
ATOM 2620 C CA . ALA A 1 348 ? 8.048 -5.442 6.071 1.00 86.19 348 ALA A CA 1
ATOM 2621 C C . ALA A 1 348 ? 9.483 -4.893 5.906 1.00 86.19 348 ALA A C 1
ATOM 2623 O O . ALA A 1 348 ? 10.413 -5.433 6.501 1.00 86.19 348 ALA A O 1
ATOM 2624 N N . LYS A 1 349 ? 9.658 -3.809 5.138 1.00 87.81 349 LYS A N 1
ATOM 2625 C CA . LYS A 1 349 ? 10.942 -3.165 4.807 1.00 87.81 349 LYS A CA 1
ATOM 2626 C C . LYS A 1 349 ? 11.229 -1.908 5.645 1.00 87.81 349 LYS A C 1
ATOM 2628 O O . LYS A 1 349 ? 12.245 -1.250 5.423 1.00 87.81 349 LYS A O 1
ATOM 2633 N N . LEU A 1 350 ? 10.341 -1.545 6.576 1.00 88.94 350 LEU A N 1
ATOM 2634 C CA . LEU A 1 350 ? 10.513 -0.380 7.448 1.00 88.94 350 LEU A CA 1
ATOM 2635 C C . LEU A 1 350 ? 11.275 -0.733 8.733 1.00 88.94 350 LEU A C 1
ATOM 2637 O O . LEU A 1 350 ? 11.176 -1.837 9.271 1.00 88.94 350 LEU A O 1
ATOM 2641 N N . THR A 1 351 ? 12.008 0.244 9.257 1.00 89.25 351 THR A N 1
ATOM 2642 C CA . THR A 1 351 ? 12.598 0.219 10.605 1.00 89.25 351 THR A CA 1
ATOM 2643 C C . THR A 1 351 ? 11.598 0.717 11.652 1.00 89.25 351 THR A C 1
ATOM 2645 O O . THR A 1 351 ? 10.585 1.331 11.314 1.00 89.25 351 THR A O 1
ATOM 2648 N N . GLU A 1 352 ? 11.893 0.510 12.935 1.00 87.06 352 GLU A N 1
ATOM 2649 C CA . GLU A 1 352 ? 11.086 1.037 14.051 1.00 87.06 352 GLU A CA 1
ATOM 2650 C C . GLU A 1 352 ? 10.965 2.570 14.013 1.00 87.06 352 GLU A C 1
ATOM 2652 O O . GLU A 1 352 ? 9.874 3.117 14.159 1.00 87.06 352 GLU A O 1
ATOM 2657 N N . ALA A 1 353 ? 12.059 3.282 13.714 1.00 87.38 353 ALA A N 1
ATOM 2658 C CA . ALA A 1 353 ? 12.050 4.744 13.601 1.00 87.38 353 ALA A CA 1
ATOM 2659 C C . ALA A 1 353 ? 11.108 5.247 12.488 1.00 87.38 353 ALA A C 1
ATOM 2661 O O . ALA A 1 353 ? 10.487 6.303 12.605 1.00 87.38 353 ALA A O 1
ATOM 2662 N N . GLN A 1 354 ? 10.968 4.480 11.408 1.00 88.81 354 GLN A N 1
ATOM 2663 C CA . GLN A 1 354 ? 10.029 4.790 10.330 1.00 88.81 354 GLN A CA 1
ATOM 2664 C C . GLN A 1 354 ? 8.591 4.438 10.683 1.00 88.81 354 GLN A C 1
ATOM 2666 O O . GLN A 1 354 ? 7.690 5.209 10.358 1.00 88.81 354 GLN A O 1
ATOM 2671 N N . ALA A 1 355 ? 8.365 3.326 11.383 1.00 87.56 355 ALA A N 1
ATOM 2672 C CA . ALA A 1 355 ? 7.043 3.017 11.916 1.00 87.56 355 ALA A CA 1
ATOM 2673 C C . ALA A 1 355 ? 6.564 4.121 12.875 1.00 87.56 355 ALA A C 1
ATOM 2675 O O . ALA A 1 355 ? 5.419 4.564 12.792 1.00 87.56 355 ALA A O 1
ATOM 2676 N N . GLN A 1 356 ? 7.472 4.666 13.692 1.00 86.38 356 GLN A N 1
ATOM 2677 C CA . GLN A 1 356 ? 7.204 5.834 14.528 1.00 86.38 356 GLN A CA 1
ATOM 2678 C C . GLN A 1 356 ? 6.822 7.073 13.710 1.00 86.38 356 GLN A C 1
ATOM 2680 O O . GLN A 1 356 ? 5.848 7.749 14.039 1.00 86.38 356 GLN A O 1
ATOM 2685 N N . GLN A 1 357 ? 7.576 7.384 12.651 1.00 87.81 357 GLN A N 1
ATOM 2686 C CA . GLN A 1 357 ? 7.271 8.517 11.772 1.00 87.81 357 GLN A CA 1
ATOM 2687 C C . GLN A 1 357 ? 5.889 8.368 11.115 1.00 87.81 357 GLN A C 1
ATOM 2689 O O . GLN A 1 357 ? 5.176 9.357 10.946 1.00 87.81 357 GLN A O 1
ATOM 2694 N N . ALA A 1 358 ? 5.507 7.137 10.769 1.00 89.50 358 ALA A N 1
ATOM 2695 C CA . ALA A 1 358 ? 4.218 6.816 10.172 1.00 89.50 358 ALA A CA 1
ATOM 2696 C C . ALA A 1 358 ? 3.042 6.929 11.145 1.00 89.50 358 ALA A C 1
ATOM 2698 O O . ALA A 1 358 ? 1.928 7.236 10.724 1.00 89.50 358 ALA A O 1
ATOM 2699 N N . LEU A 1 359 ? 3.277 6.725 12.440 1.00 90.62 359 LEU A N 1
ATOM 2700 C CA . LEU A 1 359 ? 2.206 6.647 13.422 1.00 90.62 359 LEU A CA 1
ATOM 2701 C C . LEU A 1 359 ? 1.439 7.969 13.580 1.00 90.62 359 LEU A C 1
ATOM 2703 O O . LEU A 1 359 ? 0.212 7.978 13.543 1.00 90.62 359 LEU A O 1
ATOM 2707 N N . 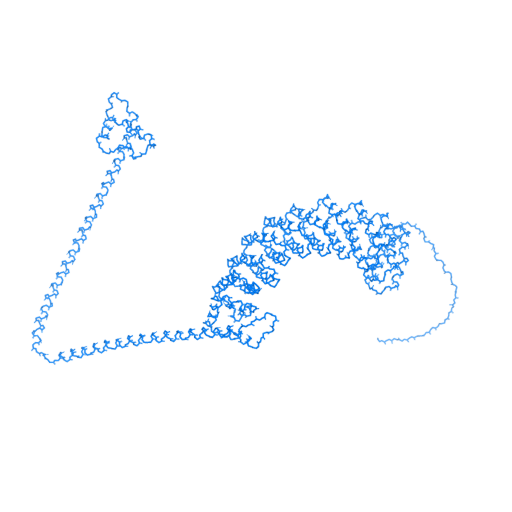ALA A 1 360 ? 2.144 9.091 13.734 1.00 88.75 360 ALA A N 1
ATOM 2708 C CA . ALA A 1 360 ? 1.519 10.390 14.000 1.00 88.75 360 ALA A CA 1
ATOM 2709 C C . ALA A 1 360 ? 0.457 10.815 12.957 1.00 88.75 360 ALA A C 1
ATOM 2711 O O . ALA A 1 360 ? -0.663 11.125 13.371 1.00 88.75 360 ALA A O 1
ATOM 2712 N N . PRO A 1 361 ? 0.732 10.810 11.634 1.00 89.56 361 PRO A N 1
ATOM 2713 C CA . PRO A 1 361 ? -0.274 11.176 10.633 1.00 89.56 361 PRO A CA 1
ATOM 2714 C C . PRO A 1 361 ? -1.449 10.187 10.576 1.00 89.56 361 PRO A C 1
ATOM 2716 O O . PRO A 1 361 ? -2.584 10.609 10.366 1.00 89.56 361 PRO A O 1
ATOM 2719 N N . VAL A 1 362 ? -1.211 8.893 10.820 1.00 92.56 362 VAL A N 1
ATOM 2720 C CA . VAL A 1 362 ? -2.279 7.877 10.862 1.00 92.56 362 VAL A CA 1
ATOM 2721 C C . VAL A 1 362 ? -3.206 8.116 12.055 1.00 92.56 362 VAL A C 1
ATOM 2723 O O . VAL A 1 362 ? -4.424 8.149 11.890 1.00 92.56 362 VAL A O 1
ATOM 2726 N N . LEU A 1 363 ? -2.653 8.355 13.249 1.00 91.62 363 LEU A N 1
ATOM 2727 C CA . LEU A 1 363 ? -3.449 8.667 14.441 1.00 91.62 363 LEU A CA 1
ATOM 2728 C C . LEU A 1 363 ? -4.195 9.994 14.309 1.00 91.62 363 LEU A C 1
ATOM 2730 O O . LEU A 1 363 ? -5.328 10.107 14.774 1.00 91.62 363 LEU A O 1
ATOM 2734 N N . GLN A 1 364 ? -3.584 10.987 13.660 1.00 90.62 364 GLN A N 1
ATOM 2735 C CA . GLN A 1 364 ? -4.248 12.249 13.356 1.00 90.62 364 GLN A CA 1
ATOM 2736 C C . GLN A 1 364 ? -5.484 12.025 12.477 1.00 90.62 364 GLN A C 1
ATOM 2738 O O . GLN A 1 364 ? -6.541 12.560 12.800 1.00 90.62 364 GLN A O 1
ATOM 2743 N N . GLN A 1 365 ? -5.370 11.222 11.415 1.00 91.31 365 GLN A N 1
ATOM 2744 C CA . GLN A 1 365 ? -6.496 10.903 10.534 1.00 91.31 365 GLN A CA 1
ATOM 2745 C C . GLN A 1 365 ? -7.585 10.105 11.251 1.00 91.31 365 GLN A C 1
ATOM 2747 O O . GLN A 1 365 ? -8.754 10.476 11.179 1.00 91.31 365 GLN A O 1
ATOM 2752 N N . ILE A 1 366 ? -7.213 9.092 12.043 1.00 92.44 366 ILE A N 1
ATOM 2753 C CA . ILE A 1 366 ? -8.160 8.366 12.910 1.00 92.44 366 ILE A CA 1
ATOM 2754 C C . ILE A 1 366 ? -8.906 9.357 13.807 1.00 92.44 366 ILE A C 1
ATOM 2756 O O . ILE A 1 366 ? -10.122 9.290 13.932 1.00 92.44 366 ILE A O 1
ATOM 2760 N N . GLY A 1 367 ? -8.187 10.333 14.365 1.00 88.44 367 GLY A N 1
ATOM 2761 C CA . GLY A 1 367 ? -8.729 11.409 15.187 1.00 88.44 367 GLY A CA 1
ATOM 2762 C C . GLY A 1 367 ? -9.758 12.324 14.504 1.00 88.44 367 GLY A C 1
ATOM 2763 O O . GLY A 1 367 ? -10.472 13.041 15.204 1.00 88.44 367 GLY A O 1
ATOM 2764 N N . GLN A 1 368 ? -9.812 12.341 13.171 1.00 89.62 368 GLN A N 1
ATOM 2765 C CA . GLN A 1 368 ? -10.589 13.296 12.373 1.00 89.62 368 GLN A CA 1
ATOM 2766 C C . GLN A 1 368 ? -11.770 12.667 11.627 1.00 89.62 368 GLN A C 1
ATOM 2768 O O . GLN A 1 368 ? -12.613 13.407 11.118 1.00 89.62 368 GLN A O 1
ATOM 2773 N N . THR A 1 369 ? -11.861 11.336 11.570 1.00 90.75 369 THR A N 1
ATOM 2774 C CA . THR A 1 369 ? -12.909 10.642 10.819 1.00 90.75 369 THR A CA 1
ATOM 2775 C C . THR A 1 369 ? -13.803 9.774 11.700 1.00 90.75 369 THR A C 1
ATOM 2777 O O . THR A 1 369 ? -13.383 9.200 12.699 1.00 90.75 369 THR A O 1
ATOM 2780 N N . THR A 1 370 ? -15.069 9.669 11.304 1.00 90.00 370 THR A N 1
ATOM 2781 C CA . THR A 1 370 ? -16.028 8.693 11.850 1.00 90.00 370 THR A CA 1
ATOM 2782 C C . THR A 1 370 ? -16.568 7.760 10.766 1.00 90.00 370 THR A C 1
ATOM 2784 O O . THR A 1 370 ? -17.425 6.919 11.051 1.00 90.00 370 THR A O 1
ATOM 2787 N N . ASP A 1 371 ? -16.061 7.903 9.538 1.00 93.19 371 ASP A N 1
ATOM 2788 C CA . ASP A 1 371 ? -16.422 7.084 8.391 1.00 93.19 371 ASP A CA 1
ATOM 2789 C C . ASP A 1 371 ? -15.837 5.675 8.538 1.00 93.19 371 ASP A C 1
ATOM 2791 O O . ASP A 1 371 ? -14.670 5.503 8.900 1.00 93.19 371 ASP A O 1
ATOM 2795 N N . SER A 1 372 ? -16.657 4.654 8.292 1.00 93.25 372 SER A N 1
ATOM 2796 C CA . SER A 1 372 ? -16.253 3.266 8.515 1.00 93.25 372 SER A CA 1
ATOM 2797 C C . SER A 1 372 ? -15.163 2.800 7.564 1.00 93.25 372 SER A C 1
ATOM 2799 O O . SER A 1 372 ? -14.273 2.069 7.994 1.00 93.25 372 SER A O 1
ATOM 2801 N N . ASP A 1 373 ? -15.213 3.227 6.305 1.00 92.81 373 ASP A N 1
ATOM 2802 C CA . ASP A 1 373 ? -14.299 2.751 5.270 1.00 92.81 373 ASP A CA 1
ATOM 2803 C C . ASP A 1 373 ? -12.924 3.403 5.458 1.00 92.81 373 ASP A C 1
ATOM 2805 O O . ASP A 1 373 ? -11.890 2.736 5.385 1.00 92.81 373 ASP A O 1
ATOM 2809 N N . GLN A 1 374 ? -12.905 4.689 5.823 1.00 93.94 374 GLN A N 1
ATOM 2810 C CA . GLN A 1 374 ? -11.673 5.386 6.204 1.00 93.94 374 GLN A CA 1
ATOM 2811 C C . GLN A 1 374 ? -11.039 4.774 7.458 1.00 93.94 374 GLN A C 1
ATOM 2813 O O . GLN A 1 374 ? -9.844 4.475 7.468 1.00 93.94 374 GLN A O 1
ATOM 2818 N N . LEU A 1 375 ? -11.829 4.544 8.514 1.00 95.00 375 LEU A N 1
ATOM 2819 C CA . LEU A 1 375 ? -11.332 3.919 9.742 1.00 95.00 375 LEU A CA 1
ATOM 2820 C C . LEU A 1 375 ? -10.824 2.498 9.492 1.00 95.00 375 LEU A C 1
ATOM 2822 O O . LEU A 1 375 ? -9.833 2.099 10.098 1.00 95.00 375 LEU A O 1
ATOM 2826 N N . GLN A 1 376 ? -11.451 1.750 8.583 1.00 94.19 376 GLN A N 1
ATOM 2827 C CA . GLN A 1 376 ? -10.986 0.427 8.180 1.00 94.19 376 GLN A CA 1
ATOM 2828 C C . GLN A 1 376 ? -9.608 0.489 7.506 1.00 94.19 376 GLN A C 1
ATOM 2830 O O . GLN A 1 376 ? -8.717 -0.274 7.888 1.00 94.19 376 GLN A O 1
ATOM 2835 N N . ALA A 1 377 ? -9.401 1.402 6.555 1.00 93.81 377 ALA A N 1
ATOM 2836 C CA . ALA A 1 377 ? -8.103 1.593 5.905 1.00 93.81 377 ALA A CA 1
ATOM 2837 C C . ALA A 1 377 ? -7.008 2.014 6.909 1.00 93.81 377 ALA A C 1
ATOM 2839 O O . ALA A 1 377 ? -5.884 1.502 6.899 1.00 93.81 377 ALA A O 1
ATOM 2840 N N . LEU A 1 378 ? -7.339 2.918 7.834 1.00 94.25 378 LEU A N 1
ATOM 2841 C CA . LEU A 1 378 ? -6.408 3.391 8.862 1.00 94.25 378 LEU A CA 1
ATOM 2842 C C . LEU A 1 378 ? -6.084 2.303 9.899 1.00 94.25 378 LEU A C 1
ATOM 2844 O O . LEU A 1 378 ? -4.932 2.177 10.313 1.00 94.25 378 LEU A O 1
ATOM 2848 N N . ALA A 1 379 ? -7.060 1.470 10.271 1.00 92.88 379 ALA A N 1
ATOM 2849 C CA . ALA A 1 379 ? -6.852 0.318 11.147 1.00 92.88 379 ALA A CA 1
ATOM 2850 C C . ALA A 1 379 ? -5.902 -0.717 10.525 1.00 92.88 379 ALA A C 1
ATOM 2852 O O . ALA A 1 379 ? -5.005 -1.198 11.212 1.00 92.88 379 ALA A O 1
ATOM 2853 N N . GLN A 1 380 ? -6.036 -1.002 9.224 1.00 91.81 380 GLN A N 1
ATOM 2854 C CA . GLN A 1 380 ? -5.099 -1.869 8.490 1.00 91.81 380 GLN A CA 1
ATOM 2855 C C . GLN A 1 380 ? -3.677 -1.298 8.490 1.00 91.81 380 GLN A C 1
ATOM 2857 O O . GLN A 1 380 ? -2.701 -2.027 8.657 1.00 91.81 380 GLN A O 1
ATOM 2862 N N . THR A 1 381 ? -3.556 0.025 8.357 1.00 91.75 381 THR A N 1
ATOM 2863 C CA . THR A 1 381 ? -2.256 0.696 8.434 1.00 91.75 381 THR A CA 1
ATOM 2864 C C . THR A 1 381 ? -1.630 0.529 9.819 1.00 91.75 381 THR A C 1
ATOM 2866 O O . THR A 1 381 ? -0.453 0.191 9.921 1.00 91.75 381 THR A O 1
ATOM 2869 N N . LEU A 1 382 ? -2.404 0.727 10.892 1.00 92.38 382 LEU A N 1
ATOM 2870 C CA . LEU A 1 382 ? -1.924 0.486 12.255 1.00 92.38 382 LEU A CA 1
ATOM 2871 C C . LEU A 1 382 ? -1.513 -0.973 12.469 1.00 92.38 382 LEU A C 1
ATOM 2873 O O . LEU A 1 382 ? -0.465 -1.208 13.062 1.00 92.38 382 LEU A O 1
ATOM 2877 N N . GLU A 1 383 ? -2.287 -1.931 11.958 1.00 92.00 383 GLU A N 1
ATOM 2878 C CA . GLU A 1 383 ? -1.981 -3.363 12.045 1.00 92.00 383 GLU A CA 1
ATOM 2879 C C . GLU A 1 383 ? -0.632 -3.697 11.392 1.00 92.00 383 GLU A C 1
ATOM 2881 O O . GLU A 1 383 ? 0.202 -4.370 11.998 1.00 92.00 383 GLU A O 1
ATOM 2886 N N . ALA A 1 384 ? -0.359 -3.141 10.210 1.00 90.12 384 ALA A N 1
ATOM 2887 C CA . ALA A 1 384 ? 0.917 -3.333 9.525 1.00 90.12 384 ALA A CA 1
ATOM 2888 C C . ALA A 1 384 ? 2.113 -2.712 10.275 1.00 90.12 384 ALA A C 1
ATOM 2890 O O . ALA A 1 384 ? 3.229 -3.235 10.220 1.00 90.12 384 ALA A O 1
ATOM 2891 N N . LEU A 1 385 ? 1.898 -1.595 10.976 1.00 90.50 385 LEU A N 1
ATOM 2892 C CA . LEU A 1 385 ? 2.938 -0.904 11.744 1.00 90.50 385 LEU A CA 1
ATOM 2893 C C . LEU A 1 385 ? 3.156 -1.510 13.135 1.00 90.50 385 LEU A C 1
ATOM 2895 O O . LEU A 1 385 ? 4.242 -1.358 13.695 1.00 90.50 385 LEU A O 1
ATOM 2899 N N . ALA A 1 386 ? 2.153 -2.203 13.678 1.00 88.44 386 ALA A N 1
ATOM 2900 C CA . ALA A 1 386 ? 2.080 -2.627 15.071 1.00 88.44 386 ALA A CA 1
ATOM 2901 C C . ALA A 1 386 ? 3.305 -3.422 15.542 1.00 88.44 386 ALA A C 1
ATOM 2903 O O . ALA A 1 386 ? 3.847 -3.143 16.608 1.00 88.44 386 ALA A O 1
ATOM 2904 N N . ALA A 1 387 ? 3.804 -4.345 14.713 1.00 86.69 387 ALA A N 1
ATOM 2905 C CA . ALA A 1 387 ? 4.968 -5.177 15.031 1.00 86.69 387 ALA A CA 1
ATOM 2906 C C . ALA A 1 387 ? 6.287 -4.390 15.198 1.00 86.69 387 ALA A C 1
ATOM 2908 O O . ALA A 1 387 ? 7.288 -4.964 15.620 1.00 86.69 387 ALA A O 1
ATOM 2909 N N . LYS A 1 388 ? 6.310 -3.103 14.831 1.00 87.25 388 LYS A N 1
ATOM 2910 C CA . LYS A 1 388 ? 7.486 -2.220 14.872 1.00 87.25 388 LYS A CA 1
ATOM 2911 C C . LYS A 1 388 ? 7.292 -1.011 15.791 1.00 87.25 388 LYS A C 1
ATOM 2913 O O . LYS A 1 388 ? 8.121 -0.102 15.771 1.00 87.25 388 LYS A O 1
ATOM 2918 N N . LEU A 1 389 ? 6.193 -0.967 16.548 1.00 88.12 389 LEU A N 1
ATOM 2919 C CA . LEU A 1 389 ? 5.935 0.101 17.506 1.00 88.12 389 LEU A CA 1
ATOM 2920 C C . LEU A 1 389 ? 6.634 -0.192 18.832 1.00 88.12 389 LEU A C 1
ATOM 2922 O O . LEU A 1 389 ? 6.609 -1.314 19.333 1.00 88.12 389 LEU A O 1
ATOM 2926 N N . THR A 1 390 ? 7.212 0.846 19.430 1.00 87.94 390 THR A N 1
ATOM 2927 C CA . THR A 1 390 ? 7.638 0.789 20.833 1.00 87.94 390 THR A CA 1
ATOM 2928 C C . THR A 1 390 ? 6.422 0.806 21.757 1.00 87.94 390 THR A C 1
ATOM 2930 O O . THR A 1 390 ? 5.342 1.255 21.371 1.00 87.94 390 THR A O 1
ATOM 2933 N N . GLU A 1 391 ? 6.592 0.389 23.010 1.00 84.50 391 GLU A N 1
ATOM 2934 C CA . GLU A 1 391 ? 5.512 0.395 24.005 1.00 84.50 391 GLU A CA 1
ATOM 2935 C C . GLU A 1 391 ? 4.856 1.781 24.150 1.00 84.50 391 GLU A C 1
ATOM 2937 O O . GLU A 1 391 ? 3.634 1.906 24.096 1.00 84.50 391 GLU A O 1
ATOM 2942 N N . ALA A 1 392 ? 5.658 2.849 24.230 1.00 85.12 392 ALA A N 1
ATOM 2943 C CA . ALA A 1 392 ? 5.152 4.220 24.330 1.00 85.12 392 ALA A CA 1
ATOM 2944 C C . ALA A 1 392 ? 4.321 4.633 23.100 1.00 85.12 392 ALA A C 1
ATOM 2946 O O . ALA A 1 392 ? 3.318 5.338 23.218 1.00 85.12 392 ALA A O 1
ATOM 2947 N N . GLN A 1 393 ? 4.719 4.176 21.911 1.00 88.00 393 GLN A N 1
ATOM 2948 C CA . GLN A 1 393 ? 4.000 4.436 20.663 1.00 88.00 393 GLN A CA 1
ATOM 2949 C C . GLN A 1 393 ? 2.698 3.636 20.590 1.00 88.00 393 GLN A C 1
ATOM 2951 O O . GLN A 1 393 ? 1.662 4.183 20.214 1.00 88.00 393 GLN A O 1
ATOM 2956 N N . ALA A 1 394 ? 2.726 2.367 20.998 1.00 87.94 394 ALA A N 1
ATOM 2957 C CA . ALA A 1 394 ? 1.536 1.533 21.075 1.00 87.94 394 ALA A CA 1
ATOM 2958 C C . ALA A 1 394 ? 0.524 2.108 22.084 1.00 87.94 394 ALA A C 1
ATOM 2960 O O . ALA A 1 394 ? -0.664 2.188 21.777 1.00 87.94 394 ALA A O 1
ATOM 2961 N N . GLN A 1 395 ? 0.985 2.624 23.230 1.00 85.69 395 GLN A N 1
ATOM 2962 C CA . GLN A 1 395 ? 0.144 3.329 24.207 1.00 85.69 395 GLN A CA 1
ATOM 2963 C C . GLN A 1 395 ? -0.464 4.625 23.646 1.00 85.69 395 GLN A C 1
ATOM 2965 O O . GLN A 1 395 ? -1.641 4.905 23.882 1.00 85.69 395 GLN A O 1
ATOM 2970 N N . GLN A 1 396 ? 0.298 5.409 22.876 1.00 87.81 396 GLN A N 1
ATOM 2971 C CA . GLN A 1 396 ? -0.233 6.595 22.196 1.00 87.81 396 GLN A CA 1
ATOM 2972 C C . GLN A 1 396 ? -1.328 6.214 21.188 1.00 87.81 396 GLN A C 1
ATOM 2974 O O . GLN A 1 396 ? -2.396 6.829 21.177 1.00 87.81 396 GLN A O 1
ATOM 2979 N N . ALA A 1 397 ? -1.081 5.190 20.368 1.00 90.56 397 ALA A N 1
ATOM 2980 C CA . ALA A 1 397 ? -2.045 4.693 19.391 1.00 90.56 397 ALA A CA 1
ATOM 2981 C C . ALA A 1 397 ? -3.332 4.212 20.063 1.00 90.56 397 ALA A C 1
ATOM 2983 O O . ALA A 1 397 ? -4.435 4.578 19.657 1.00 90.56 397 ALA A O 1
ATOM 2984 N N . LEU A 1 398 ? -3.176 3.458 21.148 1.00 88.25 398 LEU A N 1
ATOM 2985 C CA . LEU A 1 398 ? -4.261 2.935 21.959 1.00 88.25 398 LEU A CA 1
ATOM 2986 C C . LEU A 1 398 ? -5.137 4.055 22.526 1.00 88.25 398 LEU A C 1
ATOM 2988 O O . LEU A 1 398 ? -6.359 4.006 22.388 1.00 88.25 398 LEU A O 1
ATOM 2992 N N . ALA A 1 399 ? -4.530 5.106 23.083 1.00 87.00 399 ALA A N 1
ATOM 2993 C CA . ALA A 1 399 ? -5.262 6.266 23.582 1.00 87.00 399 ALA A CA 1
ATOM 2994 C C . ALA A 1 399 ? -6.102 6.942 22.482 1.00 87.00 399 ALA A C 1
ATOM 2996 O O . ALA A 1 399 ? -7.280 7.235 22.701 1.00 87.00 399 ALA A O 1
ATOM 2997 N N . SER A 1 400 ? -5.535 7.142 21.287 1.00 89.81 400 SER A N 1
ATOM 2998 C CA . SER A 1 400 ? -6.249 7.739 20.150 1.00 89.81 400 SER A CA 1
ATOM 2999 C C . SER A 1 400 ? -7.400 6.862 19.642 1.00 89.81 400 SER A C 1
ATOM 3001 O O . SER A 1 400 ? -8.494 7.373 19.397 1.00 89.81 400 SER A O 1
ATOM 3003 N N . VAL A 1 401 ? -7.196 5.546 19.524 1.00 91.88 401 VAL A N 1
ATOM 3004 C CA . VAL A 1 401 ? -8.240 4.607 19.075 1.00 91.88 401 VAL A CA 1
ATOM 3005 C C . VAL A 1 401 ? -9.392 4.548 20.084 1.00 91.88 401 VAL A C 1
ATOM 3007 O O . VAL A 1 401 ? -10.559 4.636 19.698 1.00 91.88 401 VAL A O 1
ATOM 3010 N N . LEU A 1 402 ? -9.094 4.478 21.385 1.00 88.00 402 LEU A N 1
ATOM 3011 C CA . LEU A 1 402 ? -10.111 4.481 22.444 1.00 88.00 402 LEU A CA 1
ATOM 3012 C C . LEU A 1 402 ? -10.915 5.781 22.475 1.00 88.00 402 LEU A C 1
ATOM 3014 O O . LEU A 1 402 ? -12.141 5.750 22.610 1.00 88.00 402 LEU A O 1
ATOM 3018 N N . GLN A 1 403 ? -10.241 6.920 22.303 1.00 88.94 403 GLN A N 1
ATOM 3019 C CA . GLN A 1 403 ? -10.906 8.212 22.180 1.00 88.94 403 GLN A CA 1
ATOM 3020 C C . GLN A 1 403 ? -11.908 8.208 21.015 1.00 88.94 403 GLN A C 1
ATOM 3022 O O . GLN A 1 403 ? -13.022 8.708 21.179 1.00 88.94 403 GLN A O 1
ATOM 3027 N N . GLN A 1 404 ? -11.552 7.614 19.872 1.00 91.75 404 GLN A N 1
ATOM 3028 C CA . GLN A 1 404 ? -12.441 7.531 18.710 1.00 91.75 404 GLN A CA 1
ATOM 3029 C C . GLN A 1 404 ? -13.619 6.577 18.889 1.00 91.75 404 GLN A C 1
ATOM 3031 O O . GLN A 1 404 ? -14.740 6.892 18.481 1.00 91.75 404 GLN A O 1
ATOM 3036 N N . ILE A 1 405 ? -13.438 5.461 19.596 1.00 90.00 405 ILE A N 1
ATOM 3037 C CA . ILE A 1 405 ? -14.567 4.605 19.996 1.00 90.00 405 ILE A CA 1
ATOM 3038 C C . ILE A 1 405 ? -15.567 5.405 20.852 1.00 90.00 405 ILE A C 1
ATOM 3040 O O . ILE A 1 405 ? -16.790 5.312 20.680 1.00 90.00 405 ILE A O 1
ATOM 3044 N N . GLY A 1 406 ? -15.047 6.285 21.712 1.00 86.12 406 GLY A N 1
ATOM 3045 C CA . GLY A 1 406 ? -15.817 7.267 22.475 1.00 86.12 406 GLY A CA 1
ATOM 3046 C C . GLY A 1 406 ? -16.532 8.338 21.635 1.00 86.12 406 GLY A C 1
ATOM 3047 O O . GLY A 1 406 ? -17.402 9.030 22.165 1.00 86.12 406 GLY A O 1
ATOM 3048 N N . GLN A 1 407 ? -16.289 8.426 20.320 1.00 87.44 407 GLN A N 1
ATOM 3049 C CA . GLN A 1 407 ? -16.911 9.411 19.415 1.00 87.44 407 GLN A CA 1
ATOM 3050 C C . GLN A 1 407 ? -17.873 8.818 18.370 1.00 87.44 407 GLN A C 1
ATOM 3052 O O . GLN A 1 407 ? -18.816 9.503 17.983 1.00 87.44 407 GLN A O 1
ATOM 3057 N N . THR A 1 408 ? -17.737 7.543 17.984 1.00 88.19 408 THR A N 1
ATOM 3058 C CA . THR A 1 408 ? -18.636 6.908 16.995 1.00 88.19 408 THR A CA 1
ATOM 3059 C C . THR A 1 408 ? -19.662 5.936 17.597 1.00 88.19 408 THR A C 1
ATOM 3061 O O . THR A 1 408 ? -19.426 5.293 18.618 1.00 88.19 408 THR A O 1
ATOM 3064 N N . THR A 1 409 ? -20.822 5.812 16.947 1.00 85.88 409 THR A N 1
ATOM 3065 C CA . THR A 1 409 ? -21.841 4.774 17.224 1.00 85.88 409 THR A CA 1
ATOM 3066 C C . THR A 1 409 ? -22.086 3.853 16.026 1.00 85.88 409 THR A C 1
ATOM 3068 O O . THR A 1 409 ? -22.864 2.901 16.132 1.00 85.88 409 THR A O 1
ATOM 3071 N N . ALA A 1 410 ? -21.424 4.116 14.894 1.00 89.81 410 ALA A N 1
ATOM 3072 C CA . ALA A 1 410 ? -21.594 3.349 13.670 1.00 89.81 410 ALA A CA 1
ATOM 3073 C C . ALA A 1 410 ? -20.967 1.948 13.832 1.00 89.81 410 ALA A C 1
ATOM 3075 O O . ALA A 1 410 ? -19.793 1.855 14.193 1.00 89.81 410 ALA A O 1
ATOM 3076 N N . PRO A 1 411 ? -21.708 0.854 13.562 1.00 91.00 411 PRO A N 1
ATOM 3077 C CA . PRO A 1 411 ? -21.215 -0.503 13.794 1.00 91.00 411 PRO A CA 1
ATOM 3078 C C . PRO A 1 411 ? -19.898 -0.829 13.084 1.00 91.00 411 PRO A C 1
ATOM 3080 O O . PRO A 1 411 ? -18.975 -1.324 13.721 1.00 91.00 411 PRO A O 1
ATOM 3083 N N . PHE A 1 412 ? -19.791 -0.501 11.794 1.00 91.25 412 PHE A N 1
ATOM 3084 C CA . PHE A 1 412 ? -18.602 -0.799 10.991 1.00 91.25 412 PHE A CA 1
ATOM 3085 C C . PHE A 1 412 ? -17.390 0.055 11.393 1.00 91.25 412 PHE A C 1
ATOM 3087 O O . PHE A 1 412 ? -16.265 -0.433 11.403 1.00 91.25 412 PHE A O 1
ATOM 3094 N N . ALA A 1 413 ? -17.614 1.303 11.819 1.00 93.44 413 ALA A N 1
ATOM 3095 C CA . ALA A 1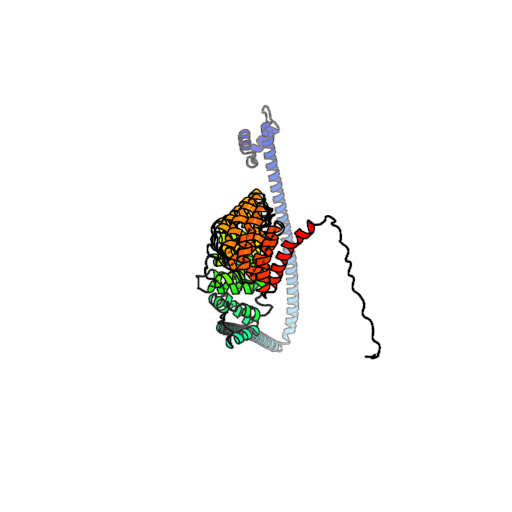 413 ? -16.560 2.147 12.382 1.00 93.44 413 ALA A CA 1
ATOM 3096 C C . ALA A 1 413 ? -16.025 1.572 13.706 1.00 93.44 413 ALA A C 1
ATOM 3098 O O . ALA A 1 413 ? -14.817 1.501 13.918 1.00 93.44 413 ALA A O 1
ATOM 3099 N N . LEU A 1 414 ? -16.922 1.116 14.588 1.00 93.12 414 LEU A N 1
ATOM 3100 C CA . LEU A 1 414 ? -16.542 0.446 15.834 1.00 93.12 414 LEU A CA 1
ATOM 3101 C C . LEU A 1 414 ? -15.790 -0.860 15.570 1.00 93.12 414 LEU A C 1
ATOM 3103 O O . LEU A 1 414 ? -14.860 -1.175 16.304 1.00 93.12 414 LEU A O 1
ATOM 3107 N N . GLU A 1 415 ? -16.173 -1.611 14.538 1.00 92.62 415 GLU A N 1
ATOM 3108 C CA . GLU A 1 415 ? -15.489 -2.845 14.147 1.00 92.62 415 GLU A CA 1
ATOM 3109 C C . GLU A 1 415 ? -14.060 -2.573 13.666 1.00 92.62 415 GLU A C 1
ATOM 3111 O O . GLU A 1 415 ? -13.126 -3.231 14.126 1.00 92.62 415 GLU A O 1
ATOM 3116 N N . ALA A 1 416 ? -13.870 -1.561 12.816 1.00 93.81 416 ALA A N 1
ATOM 3117 C CA . ALA A 1 416 ? -12.545 -1.130 12.377 1.00 93.81 416 ALA A CA 1
ATOM 3118 C C . ALA A 1 416 ? -11.656 -0.704 13.560 1.00 93.81 416 ALA A C 1
ATOM 3120 O O . ALA A 1 416 ? -10.513 -1.147 13.675 1.00 93.81 416 ALA A O 1
ATOM 3121 N N . LEU A 1 417 ? -12.196 0.094 14.487 1.00 93.81 417 LEU A N 1
ATOM 3122 C CA . LEU A 1 417 ? -11.476 0.533 15.685 1.00 93.81 417 LEU A CA 1
ATOM 3123 C C . LEU A 1 417 ? -11.161 -0.633 16.637 1.00 93.81 417 LEU A C 1
ATOM 3125 O O . LEU A 1 417 ? -10.062 -0.698 17.181 1.00 93.81 417 LEU A O 1
ATOM 3129 N N . ALA A 1 418 ? -12.082 -1.585 16.814 1.00 91.69 418 ALA A N 1
ATOM 3130 C CA . ALA A 1 418 ? -11.840 -2.789 17.608 1.00 91.69 418 ALA A CA 1
ATOM 3131 C C . ALA A 1 418 ? -10.709 -3.642 17.016 1.00 91.69 418 ALA A C 1
ATOM 3133 O O . ALA A 1 418 ? -9.883 -4.171 17.756 1.00 91.69 418 ALA A O 1
ATOM 3134 N N . ARG A 1 419 ? -10.633 -3.737 15.685 1.00 91.69 419 ARG A N 1
ATOM 3135 C CA . ARG A 1 419 ? -9.542 -4.426 14.989 1.00 91.69 419 ARG A CA 1
ATOM 3136 C C . ARG A 1 419 ? -8.202 -3.715 15.184 1.00 91.69 419 ARG A C 1
ATOM 3138 O O . ARG A 1 419 ? -7.207 -4.376 15.462 1.00 91.69 419 ARG A O 1
ATOM 3145 N N . ALA A 1 420 ? -8.191 -2.381 15.132 1.00 91.94 420 ALA A N 1
ATOM 3146 C CA . ALA A 1 420 ? -7.003 -1.593 15.456 1.00 91.94 420 ALA A CA 1
ATOM 3147 C C . ALA A 1 420 ? -6.522 -1.846 16.896 1.00 91.94 420 ALA A C 1
ATOM 3149 O O . ALA A 1 420 ? -5.326 -2.014 17.108 1.00 91.94 420 ALA A O 1
ATOM 3150 N N . LEU A 1 421 ? -7.435 -1.938 17.876 1.00 89.69 421 LEU A N 1
ATOM 3151 C CA . LEU A 1 421 ? -7.079 -2.290 19.258 1.00 89.69 421 LEU A CA 1
ATOM 3152 C C . LEU A 1 421 ? -6.423 -3.670 19.359 1.00 89.69 421 LEU A C 1
ATOM 3154 O O . LEU A 1 421 ? -5.417 -3.809 20.043 1.00 89.69 421 LEU A O 1
ATOM 3158 N N . GLN A 1 422 ? -6.975 -4.674 18.673 1.00 88.69 422 GLN A N 1
ATOM 3159 C CA . GLN A 1 422 ? -6.453 -6.047 18.700 1.00 88.69 422 GLN A CA 1
ATOM 3160 C C . GLN A 1 422 ? -5.050 -6.170 18.109 1.00 88.69 422 GLN A C 1
ATOM 3162 O O . GLN A 1 422 ? -4.298 -7.056 18.506 1.00 88.69 422 GLN A O 1
ATOM 3167 N N . ALA A 1 423 ? -4.708 -5.309 17.154 1.00 88.50 423 ALA A N 1
ATOM 3168 C CA . ALA A 1 423 ? -3.408 -5.350 16.510 1.00 88.50 423 ALA A CA 1
ATOM 3169 C C . ALA A 1 423 ? -2.287 -4.740 17.366 1.00 88.50 423 ALA A C 1
ATOM 3171 O O . ALA A 1 423 ? -1.126 -5.083 17.163 1.00 88.50 423 ALA A O 1
ATOM 3172 N N . LEU A 1 424 ? -2.602 -3.835 18.300 1.00 86.88 424 LEU A N 1
ATOM 3173 C CA . LEU A 1 424 ? -1.594 -3.098 19.063 1.00 86.88 424 LEU A CA 1
ATOM 3174 C C . LEU A 1 424 ? -0.957 -3.975 20.160 1.00 86.88 424 LEU A C 1
ATOM 3176 O O . LEU A 1 424 ? -1.657 -4.413 21.074 1.00 86.88 424 LEU A O 1
ATOM 3180 N N . PRO A 1 425 ? 0.375 -4.178 20.144 1.00 72.19 425 PRO A N 1
ATOM 3181 C CA . PRO A 1 425 ? 1.087 -4.877 21.204 1.00 72.19 425 PRO A CA 1
ATOM 3182 C C . PRO A 1 425 ? 1.338 -3.900 22.357 1.00 72.19 425 PRO A C 1
ATOM 3184 O O . PRO A 1 425 ? 2.417 -3.324 22.471 1.00 72.19 425 PRO A O 1
ATOM 3187 N N . ALA A 1 426 ? 0.329 -3.636 23.184 1.00 66.81 426 ALA A N 1
ATOM 3188 C CA . ALA A 1 426 ? 0.478 -2.728 24.317 1.00 66.81 426 ALA A CA 1
ATOM 3189 C C . ALA A 1 426 ? 0.061 -3.396 25.622 1.00 66.81 426 ALA A C 1
ATOM 3191 O O . ALA A 1 426 ? -1.086 -3.813 25.769 1.00 66.81 426 ALA A O 1
ATOM 3192 N N . GLU A 1 427 ? 0.969 -3.403 26.597 1.00 68.81 427 GLU A N 1
ATOM 3193 C CA . GLU A 1 427 ? 0.581 -3.502 27.998 1.00 68.81 427 GLU A CA 1
ATOM 3194 C C . GLU A 1 427 ? -0.029 -2.159 28.417 1.00 68.81 427 GLU A C 1
ATOM 3196 O O . GLU A 1 427 ? 0.574 -1.089 28.286 1.00 68.81 427 GLU A O 1
ATOM 3201 N N . LEU A 1 428 ? -1.281 -2.209 28.862 1.00 68.12 428 LEU A N 1
ATOM 3202 C CA . LEU A 1 428 ? -1.973 -1.048 29.399 1.00 68.12 428 LEU A CA 1
ATOM 3203 C C . LEU A 1 428 ? -1.512 -0.801 30.830 1.00 68.12 428 LEU A C 1
ATOM 3205 O O . LEU A 1 428 ? -1.568 -1.705 31.663 1.00 68.12 428 LEU A O 1
ATOM 3209 N N . THR A 1 429 ? -1.177 0.450 31.158 1.00 75.38 429 THR A N 1
ATOM 3210 C CA . THR A 1 429 ? -1.166 0.845 32.572 1.00 75.38 429 THR A CA 1
ATOM 3211 C C . THR A 1 429 ? -2.570 0.687 33.151 1.00 75.38 429 THR A C 1
ATOM 3213 O O . THR A 1 429 ? -3.567 0.844 32.439 1.00 75.38 429 THR A O 1
ATOM 3216 N N . GLU A 1 430 ? -2.669 0.437 34.457 1.00 73.25 430 GLU A N 1
ATOM 3217 C CA . GLU A 1 430 ? -3.963 0.285 35.126 1.00 73.25 430 GLU A CA 1
ATOM 3218 C C . GLU A 1 430 ? -4.882 1.485 34.840 1.00 73.25 430 GLU A C 1
ATOM 3220 O O . GLU A 1 430 ? -6.011 1.310 34.400 1.00 73.25 430 GLU A O 1
ATOM 3225 N N . ALA A 1 431 ? -4.382 2.718 34.959 1.00 75.88 431 ALA A N 1
ATOM 3226 C CA . ALA A 1 431 ? -5.169 3.920 34.680 1.00 75.88 431 ALA A CA 1
ATOM 3227 C C . ALA A 1 431 ? -5.701 3.979 33.231 1.00 75.88 431 ALA A C 1
ATOM 3229 O O . ALA A 1 431 ? -6.864 4.327 33.010 1.00 75.88 431 ALA A O 1
ATOM 3230 N N . GLN A 1 432 ? -4.880 3.611 32.241 1.00 76.12 432 GLN A N 1
ATOM 3231 C CA . GLN A 1 432 ? -5.300 3.585 30.836 1.00 76.12 432 GLN A CA 1
ATOM 3232 C C . GLN A 1 432 ? -6.333 2.484 30.582 1.00 76.12 432 GLN A C 1
ATOM 3234 O O . GLN A 1 432 ? -7.328 2.732 29.903 1.00 76.12 432 GLN A O 1
ATOM 3239 N N . ALA A 1 433 ? -6.147 1.298 31.163 1.00 77.50 433 ALA A N 1
ATOM 3240 C CA . ALA A 1 433 ? -7.120 0.215 31.104 1.00 77.50 433 ALA A CA 1
ATOM 3241 C C . ALA A 1 433 ? -8.475 0.617 31.697 1.00 77.50 433 ALA A C 1
ATOM 3243 O O . ALA A 1 433 ? -9.522 0.356 31.104 1.00 77.50 433 ALA A O 1
ATOM 3244 N N . GLN A 1 434 ? -8.459 1.309 32.836 1.00 75.81 434 GLN A N 1
ATOM 3245 C CA . GLN A 1 434 ? -9.669 1.801 33.486 1.00 75.81 434 GLN A CA 1
ATOM 3246 C C . GLN A 1 434 ? -10.410 2.822 32.617 1.00 75.81 434 GLN A C 1
ATOM 3248 O O . GLN A 1 434 ? -11.628 2.729 32.449 1.00 75.81 434 GLN A O 1
ATOM 3253 N N . GLN A 1 435 ? -9.688 3.770 32.017 1.00 78.69 435 GLN A N 1
ATOM 3254 C CA . GLN A 1 435 ? -10.273 4.753 31.107 1.00 78.69 435 GLN A CA 1
ATOM 3255 C C . GLN A 1 435 ? -10.819 4.102 29.823 1.00 78.69 435 GLN A C 1
ATOM 3257 O O . GLN A 1 435 ? -11.909 4.462 29.361 1.00 78.69 435 GLN A O 1
ATOM 3262 N N . ALA A 1 436 ? -10.084 3.138 29.262 1.00 81.38 436 ALA A N 1
ATOM 3263 C CA . ALA A 1 436 ? -10.481 2.366 28.087 1.00 81.38 436 ALA A CA 1
ATOM 3264 C C . ALA A 1 436 ? -11.805 1.643 28.333 1.00 81.38 436 ALA A C 1
ATOM 3266 O O . ALA A 1 436 ? -12.775 1.807 27.590 1.00 81.38 436 ALA A O 1
ATOM 3267 N N . LEU A 1 437 ? -11.856 0.905 29.440 1.00 80.31 437 LEU A N 1
ATOM 3268 C CA . LEU A 1 437 ? -13.032 0.182 29.873 1.00 80.31 437 LEU A CA 1
ATOM 3269 C C . LEU A 1 437 ? -14.217 1.126 30.088 1.00 80.31 437 LEU A C 1
ATOM 3271 O O . LEU A 1 437 ? -15.295 0.877 29.555 1.00 80.31 437 LEU A O 1
ATOM 3275 N N . ALA A 1 438 ? -14.033 2.215 30.839 1.00 79.62 438 ALA A N 1
ATOM 3276 C CA . ALA A 1 438 ? -15.106 3.171 31.105 1.00 79.62 438 ALA A CA 1
ATOM 3277 C C . ALA A 1 438 ? -15.719 3.708 29.800 1.00 79.62 438 ALA A C 1
ATOM 3279 O O . ALA A 1 438 ? -16.943 3.750 29.663 1.00 79.62 438 ALA A O 1
ATOM 3280 N N . SER A 1 439 ? -14.874 4.031 28.817 1.00 82.50 439 SER A N 1
ATOM 3281 C CA . SER A 1 439 ? -15.300 4.518 27.499 1.00 82.50 439 SER A CA 1
ATOM 3282 C C . SER A 1 439 ? -16.083 3.455 26.715 1.00 82.50 439 SER A C 1
ATOM 3284 O O . SER A 1 439 ? -17.147 3.744 26.162 1.00 82.50 439 SER A O 1
ATOM 3286 N N . LEU A 1 440 ? -15.605 2.204 26.708 1.00 86.38 440 LEU A N 1
ATOM 3287 C CA . LEU A 1 440 ? -16.276 1.084 26.040 1.00 86.38 440 LEU A CA 1
ATOM 3288 C C . LEU A 1 440 ? -17.632 0.760 26.672 1.00 86.38 440 LEU A C 1
ATOM 3290 O O . LEU A 1 440 ? -18.622 0.602 25.961 1.00 86.38 440 LEU A O 1
ATOM 3294 N N . LEU A 1 441 ? -17.707 0.711 28.002 1.00 80.75 441 LEU A N 1
ATOM 3295 C CA . LEU A 1 441 ? -18.944 0.430 28.734 1.00 80.75 441 LEU A CA 1
ATOM 3296 C C . LEU A 1 441 ? -19.974 1.538 28.560 1.00 80.75 441 LEU A C 1
ATOM 3298 O O . LEU A 1 441 ? -21.152 1.255 28.337 1.00 80.75 441 LEU A O 1
ATOM 3302 N N . GLN A 1 442 ? -19.534 2.797 28.614 1.00 83.06 442 GLN A N 1
ATOM 3303 C CA . GLN A 1 442 ? -20.389 3.932 28.298 1.00 83.06 442 GLN A CA 1
ATOM 3304 C C . GLN A 1 442 ? -20.977 3.770 26.892 1.00 83.06 442 GLN A C 1
ATOM 3306 O O . GLN A 1 442 ? -22.185 3.935 26.707 1.00 83.06 442 GLN A O 1
ATOM 3311 N N . ARG A 1 443 ? -20.153 3.390 25.906 1.00 86.12 443 ARG A N 1
ATOM 3312 C CA . ARG A 1 443 ? -20.620 3.189 24.533 1.00 86.12 443 ARG A CA 1
ATOM 3313 C C . ARG A 1 443 ? -21.582 2.011 24.406 1.00 86.12 443 ARG A C 1
ATOM 3315 O O . ARG A 1 443 ? -22.614 2.146 23.747 1.00 86.12 443 ARG A O 1
ATOM 3322 N N . ILE A 1 444 ? -21.296 0.892 25.072 1.00 85.50 444 ILE A N 1
ATOM 3323 C CA . ILE A 1 444 ? -22.197 -0.263 25.160 1.00 85.50 444 ILE A CA 1
ATOM 3324 C C . ILE A 1 444 ? -23.546 0.181 25.722 1.00 85.50 444 ILE A C 1
ATOM 3326 O O . ILE A 1 444 ? -24.577 -0.163 25.153 1.00 85.50 444 ILE A O 1
ATOM 3330 N N . GLY A 1 445 ? -23.562 0.999 26.777 1.00 79.75 445 GLY A N 1
ATOM 3331 C CA . GLY A 1 445 ? -24.786 1.556 27.356 1.00 79.75 445 GLY A CA 1
ATOM 3332 C C . GLY A 1 445 ? -25.598 2.431 26.391 1.00 79.75 445 GLY A C 1
ATOM 3333 O O . GLY A 1 445 ? -26.819 2.494 26.509 1.00 79.75 445 GLY A O 1
ATOM 3334 N N . GLN A 1 446 ? -24.949 3.063 25.412 1.00 83.56 446 GLN A N 1
ATOM 3335 C CA . GLN A 1 446 ? -25.572 4.009 24.480 1.00 83.56 446 GLN A CA 1
ATOM 3336 C C . GLN A 1 446 ? -26.051 3.384 23.161 1.00 83.56 446 GLN A C 1
ATOM 3338 O O . GLN A 1 446 ? -26.858 3.999 22.465 1.00 83.56 446 GLN A O 1
ATOM 3343 N N . THR A 1 447 ? -25.587 2.186 22.788 1.00 86.38 447 THR A N 1
ATOM 3344 C CA . THR A 1 447 ? -25.935 1.566 21.496 1.00 86.38 447 THR A CA 1
ATOM 3345 C C . THR A 1 447 ? -26.907 0.402 21.630 1.00 86.38 447 THR A C 1
ATOM 3347 O O . THR A 1 447 ? -26.753 -0.461 22.490 1.00 86.38 447 THR A O 1
ATOM 3350 N N . THR A 1 448 ? -27.903 0.326 20.745 1.00 86.38 448 THR A N 1
ATOM 3351 C CA . THR A 1 448 ? -28.851 -0.801 20.640 1.00 86.38 448 THR A CA 1
ATOM 3352 C C . THR A 1 448 ? -28.652 -1.658 19.394 1.00 86.38 448 THR A C 1
ATOM 3354 O O . THR A 1 448 ? -29.352 -2.664 19.239 1.00 86.38 448 THR A O 1
ATOM 3357 N N . ALA A 1 449 ? -27.700 -1.297 18.533 1.00 89.81 449 ALA A N 1
ATOM 3358 C CA . ALA A 1 449 ? -27.400 -2.031 17.314 1.00 89.81 449 ALA A CA 1
ATOM 3359 C C . ALA A 1 449 ? -26.600 -3.309 17.640 1.00 89.81 449 ALA A C 1
ATOM 3361 O O . ALA A 1 449 ? -25.544 -3.201 18.266 1.00 89.81 449 ALA A O 1
ATOM 3362 N N . PRO A 1 450 ? -27.054 -4.506 17.211 1.00 89.75 450 PRO A N 1
ATOM 3363 C CA . PRO A 1 450 ? -26.353 -5.762 17.482 1.00 89.75 450 PRO A CA 1
ATOM 3364 C C . PRO A 1 450 ? -24.893 -5.745 17.020 1.00 89.75 450 PRO A C 1
ATOM 3366 O O . PRO A 1 450 ? -24.004 -5.972 17.828 1.00 89.75 450 PRO A O 1
ATOM 3369 N N . PHE A 1 451 ? -24.631 -5.355 15.770 1.00 89.81 451 PHE A N 1
ATOM 3370 C CA . PHE A 1 451 ? -23.271 -5.305 15.218 1.00 89.81 451 PHE A CA 1
ATOM 3371 C C . PHE A 1 451 ? -22.341 -4.339 15.974 1.00 89.81 451 PHE A C 1
ATOM 3373 O O . PHE A 1 451 ? -21.166 -4.638 16.161 1.00 89.81 451 PHE A O 1
ATOM 3380 N N . ALA A 1 452 ? -22.861 -3.211 16.475 1.00 91.50 452 ALA A N 1
ATOM 3381 C CA . ALA A 1 452 ? -22.071 -2.293 17.298 1.00 91.50 452 ALA A CA 1
ATOM 3382 C C . ALA A 1 452 ? -21.714 -2.916 18.655 1.00 91.50 452 ALA A C 1
ATOM 3384 O O . ALA A 1 452 ? -20.598 -2.747 19.135 1.00 91.50 452 ALA A O 1
ATOM 3385 N N . LEU A 1 453 ? -22.647 -3.648 19.270 1.00 90.25 453 LEU A N 1
ATOM 3386 C CA . LEU A 1 453 ? -22.394 -4.369 20.519 1.00 90.25 453 LEU A CA 1
ATOM 3387 C C . LEU A 1 453 ? -21.354 -5.480 20.328 1.00 90.25 453 LEU A C 1
ATOM 3389 O O . LEU A 1 453 ? -20.479 -5.625 21.175 1.00 90.25 453 LEU A O 1
ATOM 3393 N N . GLU A 1 454 ? -21.400 -6.211 19.211 1.00 89.75 454 GLU A N 1
ATOM 3394 C CA . GLU A 1 454 ? -20.386 -7.222 18.883 1.00 89.75 454 GLU A CA 1
ATOM 3395 C C . GLU A 1 454 ? -19.000 -6.595 18.676 1.00 89.75 454 GLU A C 1
ATOM 3397 O O . GLU A 1 454 ? -18.003 -7.103 19.187 1.00 89.75 454 GLU A O 1
ATOM 3402 N N . ALA A 1 455 ? -18.917 -5.469 17.962 1.00 91.69 455 ALA A N 1
ATOM 3403 C CA . ALA A 1 455 ? -17.665 -4.735 17.793 1.00 91.69 455 ALA A CA 1
ATOM 3404 C C . ALA A 1 455 ? -17.090 -4.255 19.139 1.00 91.69 455 ALA A C 1
ATOM 3406 O O . ALA A 1 455 ? -15.898 -4.403 19.398 1.00 91.69 455 ALA A O 1
ATOM 3407 N N . LEU A 1 456 ? -17.940 -3.750 20.037 1.00 90.62 456 LEU A N 1
ATOM 3408 C CA . LEU A 1 456 ? -17.525 -3.330 21.379 1.00 90.62 456 LEU A CA 1
ATOM 3409 C C . LEU A 1 456 ? -17.108 -4.512 22.261 1.00 90.62 456 LEU A C 1
ATOM 3411 O O . LEU A 1 456 ? -16.160 -4.382 23.028 1.00 90.62 456 LEU A O 1
ATOM 3415 N N . ALA A 1 457 ? -17.760 -5.670 22.132 1.00 88.31 457 ALA A N 1
ATOM 3416 C CA . ALA A 1 457 ? -17.327 -6.896 22.800 1.00 88.31 457 ALA A CA 1
ATOM 3417 C C . ALA A 1 457 ? -15.925 -7.321 22.329 1.00 88.31 457 ALA A C 1
ATOM 3419 O O . ALA A 1 457 ? -15.069 -7.636 23.151 1.00 88.31 457 ALA A O 1
ATOM 3420 N N . ARG A 1 458 ? -15.651 -7.251 21.019 1.00 88.94 458 ARG A N 1
ATOM 3421 C CA . ARG A 1 458 ? -14.312 -7.504 20.455 1.00 88.94 458 ARG A CA 1
ATOM 3422 C C . ARG A 1 458 ? -13.263 -6.507 20.949 1.00 88.94 458 ARG A C 1
ATOM 3424 O O . ARG A 1 458 ? -12.129 -6.907 21.196 1.00 88.94 458 ARG A O 1
ATOM 3431 N N . ALA A 1 459 ? -13.635 -5.236 21.104 1.00 89.25 459 ALA A N 1
ATOM 3432 C CA . ALA A 1 459 ? -12.768 -4.215 21.686 1.00 89.25 459 ALA A CA 1
ATOM 3433 C C . ALA A 1 459 ? -12.466 -4.495 23.168 1.00 89.25 459 ALA A C 1
ATOM 3435 O O . ALA A 1 459 ? -11.329 -4.329 23.590 1.00 89.25 459 ALA A O 1
ATOM 3436 N N . LEU A 1 460 ? -13.452 -4.964 23.945 1.00 85.25 460 LEU A N 1
ATOM 3437 C CA . LEU A 1 460 ? -13.249 -5.377 25.339 1.00 85.25 460 LEU A CA 1
ATOM 3438 C C . LEU A 1 460 ? -12.284 -6.564 25.449 1.00 85.25 460 LEU A C 1
ATOM 3440 O O . LEU A 1 460 ? -11.387 -6.529 26.281 1.00 85.25 460 LEU A O 1
ATOM 3444 N N . GLN A 1 461 ? -12.428 -7.571 24.582 1.00 83.50 461 GLN A N 1
ATOM 3445 C CA . GLN A 1 461 ? -11.536 -8.741 24.547 1.00 83.50 461 GLN A CA 1
ATOM 3446 C C . GLN A 1 461 ? -10.085 -8.384 24.207 1.00 83.50 461 GLN A C 1
ATOM 3448 O O . GLN A 1 461 ? -9.175 -9.124 24.568 1.00 83.50 461 GLN A O 1
ATOM 3453 N N . ALA A 1 462 ? -9.871 -7.276 23.496 1.00 83.12 462 ALA A N 1
ATOM 3454 C CA . ALA A 1 462 ? -8.543 -6.809 23.122 1.00 83.12 462 ALA A CA 1
ATOM 3455 C C . ALA A 1 462 ? -7.785 -6.151 24.287 1.00 83.12 462 ALA A C 1
ATOM 3457 O O . ALA A 1 462 ? -6.574 -5.979 24.194 1.00 83.12 462 ALA A O 1
ATOM 3458 N N . LEU A 1 463 ? -8.471 -5.748 25.364 1.00 78.31 463 LEU A N 1
ATOM 3459 C CA . LEU A 1 463 ? -7.823 -5.085 26.492 1.00 78.31 463 LEU A CA 1
ATOM 3460 C C . LEU A 1 463 ? -7.131 -6.126 27.393 1.00 78.31 463 LEU A C 1
ATOM 3462 O O . LEU A 1 463 ? -7.819 -6.974 27.959 1.00 78.31 463 LEU A O 1
ATOM 3466 N N . PRO A 1 464 ? -5.806 -6.038 27.625 1.00 64.62 464 PRO A N 1
ATOM 3467 C CA . PRO A 1 464 ? -5.071 -6.961 28.503 1.00 64.62 464 PRO A CA 1
ATOM 3468 C C . PRO A 1 464 ? -5.340 -6.762 30.009 1.00 64.62 464 PRO A C 1
ATOM 3470 O O . PRO A 1 464 ? -4.557 -7.202 30.846 1.00 64.62 464 PRO A O 1
ATOM 3473 N N . ALA A 1 465 ? -6.417 -6.072 30.383 1.00 60.94 465 ALA A N 1
ATOM 3474 C CA . ALA A 1 465 ? -6.627 -5.606 31.745 1.00 60.94 465 ALA A CA 1
ATOM 3475 C C . ALA A 1 465 ? -7.484 -6.557 32.586 1.00 60.94 465 ALA A C 1
ATOM 3477 O O . ALA A 1 465 ? -8.614 -6.887 32.218 1.00 60.94 465 ALA A O 1
ATOM 3478 N N . GLU A 1 466 ? -6.990 -6.905 33.776 1.00 61.81 466 GLU A N 1
ATOM 3479 C CA . GLU A 1 466 ? -7.841 -7.453 34.829 1.00 61.81 466 GLU A CA 1
ATOM 3480 C C . GLU A 1 466 ? -8.763 -6.353 35.371 1.00 61.81 466 GLU A C 1
ATOM 3482 O O . GLU A 1 466 ? -8.325 -5.266 35.752 1.00 61.81 466 GLU A O 1
ATOM 3487 N N . LEU A 1 467 ? -10.065 -6.633 35.399 1.00 62.00 467 LEU A N 1
ATOM 3488 C CA . LEU A 1 467 ? -11.055 -5.723 35.961 1.00 62.00 467 LEU A CA 1
ATOM 3489 C C . LEU A 1 467 ? -11.007 -5.753 37.485 1.00 62.00 467 LEU A C 1
ATOM 3491 O O . LEU A 1 467 ? -11.077 -6.826 38.088 1.00 62.00 467 LEU A O 1
ATOM 3495 N N . THR A 1 468 ? -11.016 -4.579 38.125 1.00 66.12 468 THR A N 1
ATOM 3496 C CA . THR A 1 468 ? -11.377 -4.535 39.547 1.00 66.12 468 THR A CA 1
ATOM 3497 C C . THR A 1 468 ? -12.849 -4.925 39.713 1.00 66.12 468 THR A C 1
ATOM 3499 O O . THR A 1 468 ? -13.686 -4.697 38.835 1.00 66.12 468 THR A O 1
ATOM 3502 N N . GLU A 1 469 ? -13.197 -5.483 40.869 1.00 64.25 469 GLU A N 1
ATOM 3503 C CA . GLU A 1 469 ? -14.565 -5.914 41.190 1.00 64.25 469 GLU A CA 1
ATOM 3504 C C . GLU A 1 469 ? -15.596 -4.777 41.041 1.00 64.25 469 GLU A C 1
ATOM 3506 O O . GLU A 1 469 ? -16.693 -4.980 40.516 1.00 64.25 469 GLU A O 1
ATOM 3511 N N . ALA A 1 470 ? -15.215 -3.552 41.418 1.00 66.25 470 ALA A N 1
ATOM 3512 C CA . ALA A 1 470 ? -16.047 -2.358 41.278 1.00 66.25 470 ALA A CA 1
ATOM 3513 C C . ALA A 1 470 ? -16.283 -1.964 39.806 1.00 66.25 470 ALA A C 1
ATOM 3515 O O . ALA A 1 470 ? -17.381 -1.550 39.434 1.00 66.25 470 ALA A O 1
ATOM 3516 N N . GLN A 1 471 ? -15.278 -2.129 38.944 1.00 69.06 471 GLN A N 1
ATOM 3517 C CA . GLN A 1 471 ? -15.397 -1.850 37.508 1.00 69.06 471 GLN A CA 1
ATOM 3518 C C . GLN A 1 471 ? -16.240 -2.900 36.795 1.00 69.06 471 GLN A C 1
ATOM 3520 O O . GLN A 1 471 ? -17.100 -2.555 35.984 1.00 69.06 471 GLN A O 1
ATOM 3525 N N . ALA A 1 472 ? -16.058 -4.170 37.152 1.00 66.75 472 ALA A N 1
ATOM 3526 C CA . ALA A 1 472 ? -16.941 -5.236 36.710 1.00 66.75 472 ALA A CA 1
ATOM 3527 C C . ALA A 1 472 ? -18.400 -4.979 37.127 1.00 66.75 472 ALA A C 1
ATOM 3529 O O . ALA A 1 472 ? -19.318 -5.204 36.339 1.00 66.75 472 ALA A O 1
ATOM 3530 N N . GLN A 1 473 ? -18.627 -4.432 38.325 1.00 66.31 473 GLN A N 1
ATOM 3531 C CA . GLN A 1 473 ? -19.964 -4.048 38.777 1.00 66.31 473 GLN A CA 1
ATOM 3532 C C . GLN A 1 473 ? -20.582 -2.950 37.907 1.00 66.31 473 GLN A C 1
ATOM 3534 O O . GLN A 1 473 ? -21.735 -3.064 37.485 1.00 66.31 473 GLN A O 1
ATOM 3539 N N . GLN A 1 474 ? -19.816 -1.893 37.636 1.00 67.44 474 GLN A N 1
ATOM 3540 C CA . GLN A 1 474 ? -20.270 -0.760 36.835 1.00 67.44 474 GLN A CA 1
ATOM 3541 C C . GLN A 1 474 ? -20.517 -1.154 35.368 1.00 67.44 474 GLN A C 1
ATOM 3543 O O . GLN A 1 474 ? -21.433 -0.626 34.738 1.00 67.44 474 GLN A O 1
ATOM 3548 N N . ALA A 1 475 ? -19.747 -2.116 34.850 1.00 67.88 475 ALA A N 1
ATOM 3549 C CA . ALA A 1 475 ? -19.916 -2.710 33.527 1.00 67.88 475 ALA A CA 1
ATOM 3550 C C . ALA A 1 475 ? -21.187 -3.541 33.383 1.00 67.88 475 ALA A C 1
ATOM 3552 O O . ALA A 1 475 ? -21.940 -3.399 32.420 1.00 67.88 475 ALA A O 1
ATOM 3553 N N . LEU A 1 476 ? -21.388 -4.465 34.318 1.00 71.88 476 LEU A N 1
ATOM 3554 C CA . LEU A 1 476 ? -22.260 -5.605 34.094 1.00 71.88 476 LEU A CA 1
ATOM 3555 C C . LEU A 1 476 ? -23.738 -5.271 34.319 1.00 71.88 476 LEU A C 1
ATOM 3557 O O . LEU A 1 476 ? -24.596 -5.739 33.570 1.00 71.88 476 LEU A O 1
ATOM 3561 N N . ALA A 1 477 ? -24.046 -4.433 35.313 1.00 71.88 477 ALA A N 1
ATOM 3562 C CA . ALA A 1 477 ? -25.420 -4.063 35.651 1.00 71.88 477 ALA A CA 1
ATOM 3563 C C . ALA A 1 477 ? -26.231 -3.518 34.449 1.00 71.88 477 ALA A C 1
ATOM 3565 O O . ALA A 1 477 ? -27.307 -4.060 34.175 1.00 71.88 477 ALA A O 1
ATOM 3566 N N . PRO A 1 478 ? -25.745 -2.526 33.671 1.00 74.00 478 PRO A N 1
ATOM 3567 C CA . PRO A 1 478 ? -26.482 -2.038 32.505 1.00 74.00 478 PRO A CA 1
ATOM 3568 C C . PRO A 1 478 ? -26.583 -3.081 31.382 1.00 74.00 478 PRO A C 1
ATOM 3570 O O . PRO A 1 478 ? -27.607 -3.142 30.704 1.00 74.00 478 PRO A O 1
ATOM 3573 N N . VAL A 1 479 ? -25.574 -3.936 31.183 1.00 78.62 479 VAL A N 1
ATOM 3574 C CA . VAL A 1 479 ? -25.610 -4.988 30.148 1.00 78.62 479 VAL A CA 1
ATOM 3575 C C . VAL A 1 479 ? -26.686 -6.029 30.470 1.00 78.62 479 VAL A C 1
ATOM 3577 O O . VAL A 1 479 ? -27.517 -6.348 29.619 1.00 78.62 479 VAL A O 1
ATOM 3580 N N . LEU A 1 480 ? -26.735 -6.498 31.718 1.00 74.44 480 LEU A N 1
ATOM 3581 C CA . LEU A 1 480 ? -27.726 -7.468 32.192 1.00 74.44 480 LEU A CA 1
ATOM 3582 C C . LEU A 1 480 ? -29.147 -6.910 32.190 1.00 74.44 480 LEU A C 1
ATOM 3584 O O . LEU A 1 480 ? -30.082 -7.590 31.763 1.00 74.44 480 LEU A O 1
ATOM 3588 N N . GLN A 1 481 ? -29.312 -5.657 32.621 1.00 74.00 481 GLN A N 1
ATOM 3589 C CA . GLN A 1 481 ? -30.597 -4.973 32.546 1.00 74.00 481 GLN A CA 1
ATOM 3590 C C . GLN A 1 481 ? -31.119 -4.967 31.103 1.00 74.00 481 GLN A C 1
ATOM 3592 O O . GLN A 1 481 ? -32.293 -5.244 30.860 1.00 74.00 481 GLN A O 1
ATOM 3597 N N . ARG A 1 482 ? -30.240 -4.711 30.132 1.00 79.56 482 ARG A N 1
ATOM 3598 C CA . ARG A 1 482 ? -30.604 -4.683 28.714 1.00 79.56 482 ARG A CA 1
ATOM 3599 C C . ARG A 1 482 ? -30.915 -6.055 28.137 1.00 79.56 482 ARG A C 1
ATOM 3601 O O . ARG A 1 482 ? -31.803 -6.128 27.291 1.00 79.56 482 ARG A O 1
ATOM 3608 N N . ILE A 1 483 ? -30.256 -7.118 28.606 1.00 78.81 483 ILE A N 1
ATOM 3609 C CA . ILE A 1 483 ? -30.636 -8.501 28.274 1.00 78.81 483 ILE A CA 1
ATOM 3610 C C . ILE A 1 483 ? -32.094 -8.733 28.680 1.00 78.81 483 ILE A C 1
ATOM 3612 O O . ILE A 1 483 ? -32.890 -9.172 27.858 1.00 78.81 483 ILE A O 1
ATOM 3616 N N . GLY A 1 484 ? -32.483 -8.337 29.897 1.00 72.44 484 GLY A N 1
ATOM 3617 C CA . GLY A 1 484 ? -33.871 -8.448 30.362 1.00 72.44 484 GLY A CA 1
ATOM 3618 C C . GLY A 1 484 ? -34.892 -7.639 29.556 1.00 72.44 484 GLY A C 1
ATOM 3619 O O . GLY A 1 484 ? -36.066 -7.998 29.524 1.00 72.44 484 GLY A O 1
ATOM 3620 N N . GLN A 1 485 ? -34.459 -6.565 28.895 1.00 77.44 485 GLN A N 1
ATOM 3621 C CA . GLN A 1 485 ? -35.323 -5.601 28.204 1.00 77.44 485 GLN A CA 1
ATOM 3622 C C . GLN A 1 485 ? -35.463 -5.840 26.693 1.00 77.44 485 GLN A C 1
ATOM 3624 O O . GLN A 1 485 ? -36.167 -5.083 26.025 1.00 77.44 485 GLN A O 1
ATOM 3629 N N . THR A 1 486 ? -34.802 -6.850 26.122 1.00 78.44 486 THR A N 1
ATOM 3630 C CA . THR A 1 486 ? -34.822 -7.096 24.673 1.00 78.44 486 THR A CA 1
ATOM 3631 C C . THR A 1 486 ? -35.194 -8.532 24.344 1.00 78.44 486 THR A C 1
ATOM 3633 O O . THR A 1 486 ? -34.660 -9.462 24.925 1.00 78.44 486 THR A O 1
ATOM 3636 N N . THR A 1 487 ? -36.056 -8.714 23.345 1.00 77.75 487 THR A N 1
ATOM 3637 C CA . THR A 1 487 ? -36.390 -10.027 22.764 1.00 77.75 487 THR A CA 1
ATOM 3638 C C . THR A 1 487 ? -35.726 -10.254 21.401 1.00 77.75 487 THR A C 1
ATOM 3640 O O . THR A 1 487 ? -35.845 -11.327 20.812 1.00 77.75 487 THR A O 1
ATOM 3643 N N . ASP A 1 488 ? -35.006 -9.251 20.883 1.00 84.44 488 ASP A N 1
ATOM 3644 C CA . ASP A 1 488 ? -34.268 -9.357 19.624 1.00 84.44 488 ASP A CA 1
ATOM 3645 C C . ASP A 1 488 ? -33.124 -10.378 19.732 1.00 84.44 488 ASP A C 1
ATOM 3647 O O . ASP A 1 488 ? -32.209 -10.227 20.546 1.00 84.44 488 ASP A O 1
ATOM 3651 N N . ARG A 1 489 ? -33.163 -11.407 18.876 1.00 83.00 489 ARG A N 1
ATOM 3652 C CA . ARG A 1 489 ? -32.199 -12.520 18.879 1.00 83.00 489 ARG A CA 1
ATOM 3653 C C . ARG A 1 489 ? -30.749 -12.084 18.664 1.00 83.00 489 ARG A C 1
ATOM 3655 O O . ARG A 1 489 ? -29.857 -12.673 19.266 1.00 83.00 489 ARG A O 1
ATOM 3662 N N . TYR A 1 490 ? -30.508 -11.089 17.812 1.00 84.81 490 TYR A N 1
ATOM 3663 C CA . TYR A 1 490 ? -29.159 -10.634 17.480 1.00 84.81 490 TYR A CA 1
ATOM 3664 C C . TYR A 1 490 ? -28.613 -9.762 18.607 1.00 84.81 490 TYR A C 1
ATOM 3666 O O . TYR A 1 490 ? -27.458 -9.894 18.995 1.00 84.81 490 TYR A O 1
ATOM 3674 N N . ARG A 1 491 ? -29.463 -8.924 19.207 1.00 86.44 491 ARG A N 1
ATOM 3675 C CA . ARG A 1 491 ? -29.093 -8.119 20.370 1.00 86.44 491 ARG A CA 1
ATOM 3676 C C . ARG A 1 491 ? -28.802 -8.985 21.591 1.00 86.44 491 ARG A C 1
ATOM 3678 O O . ARG A 1 491 ? -27.829 -8.715 22.284 1.00 86.44 491 ARG A O 1
ATOM 3685 N N . LEU A 1 492 ? -29.609 -10.017 21.848 1.00 82.94 492 LEU A N 1
ATOM 3686 C CA . LEU A 1 492 ? -29.356 -10.970 22.934 1.00 82.94 492 LEU A CA 1
ATOM 3687 C C . LEU A 1 492 ? -28.007 -11.672 22.753 1.00 82.94 492 LEU A C 1
ATOM 3689 O O . LEU A 1 492 ? -27.229 -11.752 23.700 1.00 82.94 492 LEU A O 1
ATOM 3693 N N . GLN A 1 493 ? -27.707 -12.113 21.530 1.00 83.12 493 GLN A N 1
ATOM 3694 C CA . GLN A 1 493 ? -26.418 -12.712 21.196 1.00 83.12 493 GLN A CA 1
ATOM 3695 C C . GLN A 1 493 ? -25.254 -11.734 21.425 1.00 83.12 493 GLN A C 1
ATOM 3697 O O . GLN A 1 493 ? -24.279 -12.096 22.075 1.00 83.12 493 GLN A O 1
ATOM 3702 N N . ALA A 1 494 ? -25.366 -10.494 20.950 1.00 87.00 494 ALA A N 1
ATOM 3703 C CA . ALA A 1 494 ? -24.309 -9.499 21.103 1.00 87.00 494 ALA A CA 1
ATOM 3704 C C . ALA A 1 494 ? -24.097 -9.072 22.569 1.00 87.00 494 ALA A C 1
ATOM 3706 O O . ALA A 1 494 ? -22.964 -8.942 23.021 1.00 87.00 494 ALA A O 1
ATOM 3707 N N . LEU A 1 495 ? -25.170 -8.902 23.352 1.00 85.25 495 LEU A N 1
ATOM 3708 C CA . LEU A 1 495 ? -25.068 -8.593 24.785 1.00 85.25 495 LEU A CA 1
ATOM 3709 C C . LEU A 1 495 ? -24.449 -9.747 25.580 1.00 85.25 495 LEU A C 1
ATOM 3711 O O . LEU A 1 495 ? -23.672 -9.506 26.498 1.00 85.25 495 LEU A O 1
ATOM 3715 N N . ALA A 1 496 ? -24.755 -10.993 25.223 1.00 79.44 496 ALA A N 1
ATOM 3716 C CA . ALA A 1 496 ? -24.105 -12.152 25.823 1.00 79.44 496 ALA A CA 1
ATOM 3717 C C . ALA A 1 496 ? -22.603 -12.204 25.488 1.00 79.44 496 ALA A C 1
ATOM 3719 O O . ALA A 1 496 ? -21.805 -12.459 26.383 1.00 79.44 496 ALA A O 1
ATOM 3720 N N . GLN A 1 497 ? -22.199 -11.861 24.258 1.00 81.56 497 GLN A N 1
ATOM 3721 C CA . GLN A 1 497 ? -20.777 -11.719 23.911 1.00 81.56 497 GLN A CA 1
ATOM 3722 C C . GLN A 1 497 ? -20.085 -10.624 24.730 1.00 81.56 497 GLN A C 1
ATOM 3724 O O . GLN A 1 497 ? -18.936 -10.801 25.119 1.00 81.56 497 GLN A O 1
ATOM 3729 N N . VAL A 1 498 ? -20.770 -9.514 25.033 1.00 83.81 498 VAL A N 1
ATOM 3730 C CA . VAL A 1 498 ? -20.241 -8.494 25.955 1.00 83.81 498 VAL A CA 1
ATOM 3731 C C . VAL A 1 498 ? -20.019 -9.088 27.348 1.00 83.81 498 VAL A C 1
ATOM 3733 O O . VAL A 1 498 ? -18.975 -8.846 27.938 1.00 83.81 498 VAL A O 1
ATOM 3736 N N . VAL A 1 499 ? -20.962 -9.881 27.872 1.00 78.31 499 VAL A N 1
ATOM 3737 C CA . VAL A 1 499 ? -20.797 -10.553 29.175 1.00 78.31 499 VAL A CA 1
ATOM 3738 C C . VAL A 1 499 ? -19.613 -11.526 29.155 1.00 78.31 499 VAL A C 1
ATOM 3740 O O . VAL A 1 499 ? -18.838 -11.540 30.104 1.00 78.31 499 VAL A O 1
ATOM 3743 N N . GLU A 1 500 ? -19.442 -12.296 28.079 1.00 76.31 500 GLU A N 1
ATOM 3744 C CA . GLU A 1 500 ? -18.313 -13.225 27.904 1.00 76.31 500 GLU A CA 1
ATOM 3745 C C . GLU A 1 500 ? -16.964 -12.512 27.757 1.00 76.31 500 GLU A C 1
ATOM 3747 O O . GLU A 1 500 ? -15.943 -13.015 28.216 1.00 76.31 500 GLU A O 1
ATOM 3752 N N . ALA A 1 501 ? -16.953 -11.347 27.108 1.00 76.94 501 ALA A N 1
ATOM 3753 C CA . ALA A 1 501 ? -15.759 -10.537 26.899 1.00 76.94 501 ALA A CA 1
ATOM 3754 C C . ALA A 1 501 ? -15.230 -9.894 28.185 1.00 76.94 501 ALA A C 1
ATOM 3756 O O . ALA A 1 501 ? -14.065 -9.505 28.232 1.00 76.94 501 ALA A O 1
ATOM 3757 N N . LEU A 1 502 ? -16.072 -9.735 29.208 1.00 73.44 502 LEU A N 1
ATOM 3758 C CA . LEU A 1 502 ? -15.658 -9.135 30.465 1.00 73.44 502 LEU A CA 1
ATOM 3759 C C . LEU A 1 502 ? -14.923 -10.189 31.320 1.00 73.44 502 LEU A C 1
ATOM 3761 O O . LEU A 1 502 ? -15.522 -11.206 31.679 1.00 73.44 502 LEU A O 1
ATOM 3765 N N . PRO A 1 503 ? -13.660 -9.956 31.724 1.00 59.03 503 PRO A N 1
ATOM 3766 C CA . PRO A 1 503 ? -12.939 -10.849 32.628 1.00 59.03 503 PRO A CA 1
ATOM 3767 C C . PRO A 1 503 ? -13.430 -10.634 34.070 1.00 59.03 503 PRO A C 1
ATOM 3769 O O . PRO A 1 503 ? -12.757 -10.026 34.900 1.00 59.03 503 PRO A O 1
ATOM 3772 N N . VAL A 1 504 ? -14.659 -11.067 34.371 1.00 58.72 504 VAL A N 1
ATOM 3773 C CA . VAL A 1 504 ? -15.324 -10.788 35.653 1.00 58.72 504 VAL A CA 1
ATOM 3774 C C . VAL A 1 504 ? -15.188 -11.953 36.629 1.00 58.72 504 VAL A C 1
ATOM 3776 O O . VAL A 1 504 ? -15.673 -13.054 36.376 1.00 58.72 504 VAL A O 1
ATOM 3779 N N . LYS A 1 505 ? -14.656 -11.682 37.828 1.00 59.22 505 LYS A N 1
ATOM 3780 C CA . LYS A 1 505 ? -15.062 -12.419 39.035 1.00 59.22 505 LYS A CA 1
ATOM 3781 C C . LYS A 1 505 ? -16.372 -11.813 39.526 1.00 59.22 505 LYS A C 1
ATOM 3783 O O . LYS A 1 505 ? -16.367 -10.764 40.159 1.00 59.22 505 LYS A O 1
ATOM 3788 N N . LEU A 1 506 ? -17.491 -12.451 39.192 1.00 62.66 506 LEU A N 1
ATOM 3789 C CA . LEU A 1 506 ? -18.810 -11.971 39.604 1.00 62.66 506 LEU A CA 1
ATOM 3790 C C . LEU A 1 506 ? -18.947 -12.041 41.124 1.00 62.66 506 LEU A C 1
ATOM 3792 O O . LEU A 1 506 ? -18.495 -13.003 41.752 1.00 62.66 506 LEU A O 1
ATOM 3796 N N . THR A 1 507 ? -19.599 -11.047 41.716 1.00 68.44 507 THR A N 1
ATOM 3797 C CA . THR A 1 507 ? -20.076 -11.160 43.097 1.00 68.44 507 THR A CA 1
ATOM 3798 C C . THR A 1 507 ? -21.394 -11.920 43.127 1.00 68.44 507 THR A C 1
ATOM 3800 O O . THR A 1 507 ? -22.143 -11.941 42.150 1.00 68.44 507 THR A O 1
ATOM 3803 N N . GLU A 1 508 ? -21.711 -12.528 44.266 1.00 70.12 508 GLU A N 1
ATOM 3804 C CA . GLU A 1 508 ? -22.995 -13.206 44.477 1.00 70.12 508 GLU A CA 1
ATOM 3805 C C . GLU A 1 508 ? -24.184 -12.251 44.261 1.00 70.12 508 GLU A C 1
ATOM 3807 O O . GLU A 1 508 ? -25.154 -12.591 43.587 1.00 70.12 508 GLU A O 1
ATOM 3812 N N . ALA A 1 509 ? -24.068 -11.001 44.727 1.00 71.12 509 ALA A N 1
ATOM 3813 C CA . ALA A 1 509 ? -25.090 -9.975 44.528 1.00 71.12 509 ALA A CA 1
ATOM 3814 C C . ALA A 1 509 ? -25.298 -9.624 43.041 1.00 71.12 509 ALA A C 1
ATOM 3816 O O . ALA A 1 509 ? -26.429 -9.413 42.602 1.00 71.12 509 ALA A O 1
ATOM 3817 N N . GLN A 1 510 ? -24.222 -9.584 42.250 1.00 69.50 510 GLN A N 1
ATOM 3818 C CA . GLN A 1 510 ? -24.298 -9.342 40.806 1.00 69.50 510 GLN A CA 1
ATOM 3819 C C . GLN A 1 510 ? -24.913 -10.533 40.072 1.00 69.50 510 GLN A C 1
ATOM 3821 O O . GLN A 1 510 ? -25.803 -10.342 39.245 1.00 69.50 510 GLN A O 1
ATOM 3826 N N . ALA A 1 511 ? -24.487 -11.756 40.403 1.00 72.75 511 ALA A N 1
ATOM 3827 C CA . ALA A 1 511 ? -25.048 -12.972 39.826 1.00 72.75 511 ALA A CA 1
ATOM 3828 C C . ALA A 1 511 ? -26.549 -13.097 40.136 1.00 72.75 511 ALA A C 1
ATOM 3830 O O . ALA A 1 511 ? -27.340 -13.434 39.256 1.00 72.75 511 ALA A O 1
ATOM 3831 N N . GLN A 1 512 ? -26.964 -12.704 41.343 1.00 75.06 512 GLN A N 1
ATOM 3832 C CA . GLN A 1 512 ? -28.369 -12.636 41.730 1.00 75.06 512 GLN A CA 1
ATOM 3833 C C . GLN A 1 512 ? -29.167 -11.616 40.905 1.00 75.06 512 GLN A C 1
ATOM 3835 O O . GLN A 1 512 ? -30.248 -11.943 40.414 1.00 75.06 512 GLN A O 1
ATOM 3840 N N . GLN A 1 513 ? -28.659 -10.390 40.737 1.00 73.19 513 GLN A N 1
ATOM 3841 C CA . GLN A 1 513 ? -29.334 -9.365 39.926 1.00 73.19 513 GLN A CA 1
ATOM 3842 C C . GLN A 1 513 ? -29.425 -9.763 38.444 1.00 73.19 513 GLN A C 1
ATOM 3844 O O . GLN A 1 513 ? -30.410 -9.443 37.778 1.00 73.19 513 GLN A O 1
ATOM 3849 N N . ALA A 1 514 ? -28.423 -10.486 37.941 1.00 72.38 514 ALA A N 1
ATOM 3850 C CA . ALA A 1 514 ? -28.346 -10.990 36.574 1.00 72.38 514 ALA A CA 1
ATOM 3851 C C . ALA A 1 514 ? -29.326 -12.131 36.278 1.00 72.38 514 ALA A C 1
ATOM 3853 O O . ALA A 1 514 ? -29.813 -12.264 35.153 1.00 72.38 514 ALA A O 1
ATOM 3854 N N . LEU A 1 515 ? -29.588 -12.973 37.282 1.00 79.19 515 LEU A N 1
ATOM 3855 C CA . LEU A 1 515 ? -30.241 -14.261 37.095 1.00 79.19 515 LEU A CA 1
ATOM 3856 C C . LEU A 1 515 ? -31.672 -14.121 36.577 1.00 79.19 515 LEU A C 1
ATOM 3858 O O . LEU A 1 515 ? -32.026 -14.736 35.574 1.00 79.19 515 LEU A O 1
ATOM 3862 N N . ALA A 1 516 ? -32.500 -13.309 37.236 1.00 81.75 516 ALA A N 1
ATOM 3863 C CA . ALA A 1 516 ? -33.912 -13.192 36.876 1.00 81.75 516 ALA A CA 1
ATOM 3864 C C . ALA A 1 516 ? -34.127 -12.702 35.424 1.00 81.75 516 ALA A C 1
ATOM 3866 O O . ALA A 1 516 ? -34.875 -13.365 34.700 1.00 81.75 516 ALA A O 1
ATOM 3867 N N . PRO A 1 517 ? -33.445 -11.639 34.946 1.00 79.31 517 PRO A N 1
ATOM 3868 C CA . PRO A 1 517 ? -33.479 -11.234 33.538 1.00 79.31 517 PRO A CA 1
ATOM 3869 C C . PRO A 1 517 ? -33.072 -12.343 32.558 1.00 79.31 517 PRO A C 1
ATOM 3871 O O . PRO A 1 517 ? -33.748 -12.558 31.553 1.00 79.31 517 PRO A O 1
ATOM 3874 N N . VAL A 1 518 ? -31.983 -13.066 32.846 1.00 81.44 518 VAL A N 1
ATOM 3875 C CA . VAL A 1 518 ? -31.459 -14.122 31.964 1.00 81.44 518 VAL A CA 1
ATOM 3876 C C . VAL A 1 518 ? -32.431 -15.299 31.886 1.00 81.44 518 VAL A C 1
ATOM 3878 O O . VAL A 1 518 ? -32.765 -15.751 30.791 1.00 81.44 518 VAL A O 1
ATOM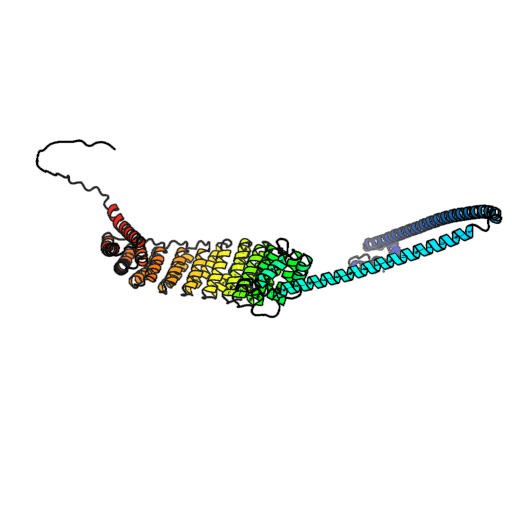 3881 N N . LEU A 1 519 ? -32.946 -15.765 33.026 1.00 84.56 519 LEU A N 1
ATOM 3882 C CA . LEU A 1 519 ? -33.917 -16.861 33.079 1.00 84.56 519 LEU A CA 1
ATOM 3883 C C . LEU A 1 519 ? -35.239 -16.499 32.402 1.00 84.56 519 LEU A C 1
ATOM 3885 O O . LEU A 1 519 ? -35.815 -17.331 31.698 1.00 84.56 519 LEU A O 1
ATOM 3889 N N . GLN A 1 520 ? -35.699 -15.258 32.581 1.00 83.75 520 GLN A N 1
ATOM 3890 C CA . GLN A 1 520 ? -36.875 -14.749 31.885 1.00 83.75 520 GLN A CA 1
ATOM 3891 C C . GLN A 1 520 ? -36.683 -14.832 30.366 1.00 83.75 520 GLN A C 1
ATOM 3893 O O . GLN A 1 520 ? -37.561 -15.345 29.676 1.00 83.75 520 GLN A O 1
ATOM 3898 N N . GLN A 1 521 ? -35.536 -14.386 29.847 1.00 84.06 521 GLN A N 1
ATOM 3899 C CA . GLN A 1 521 ? -35.263 -14.438 28.410 1.00 84.06 521 GLN A CA 1
ATOM 3900 C C . GLN A 1 521 ? -35.106 -15.868 27.885 1.00 84.06 521 GLN A C 1
ATOM 3902 O O . GLN A 1 521 ? -35.637 -16.175 26.819 1.00 84.06 521 GLN A O 1
ATOM 3907 N N . ILE A 1 522 ? -34.464 -16.769 28.641 1.00 84.88 522 ILE A N 1
ATOM 3908 C CA . ILE A 1 522 ? -34.383 -18.200 28.293 1.00 84.88 522 ILE A CA 1
ATOM 3909 C C . ILE A 1 522 ? -35.792 -18.788 28.142 1.00 84.88 522 ILE A C 1
ATOM 3911 O O . ILE A 1 522 ? -36.075 -19.471 27.159 1.00 84.88 522 ILE A O 1
ATOM 3915 N N . GLY A 1 523 ? -36.707 -18.470 29.060 1.00 83.62 523 GLY A N 1
ATOM 3916 C CA . GLY A 1 523 ? -38.099 -18.915 28.976 1.00 83.62 523 GLY A CA 1
ATOM 3917 C C . GLY A 1 523 ? -38.892 -18.324 27.801 1.00 83.62 523 GLY A C 1
ATOM 3918 O O . GLY A 1 523 ? -39.916 -18.884 27.426 1.00 83.62 523 GLY A O 1
ATOM 3919 N N . GLN A 1 524 ? -38.443 -17.213 27.208 1.00 83.31 524 GLN A N 1
ATOM 3920 C CA . GLN A 1 524 ? -39.183 -16.492 26.164 1.00 83.31 524 GLN A CA 1
ATOM 3921 C C . GLN A 1 524 ? -38.663 -16.735 24.743 1.00 83.31 524 GLN A C 1
ATOM 3923 O O . GLN A 1 524 ? -39.446 -16.707 23.795 1.00 83.31 524 GLN A O 1
ATOM 3928 N N . THR A 1 525 ? -37.360 -16.955 24.561 1.00 81.94 525 THR A N 1
ATOM 3929 C CA . THR A 1 525 ? -36.761 -17.067 23.223 1.00 81.94 525 THR A CA 1
ATOM 3930 C C . THR A 1 525 ? -36.713 -18.506 22.723 1.00 81.94 525 THR A C 1
ATOM 3932 O O . THR A 1 525 ? -36.305 -19.408 23.438 1.00 81.94 525 THR A O 1
ATOM 3935 N N . THR A 1 526 ? -37.083 -18.746 21.467 1.00 81.81 526 THR A N 1
ATOM 3936 C CA . THR A 1 526 ? -36.931 -20.057 20.803 1.00 81.81 526 THR A CA 1
ATOM 3937 C C . THR A 1 526 ? -35.769 -20.083 19.811 1.00 81.81 526 THR A C 1
ATOM 3939 O O . THR A 1 526 ? -35.483 -21.116 19.206 1.00 81.81 526 THR A O 1
ATOM 3942 N N . ALA A 1 527 ? -35.077 -18.954 19.625 1.00 82.44 527 ALA A N 1
ATOM 3943 C CA . ALA A 1 527 ? -33.988 -18.842 18.666 1.00 82.44 527 ALA A CA 1
ATOM 3944 C C . ALA A 1 527 ? -32.736 -19.583 19.179 1.00 82.44 527 ALA A C 1
ATOM 3946 O O . ALA A 1 527 ? -32.211 -19.210 20.231 1.00 82.44 527 ALA A O 1
ATOM 3947 N N . PRO A 1 528 ? -32.193 -20.570 18.436 1.00 84.00 528 PRO A N 1
ATOM 3948 C CA . PRO A 1 528 ? -31.064 -21.374 18.902 1.00 84.00 528 PRO A CA 1
ATOM 3949 C C . PRO A 1 528 ? -29.828 -20.566 19.298 1.00 84.00 528 PRO A C 1
ATOM 3951 O O . PRO A 1 528 ? -29.249 -20.824 20.346 1.00 84.00 528 PRO A O 1
ATOM 3954 N N . SER A 1 529 ? -29.448 -19.564 18.499 1.00 77.06 529 SER A N 1
ATOM 3955 C CA . SER A 1 529 ? -28.267 -18.739 18.778 1.00 77.06 529 SER A CA 1
ATOM 3956 C C . SER A 1 529 ? -28.447 -17.849 20.011 1.00 77.06 529 SER A C 1
ATOM 3958 O O . SER A 1 529 ? -27.505 -17.663 20.774 1.00 77.06 529 SER A O 1
ATOM 3960 N N . ALA A 1 530 ? -29.662 -17.345 20.249 1.00 79.12 530 ALA A N 1
ATOM 3961 C CA . ALA A 1 530 ? -29.975 -16.566 21.445 1.00 79.12 530 ALA A CA 1
ATOM 3962 C C . ALA A 1 530 ? -29.993 -17.452 22.699 1.00 79.12 530 ALA A C 1
ATOM 3964 O O . ALA A 1 530 ? -29.439 -17.066 23.722 1.00 79.12 530 ALA A O 1
ATOM 3965 N N . LEU A 1 531 ? -30.572 -18.657 22.609 1.00 85.44 531 LEU A N 1
ATOM 3966 C CA . LEU A 1 531 ? -30.549 -19.645 23.693 1.00 85.44 531 LEU A CA 1
ATOM 3967 C C . LEU A 1 531 ? -29.125 -20.069 24.046 1.00 85.44 531 LEU A C 1
ATOM 3969 O O . LEU A 1 531 ? -28.786 -20.154 25.220 1.00 85.44 531 LEU A O 1
ATOM 3973 N N . GLU A 1 532 ? -28.289 -20.314 23.040 1.00 83.31 532 GLU A N 1
ATOM 3974 C CA . GLU A 1 532 ? -26.884 -20.664 23.227 1.00 83.31 532 GLU A CA 1
ATOM 3975 C C . GLU A 1 532 ? -26.125 -19.555 23.967 1.00 83.31 532 GLU A C 1
ATOM 3977 O O . GLU A 1 532 ? -25.410 -19.833 24.928 1.00 83.31 532 GLU A O 1
ATOM 3982 N N . ALA A 1 533 ? -26.333 -18.300 23.570 1.00 75.50 533 ALA A N 1
ATOM 3983 C CA . ALA A 1 533 ? -25.676 -17.151 24.178 1.00 75.50 533 ALA A CA 1
ATOM 3984 C C . ALA A 1 533 ? -26.176 -16.878 25.613 1.00 75.50 533 ALA A C 1
ATOM 3986 O O . ALA A 1 533 ? -25.381 -16.665 26.525 1.00 75.50 533 ALA A O 1
ATOM 3987 N N . LEU A 1 534 ? -27.487 -16.975 25.858 1.00 82.69 534 LEU A N 1
ATOM 3988 C CA . LEU A 1 534 ? -28.061 -16.863 27.204 1.00 82.69 534 LEU A CA 1
ATOM 3989 C C . LEU A 1 534 ? -27.628 -18.009 28.124 1.00 82.69 534 LEU A C 1
ATOM 3991 O O . LEU A 1 534 ? -27.402 -17.793 29.312 1.00 82.69 534 LEU A O 1
ATOM 3995 N N . ALA A 1 535 ? -27.486 -19.222 27.588 1.00 86.06 535 ALA A N 1
ATOM 3996 C CA . ALA A 1 535 ? -26.981 -20.362 28.339 1.00 86.06 535 ALA A CA 1
ATOM 3997 C C . ALA A 1 535 ? -25.506 -20.183 28.719 1.00 86.06 535 ALA A C 1
ATOM 3999 O O . ALA A 1 535 ? -25.130 -20.511 29.841 1.00 86.06 535 ALA A O 1
ATOM 4000 N N . ARG A 1 536 ? -24.676 -19.616 27.832 1.00 78.81 536 ARG A N 1
ATOM 4001 C CA . ARG A 1 536 ? -23.297 -19.233 28.175 1.00 78.81 536 ARG A CA 1
ATOM 4002 C C . ARG A 1 536 ? -23.249 -18.142 29.238 1.00 78.81 536 ARG A C 1
ATOM 4004 O O . ARG A 1 536 ? -22.483 -18.274 30.187 1.00 78.81 536 ARG A O 1
ATOM 4011 N N . ALA A 1 537 ? -24.110 -17.127 29.143 1.00 77.06 537 ALA A N 1
ATOM 4012 C CA . ALA A 1 537 ? -24.234 -16.119 30.192 1.00 77.06 537 ALA A CA 1
ATOM 4013 C C . ALA A 1 537 ? -24.604 -16.770 31.536 1.00 77.06 537 ALA A C 1
ATOM 4015 O O . ALA A 1 537 ? -23.925 -16.541 32.530 1.00 77.06 537 ALA A O 1
ATOM 4016 N N . LEU A 1 538 ? -25.606 -17.657 31.565 1.00 80.75 538 LEU A N 1
ATOM 4017 C CA . LEU A 1 538 ? -25.988 -18.400 32.771 1.00 80.75 538 LEU A CA 1
ATOM 4018 C C . LEU A 1 538 ? -24.846 -19.278 33.309 1.00 80.75 538 LEU A C 1
ATOM 4020 O O . LEU A 1 538 ? -24.648 -19.350 34.519 1.00 80.75 538 LEU A O 1
ATOM 4024 N N . HIS A 1 539 ? -24.077 -19.914 32.426 1.00 81.44 539 HIS A N 1
ATOM 4025 C CA . HIS A 1 539 ? -22.891 -20.681 32.799 1.00 81.44 539 HIS A CA 1
ATOM 4026 C C . HIS A 1 539 ? -21.830 -19.800 33.476 1.00 81.44 539 HIS A C 1
ATOM 4028 O O . HIS A 1 539 ? -21.268 -20.206 34.489 1.00 81.44 539 HIS A O 1
ATOM 4034 N N . ALA A 1 540 ? -21.608 -18.581 32.977 1.00 74.06 540 ALA A N 1
ATOM 4035 C CA . ALA A 1 540 ? -20.696 -17.621 33.597 1.00 74.06 540 ALA A CA 1
ATOM 4036 C C . ALA A 1 540 ? -21.185 -17.145 34.979 1.00 74.06 540 ALA A C 1
ATOM 4038 O O . ALA A 1 540 ? -20.367 -16.918 35.867 1.00 74.06 540 ALA A O 1
ATOM 4039 N N . LEU A 1 541 ? -22.505 -17.040 35.191 1.00 76.50 541 LEU A N 1
ATOM 4040 C CA . LEU A 1 541 ? -23.092 -16.698 36.496 1.00 76.50 541 LEU A CA 1
ATOM 4041 C C . LEU A 1 541 ? -22.985 -17.841 37.520 1.00 76.50 541 LEU A C 1
ATOM 4043 O O . LEU A 1 541 ? -22.921 -17.584 38.722 1.00 76.50 541 LEU A O 1
ATOM 4047 N N . ALA A 1 542 ? -22.990 -19.094 37.054 1.00 78.25 542 ALA A N 1
ATOM 4048 C CA . ALA A 1 542 ? -23.178 -20.283 37.882 1.00 78.25 542 ALA A CA 1
ATOM 4049 C C . ALA A 1 542 ? -22.239 -20.417 39.101 1.00 78.25 542 ALA A C 1
ATOM 4051 O O . ALA A 1 542 ? -22.765 -20.735 40.166 1.00 78.25 542 ALA A O 1
ATOM 4052 N N . PRO A 1 543 ? -20.923 -20.108 39.030 1.00 77.62 543 PRO A N 1
ATOM 4053 C CA . PRO A 1 543 ? -20.002 -20.241 40.172 1.00 77.62 543 PRO A CA 1
ATOM 4054 C C . PRO A 1 543 ? -20.302 -19.322 41.371 1.00 77.62 543 PRO A C 1
ATOM 4056 O O . PRO A 1 543 ? -19.546 -19.290 42.342 1.00 77.62 543 PRO A O 1
ATOM 4059 N N . LYS A 1 544 ? -21.321 -18.462 41.261 1.00 76.19 544 LYS A N 1
ATOM 4060 C CA . LYS A 1 544 ? -21.678 -17.425 42.239 1.00 76.19 544 LYS A CA 1
ATOM 4061 C C . LYS A 1 544 ? -23.160 -17.438 42.600 1.00 76.19 544 LYS A C 1
ATOM 4063 O O . LYS A 1 544 ? -23.623 -16.508 43.253 1.00 76.19 544 LYS A O 1
ATOM 4068 N N . LEU A 1 545 ? -23.901 -18.457 42.165 1.00 77.81 545 LEU A N 1
ATOM 4069 C CA . LEU A 1 545 ? -25.307 -18.622 42.513 1.00 77.81 545 LEU A CA 1
ATOM 4070 C C . LEU A 1 545 ? -25.444 -19.415 43.815 1.00 77.81 545 LEU A C 1
ATOM 4072 O O . LEU A 1 545 ? -24.774 -20.424 44.019 1.00 77.81 545 LEU A O 1
ATOM 4076 N N . THR A 1 546 ? -26.368 -18.992 44.674 1.00 82.44 546 THR A N 1
ATOM 4077 C CA . THR A 1 546 ? -26.821 -19.817 45.803 1.00 82.44 546 THR A CA 1
ATOM 4078 C C . THR A 1 546 ? -27.570 -21.050 45.305 1.00 82.44 546 THR A C 1
ATOM 4080 O O . THR A 1 546 ? -28.108 -21.069 44.197 1.00 82.44 546 THR A O 1
ATOM 4083 N N . GLU A 1 547 ? -27.703 -22.067 46.153 1.00 80.19 547 GLU A N 1
ATOM 4084 C CA . GLU A 1 547 ? -28.481 -23.266 45.824 1.00 80.19 547 GLU A CA 1
ATOM 4085 C C . GLU A 1 547 ? -29.935 -22.932 45.437 1.00 80.19 547 GLU A C 1
ATOM 4087 O O . GLU A 1 547 ? -30.458 -23.455 44.455 1.00 80.19 547 GLU A O 1
ATOM 4092 N N . ALA A 1 548 ? -30.571 -21.987 46.137 1.00 81.62 548 ALA A N 1
ATOM 4093 C CA . ALA A 1 548 ? -31.926 -21.533 45.817 1.00 81.62 548 ALA A CA 1
ATOM 4094 C C . ALA A 1 548 ? -32.014 -20.875 44.425 1.00 81.62 548 ALA A C 1
ATOM 4096 O O . ALA A 1 548 ? -32.985 -21.065 43.693 1.00 81.62 548 ALA A O 1
ATOM 4097 N N . GLN A 1 549 ? -30.983 -20.126 44.035 1.00 82.25 549 GLN A N 1
ATOM 4098 C CA . GLN A 1 549 ? -30.877 -19.496 42.718 1.00 82.25 549 GLN A CA 1
ATOM 4099 C C . GLN A 1 549 ? -30.592 -20.519 41.610 1.00 82.25 549 GLN A C 1
ATOM 4101 O O . GLN A 1 549 ? -31.195 -20.458 40.538 1.00 82.25 549 GLN A O 1
ATOM 4106 N N . ALA A 1 550 ? -29.732 -21.503 41.873 1.00 82.44 550 ALA A N 1
ATOM 4107 C CA . ALA A 1 550 ? -29.510 -22.621 40.964 1.00 82.44 550 ALA A CA 1
ATOM 4108 C C . ALA A 1 550 ? -30.806 -23.419 40.738 1.00 82.44 550 ALA A C 1
ATOM 4110 O O . ALA A 1 550 ? -31.147 -23.735 39.598 1.00 82.44 550 ALA A O 1
ATOM 4111 N N . GLN A 1 551 ? -31.585 -23.662 41.798 1.00 83.38 551 GLN A N 1
ATOM 4112 C CA . GLN A 1 551 ? -32.905 -24.292 41.698 1.00 83.38 551 GLN A CA 1
ATOM 4113 C C . GLN A 1 551 ? -33.892 -23.445 40.883 1.00 83.38 551 GLN A C 1
ATOM 4115 O O . GLN A 1 551 ? -34.619 -23.987 40.049 1.00 83.38 551 GLN A O 1
ATOM 4120 N N . GLN A 1 552 ? -33.884 -22.119 41.052 1.00 84.31 552 GLN A N 1
ATOM 4121 C CA . GLN A 1 552 ? -34.701 -21.204 40.248 1.00 84.31 552 GLN A CA 1
ATOM 4122 C C . GLN A 1 552 ? -34.378 -21.304 38.745 1.00 84.31 552 GLN A C 1
ATOM 4124 O O . GLN A 1 552 ? -35.279 -21.172 37.913 1.00 84.31 552 GLN A O 1
ATOM 4129 N N . ALA A 1 553 ? -33.120 -21.574 38.383 1.00 84.56 553 ALA A N 1
ATOM 4130 C CA . ALA A 1 553 ? -32.690 -21.722 36.994 1.00 84.56 553 ALA A CA 1
ATOM 4131 C C . ALA A 1 553 ? -33.171 -23.020 36.322 1.00 84.56 553 ALA A C 1
ATOM 4133 O O . ALA A 1 553 ? -33.312 -23.053 35.099 1.00 84.56 553 ALA A O 1
ATOM 4134 N N . LEU A 1 554 ? -33.464 -24.075 37.092 1.00 84.94 554 LEU A N 1
ATOM 4135 C CA . LEU A 1 554 ? -33.800 -25.397 36.550 1.00 84.94 554 LEU A CA 1
ATOM 4136 C C . LEU A 1 554 ? -35.055 -25.374 35.676 1.00 84.94 554 LEU A C 1
ATOM 4138 O O . LEU A 1 554 ? -35.029 -25.866 34.551 1.00 84.94 554 LEU A O 1
ATOM 4142 N N . ALA A 1 555 ? -36.152 -24.807 36.178 1.00 86.06 555 ALA A N 1
ATOM 4143 C CA . ALA A 1 555 ? -37.449 -24.850 35.505 1.00 86.06 555 ALA A CA 1
ATOM 4144 C C . ALA A 1 555 ? -37.439 -24.216 34.094 1.00 86.06 555 ALA A C 1
ATOM 4146 O O . ALA A 1 555 ? -37.808 -24.909 33.143 1.00 86.06 555 ALA A O 1
ATOM 4147 N N . PRO A 1 556 ? -36.995 -22.956 33.901 1.00 86.31 556 PRO A N 1
ATOM 4148 C CA . PRO A 1 556 ? -36.965 -22.340 32.571 1.00 86.31 556 PRO A CA 1
ATOM 4149 C C . PRO A 1 556 ? -35.969 -23.017 31.617 1.00 86.31 556 PRO A C 1
ATOM 4151 O O . PRO A 1 556 ? -36.253 -23.140 30.425 1.00 86.31 556 PRO A O 1
ATOM 4154 N N . VAL A 1 557 ? -34.827 -23.500 32.120 1.00 87.12 557 VAL A N 1
ATOM 4155 C CA . VAL A 1 557 ? -33.809 -24.157 31.284 1.00 87.12 557 VAL A CA 1
ATOM 4156 C C . VAL A 1 557 ? -34.257 -25.553 30.842 1.00 87.12 557 VAL A C 1
ATOM 4158 O O . VAL A 1 557 ? -34.123 -25.891 29.667 1.00 87.12 557 VAL A O 1
ATOM 4161 N N . LEU A 1 558 ? -34.834 -26.356 31.742 1.00 88.06 558 LEU A N 1
ATOM 4162 C CA . LEU A 1 558 ? -35.387 -27.675 31.411 1.00 88.06 558 LEU A CA 1
ATOM 4163 C C . LEU A 1 558 ? -36.573 -27.568 30.459 1.00 88.06 558 LEU A C 1
ATOM 4165 O O . LEU A 1 558 ? -36.667 -28.359 29.520 1.00 88.06 558 LEU A O 1
ATOM 4169 N N . TRP A 1 559 ? -37.439 -26.572 30.671 1.00 88.50 559 TRP A N 1
ATOM 4170 C CA . TRP A 1 559 ? -38.511 -26.279 29.731 1.00 88.50 559 TRP A CA 1
ATOM 4171 C C . TRP A 1 559 ? -37.936 -26.043 28.331 1.00 88.50 559 TRP A C 1
ATOM 4173 O O . TRP A 1 559 ? -38.347 -26.724 27.399 1.00 88.50 559 TRP A O 1
ATOM 4183 N N . GLN A 1 560 ? -36.903 -25.203 28.182 1.00 88.88 560 GLN A N 1
ATOM 4184 C CA . GLN A 1 560 ? -36.291 -24.983 26.867 1.00 88.88 560 GLN A CA 1
ATOM 4185 C C . GLN A 1 560 ? -35.590 -26.193 26.263 1.00 88.88 560 GLN A C 1
ATOM 4187 O O . GLN A 1 560 ? -35.664 -26.390 25.053 1.00 88.88 560 GLN A O 1
ATOM 4192 N N . ILE A 1 561 ? -34.930 -27.023 27.071 1.00 87.69 561 ILE A N 1
ATOM 4193 C CA . ILE A 1 561 ? -34.328 -28.275 26.589 1.00 87.69 561 ILE A CA 1
ATOM 4194 C C . ILE A 1 561 ? -35.392 -29.188 25.965 1.00 87.69 561 ILE A C 1
ATOM 4196 O O . ILE A 1 561 ? -35.099 -29.876 24.991 1.00 87.69 561 ILE A O 1
ATOM 4200 N N . GLY A 1 562 ? -36.623 -29.168 26.487 1.00 86.50 562 GLY A N 1
ATOM 4201 C CA . GLY A 1 562 ? -37.755 -29.882 25.894 1.00 86.50 562 GLY A CA 1
ATOM 4202 C C . GLY A 1 562 ? -38.257 -29.283 24.574 1.00 86.50 562 GLY A C 1
ATOM 4203 O O . GLY A 1 562 ? -38.830 -30.006 23.764 1.00 86.50 562 GLY A O 1
ATOM 4204 N N . GLN A 1 563 ? -38.023 -27.989 24.338 1.00 87.25 563 GLN A N 1
ATOM 4205 C CA . GLN A 1 563 ? -38.560 -27.254 23.187 1.00 87.25 563 GLN A CA 1
ATOM 4206 C C . GLN A 1 563 ? -37.570 -27.122 22.021 1.00 87.25 563 GLN A C 1
ATOM 4208 O O . GLN A 1 563 ? -37.990 -27.032 20.867 1.00 87.25 563 GLN A O 1
ATOM 4213 N N . THR A 1 564 ? -36.262 -27.085 22.287 1.00 85.25 564 THR A N 1
ATOM 4214 C CA . THR A 1 564 ? -35.238 -26.873 21.255 1.00 85.25 564 THR A CA 1
ATOM 4215 C C . THR A 1 564 ? -34.661 -28.183 20.725 1.00 85.25 564 THR A C 1
ATOM 4217 O O . THR A 1 564 ? -34.310 -29.086 21.477 1.00 85.25 564 THR A O 1
ATOM 4220 N N . THR A 1 565 ? -34.506 -28.281 19.404 1.00 87.56 565 THR A N 1
ATOM 4221 C CA . THR A 1 565 ? -33.858 -29.422 18.729 1.00 87.56 565 THR A CA 1
ATOM 4222 C C . THR A 1 565 ? -32.440 -29.102 18.256 1.00 87.56 565 THR A C 1
ATOM 4224 O O . THR A 1 565 ? -31.745 -29.971 17.729 1.00 87.56 565 THR A O 1
ATOM 4227 N N . ALA A 1 566 ? -31.983 -27.859 18.443 1.00 88.12 566 ALA A N 1
ATOM 4228 C CA . ALA A 1 566 ? -30.688 -27.408 17.958 1.00 88.12 566 ALA A CA 1
ATOM 4229 C C . ALA A 1 566 ? -29.538 -27.972 18.820 1.00 88.12 566 ALA A C 1
ATOM 4231 O O . ALA A 1 566 ? -29.475 -27.681 20.019 1.00 88.12 566 ALA A O 1
ATOM 4232 N N . PRO A 1 567 ? -28.576 -28.717 18.236 1.00 88.06 567 PRO A N 1
ATOM 4233 C CA . PRO A 1 567 ? -27.522 -29.375 19.012 1.00 88.06 567 PRO A CA 1
ATOM 4234 C C . PRO A 1 567 ? -26.625 -28.421 19.811 1.00 88.06 567 PRO A C 1
ATOM 4236 O O . PRO A 1 567 ? -26.188 -28.767 20.908 1.00 88.06 567 PRO A O 1
ATOM 4239 N N . SER A 1 568 ? -26.331 -27.229 19.279 1.00 83.44 568 SER A N 1
ATOM 4240 C CA . SER A 1 568 ? -25.474 -26.246 19.954 1.00 83.44 568 SER A CA 1
ATOM 4241 C C . SER A 1 568 ? -26.167 -25.621 21.168 1.00 83.44 568 SER A C 1
ATOM 4243 O O . SER A 1 568 ? -25.592 -25.617 22.256 1.00 83.44 568 SER A O 1
ATOM 4245 N N . ALA A 1 569 ? -27.431 -25.213 21.017 1.00 84.81 569 ALA A N 1
ATOM 4246 C CA . ALA A 1 569 ? -28.258 -24.694 22.103 1.00 84.81 569 ALA A CA 1
ATOM 4247 C C . ALA A 1 569 ? -28.472 -25.743 23.205 1.00 84.81 569 ALA A C 1
ATOM 4249 O O . ALA A 1 569 ? -28.279 -25.443 24.380 1.00 84.81 569 ALA A O 1
ATOM 4250 N N . LEU A 1 570 ? -28.781 -26.996 22.840 1.00 88.06 570 LEU A N 1
ATOM 4251 C CA . LEU A 1 570 ? -28.917 -28.098 23.801 1.00 88.06 570 LEU A CA 1
ATOM 4252 C C . LEU A 1 570 ? -27.627 -28.343 24.591 1.00 88.06 570 LEU A C 1
ATOM 4254 O O . LEU A 1 570 ? -27.674 -28.542 25.806 1.00 88.06 570 LEU A O 1
ATOM 4258 N N . ARG A 1 571 ? -26.468 -28.323 23.918 1.00 87.38 571 ARG A N 1
ATOM 4259 C CA . ARG A 1 571 ? -25.163 -28.480 24.575 1.00 87.38 571 ARG A CA 1
ATOM 4260 C C . ARG A 1 571 ? -24.901 -27.338 25.556 1.00 87.38 571 ARG A C 1
ATOM 4262 O O . ARG A 1 571 ? -24.479 -27.607 26.677 1.00 87.38 571 ARG A O 1
ATOM 4269 N N . ALA A 1 572 ? -25.172 -26.099 25.153 1.00 85.69 572 ALA A N 1
ATOM 4270 C CA . ALA A 1 572 ? -24.965 -24.926 25.995 1.00 85.69 572 ALA A CA 1
ATOM 4271 C C . ALA A 1 572 ? -25.902 -24.920 27.216 1.00 85.69 572 ALA A C 1
ATOM 4273 O O . ALA A 1 572 ? -25.429 -24.765 28.338 1.00 85.69 572 ALA A O 1
ATOM 4274 N N . LEU A 1 573 ? -27.204 -25.179 27.028 1.00 87.44 573 LEU A N 1
ATOM 4275 C CA . LEU A 1 573 ? -28.188 -25.259 28.119 1.00 87.44 573 LEU A CA 1
ATOM 4276 C C . LEU A 1 573 ? -27.840 -26.373 29.115 1.00 87.44 573 LEU A C 1
ATOM 4278 O O . LEU A 1 573 ? -27.918 -26.176 30.326 1.00 87.44 573 LEU A O 1
ATOM 4282 N N . ARG A 1 574 ? -27.389 -27.534 28.620 1.00 86.56 574 ARG A N 1
ATOM 4283 C CA . ARG A 1 574 ? -26.890 -28.616 29.479 1.00 86.56 574 ARG A CA 1
ATOM 4284 C C . ARG A 1 574 ? -25.645 -28.194 30.259 1.00 86.56 574 ARG A C 1
ATOM 4286 O O . ARG A 1 574 ? -25.565 -28.488 31.447 1.00 86.56 574 ARG A O 1
ATOM 4293 N N . GLY A 1 575 ? -24.697 -27.517 29.611 1.00 85.25 575 GLY A N 1
ATOM 4294 C CA . GLY A 1 575 ? -23.499 -26.991 30.268 1.00 85.25 575 GLY A CA 1
ATOM 4295 C C . GLY A 1 575 ? -23.839 -26.011 31.393 1.00 85.25 575 GLY A C 1
ATOM 4296 O O . GLY A 1 575 ? -23.284 -26.119 32.483 1.00 85.25 575 GLY A O 1
ATOM 4297 N N . ALA A 1 576 ? -24.820 -25.132 31.170 1.00 84.25 576 ALA A N 1
ATOM 4298 C CA . ALA A 1 576 ? -25.308 -24.194 32.179 1.00 84.25 576 ALA A CA 1
ATOM 4299 C C . ALA A 1 576 ? -25.952 -24.900 33.390 1.00 84.25 576 ALA A C 1
ATOM 4301 O O . ALA A 1 576 ? -25.706 -24.516 34.534 1.00 84.25 576 ALA A O 1
ATOM 4302 N N . LEU A 1 577 ? -26.728 -25.970 33.162 1.00 83.69 577 LEU A N 1
ATOM 4303 C CA . LEU A 1 577 ? -27.288 -26.795 34.243 1.00 83.69 577 LEU A CA 1
ATOM 4304 C C . LEU A 1 577 ? -26.204 -27.521 35.043 1.00 83.69 577 LEU A C 1
ATOM 4306 O O . LEU A 1 577 ? -26.269 -27.564 36.268 1.00 83.69 577 LEU A O 1
ATOM 4310 N N . GLN A 1 578 ? -25.206 -28.089 34.363 1.00 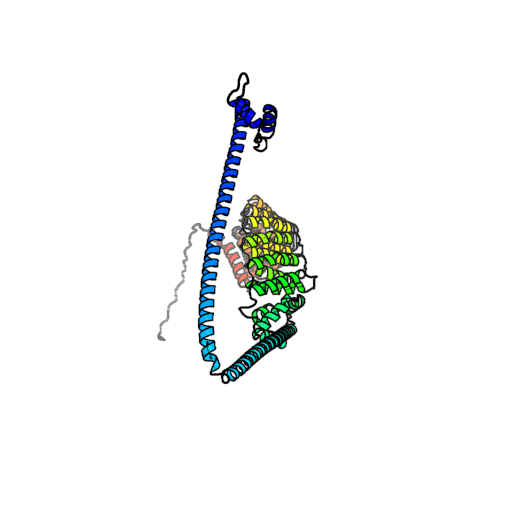84.06 578 GLN A N 1
ATOM 4311 C CA . GLN A 1 578 ? -24.108 -28.807 35.015 1.00 84.06 578 GLN A CA 1
ATOM 4312 C C . GLN A 1 578 ? -23.287 -27.884 35.915 1.00 84.06 578 GLN A C 1
ATOM 4314 O O . GLN A 1 578 ? -22.945 -28.268 37.031 1.00 84.06 578 GLN A O 1
ATOM 4319 N N . SER A 1 579 ? -23.020 -26.656 35.467 1.00 78.12 579 SER A N 1
ATOM 4320 C CA . SER A 1 579 ? -22.336 -25.664 36.296 1.00 78.12 579 SER A CA 1
ATOM 4321 C C . SER A 1 579 ? -23.181 -25.184 37.472 1.00 78.12 579 SER A C 1
ATOM 4323 O O . SER A 1 579 ? -22.632 -24.980 38.545 1.00 78.12 579 SER A O 1
ATOM 4325 N N . ALA A 1 580 ? -24.500 -25.035 37.303 1.00 71.12 580 ALA A N 1
ATOM 4326 C CA . ALA A 1 580 ? -25.386 -24.603 38.385 1.00 71.12 580 ALA A CA 1
ATOM 4327 C C . ALA A 1 580 ? -25.623 -25.704 39.441 1.00 71.12 580 ALA A C 1
ATOM 4329 O O . ALA A 1 580 ? -25.807 -25.398 40.614 1.00 71.12 580 ALA A O 1
ATOM 4330 N N . GLY A 1 581 ? -25.612 -26.984 39.044 1.00 61.56 581 GLY A N 1
ATOM 4331 C CA . GLY A 1 581 ? -25.825 -28.123 39.949 1.00 61.56 581 GLY A CA 1
ATOM 4332 C C . GLY A 1 581 ? -24.554 -28.699 40.590 1.00 61.56 581 GLY A C 1
ATOM 4333 O O . GLY A 1 581 ? -24.627 -29.276 41.670 1.00 61.56 581 GLY A O 1
ATOM 4334 N N . GLY A 1 582 ? -23.385 -28.547 39.955 1.00 52.72 582 GLY A N 1
ATOM 4335 C CA . GLY A 1 582 ? -22.134 -29.203 40.365 1.00 52.72 582 GLY A CA 1
ATOM 4336 C C . GLY A 1 582 ? -21.461 -28.659 41.634 1.00 52.72 582 GLY A C 1
ATOM 4337 O O . GLY A 1 582 ? -20.532 -29.289 42.138 1.00 52.72 582 GLY A O 1
ATOM 4338 N N . GLU A 1 583 ? -21.897 -27.513 42.167 1.00 45.81 583 GLU A N 1
ATOM 4339 C CA . GLU A 1 583 ? -21.392 -26.971 43.441 1.00 45.81 583 GLU A CA 1
ATOM 4340 C C . GLU A 1 583 ? -22.227 -27.354 44.665 1.00 45.81 583 GLU A C 1
ATOM 4342 O O . GLU A 1 583 ? -21.670 -27.429 45.762 1.00 45.81 583 GLU A O 1
ATOM 4347 N N . ALA A 1 584 ? -23.498 -27.732 44.482 1.00 41.72 584 ALA A N 1
ATOM 4348 C CA . ALA A 1 584 ? -24.316 -28.303 45.556 1.00 41.72 584 ALA A CA 1
ATOM 4349 C C . ALA A 1 584 ? -23.704 -29.611 46.107 1.00 41.72 584 ALA A C 1
ATOM 4351 O O . ALA A 1 584 ? -23.769 -29.880 47.304 1.00 41.72 584 ALA A O 1
ATOM 4352 N N . ASP A 1 585 ? -23.004 -30.373 45.259 1.00 41.28 585 ASP A N 1
ATOM 4353 C CA . ASP A 1 585 ? -22.365 -31.642 45.635 1.00 41.28 585 ASP A CA 1
ATOM 4354 C C . ASP A 1 585 ? -21.007 -31.461 46.358 1.00 41.28 585 ASP A C 1
ATOM 4356 O O . ASP A 1 585 ? -20.533 -32.369 47.040 1.00 41.28 585 ASP A O 1
ATOM 4360 N N . ARG A 1 586 ? -20.369 -30.277 46.276 1.00 44.00 586 ARG A N 1
ATOM 4361 C CA . ARG A 1 586 ? -19.107 -29.979 46.994 1.00 44.00 586 ARG A CA 1
ATOM 4362 C C . ARG A 1 586 ? -19.323 -29.514 48.442 1.00 44.00 586 ARG A C 1
ATOM 4364 O O . ARG A 1 586 ? -18.411 -29.656 49.254 1.00 44.00 586 ARG A O 1
ATOM 4371 N N . GLY A 1 587 ? -20.513 -29.013 48.786 1.00 37.56 587 GLY A N 1
ATOM 4372 C CA . GLY A 1 587 ? -20.886 -28.635 50.159 1.00 37.56 587 GLY A CA 1
ATOM 4373 C C . GLY A 1 587 ? -21.310 -29.812 51.051 1.00 37.56 587 GLY A C 1
ATOM 4374 O O . GLY A 1 587 ? -21.301 -29.691 52.274 1.00 37.56 587 GLY A O 1
ATOM 4375 N N . ALA A 1 588 ? -21.626 -30.968 50.459 1.00 36.38 588 ALA A N 1
ATOM 4376 C CA . ALA A 1 588 ? -22.113 -32.163 51.156 1.00 36.38 588 ALA A CA 1
ATOM 4377 C C . ALA A 1 588 ? -21.003 -33.169 51.537 1.00 36.38 588 ALA A C 1
ATOM 4379 O O . ALA A 1 588 ? -21.272 -34.329 51.843 1.00 36.38 588 ALA A O 1
ATOM 4380 N N . GLY A 1 589 ? -19.738 -32.737 51.556 1.00 33.28 589 GLY A N 1
ATOM 4381 C CA . GLY A 1 589 ? -18.584 -33.541 51.969 1.00 33.28 589 GLY A CA 1
ATOM 4382 C C . GLY A 1 589 ? -18.421 -33.690 53.487 1.00 33.28 589 GLY A C 1
ATOM 4383 O O . GLY A 1 589 ? -17.301 -33.623 53.982 1.00 33.28 589 GLY A O 1
ATOM 4384 N N . ALA A 1 590 ? -19.505 -33.874 54.241 1.00 33.03 590 ALA A N 1
ATOM 4385 C CA . ALA A 1 590 ? -19.441 -34.329 55.628 1.00 33.03 590 ALA A CA 1
ATOM 4386 C C . ALA A 1 590 ? -20.133 -35.690 55.722 1.00 33.03 590 ALA A C 1
ATOM 4388 O O . ALA A 1 590 ? -21.311 -35.827 55.401 1.00 33.03 590 ALA A O 1
ATOM 4389 N N . ALA A 1 591 ? -19.368 -36.702 56.134 1.00 43.97 591 ALA A N 1
ATOM 4390 C CA . ALA A 1 591 ? -19.797 -38.089 56.250 1.00 43.97 591 ALA A CA 1
ATOM 4391 C C . ALA A 1 591 ? -21.084 -38.224 57.090 1.00 43.97 591 ALA A C 1
ATOM 4393 O O . ALA A 1 591 ? -21.049 -38.174 58.318 1.00 43.97 591 ALA A O 1
ATOM 4394 N N . GLY A 1 592 ? -22.215 -38.425 56.412 1.00 29.36 592 GLY A N 1
ATOM 4395 C CA . GLY A 1 592 ? -23.507 -38.769 56.999 1.00 29.36 592 GLY A CA 1
ATOM 4396 C C . GLY A 1 592 ? -23.864 -40.219 56.679 1.00 29.36 592 GLY A C 1
ATOM 4397 O O . GLY A 1 592 ? -23.823 -40.643 55.528 1.00 29.36 592 GLY A O 1
ATOM 4398 N N . ALA A 1 593 ? -24.155 -40.992 57.721 1.00 32.28 593 ALA A N 1
ATOM 4399 C CA . ALA A 1 593 ? -24.270 -42.445 57.733 1.00 32.28 593 ALA A CA 1
ATOM 4400 C C . ALA A 1 593 ? -25.270 -43.052 56.724 1.00 32.28 593 ALA A C 1
ATOM 4402 O O . ALA A 1 593 ? -26.396 -42.587 56.568 1.00 32.28 593 ALA A O 1
ATOM 4403 N N . ARG A 1 594 ? -24.877 -44.186 56.124 1.00 32.41 594 ARG A N 1
ATOM 4404 C CA . ARG A 1 594 ? -25.776 -45.128 55.432 1.00 32.41 594 ARG A CA 1
ATOM 4405 C C . ARG A 1 594 ? -26.780 -45.747 56.420 1.00 32.41 594 ARG A C 1
ATOM 4407 O O . ARG A 1 594 ? -26.328 -46.329 57.407 1.00 32.41 594 ARG A O 1
ATOM 4414 N N . PRO A 1 595 ? -28.088 -45.794 56.113 1.00 33.41 595 PRO A N 1
ATOM 4415 C CA . PRO A 1 595 ? -28.989 -46.796 56.669 1.00 33.41 595 PRO A CA 1
ATOM 4416 C C . PRO A 1 595 ? -29.002 -48.041 55.771 1.00 33.41 595 PRO A C 1
ATOM 4418 O O . PRO A 1 595 ? -29.089 -47.946 54.546 1.00 33.41 595 PRO A O 1
ATOM 4421 N N . GLY A 1 596 ? -28.872 -49.212 56.394 1.00 33.16 596 GLY A N 1
ATOM 4422 C CA . GLY A 1 596 ? -28.824 -50.514 55.735 1.00 33.16 596 GLY A CA 1
ATOM 4423 C C . GLY A 1 596 ? -30.142 -50.905 55.066 1.00 33.16 596 GLY A C 1
ATOM 4424 O O . GLY A 1 596 ? -31.221 -50.732 55.627 1.00 33.16 596 GLY A O 1
ATOM 4425 N N . ALA A 1 597 ? -30.031 -51.473 53.867 1.00 32.75 597 ALA A N 1
ATOM 4426 C CA . ALA A 1 597 ? -31.133 -52.113 53.171 1.00 32.75 597 ALA A CA 1
ATOM 4427 C C . ALA A 1 597 ? -31.361 -53.519 53.750 1.00 32.75 597 ALA A C 1
ATOM 4429 O O . ALA A 1 597 ? -30.510 -54.397 53.606 1.00 32.75 597 ALA A O 1
ATOM 4430 N N . ALA A 1 598 ? -32.515 -53.729 54.380 1.00 32.84 598 ALA A N 1
ATOM 4431 C CA . ALA A 1 598 ? -33.090 -55.048 54.609 1.00 32.84 598 ALA A CA 1
ATOM 4432 C C . ALA A 1 598 ? -34.256 -55.214 53.626 1.00 32.84 598 ALA A C 1
ATOM 4434 O O . ALA A 1 598 ? -35.246 -54.490 53.710 1.00 32.84 598 ALA A O 1
ATOM 4435 N N . ALA A 1 599 ? -34.117 -56.133 52.673 1.00 35.66 599 ALA A N 1
ATOM 4436 C CA . ALA A 1 599 ? -35.209 -56.586 51.823 1.00 35.66 599 ALA A CA 1
ATOM 4437 C C . ALA A 1 599 ? -35.449 -58.063 52.133 1.00 35.66 599 ALA A C 1
ATOM 4439 O O . ALA A 1 599 ? -34.695 -58.936 51.710 1.00 35.66 599 ALA A O 1
ATOM 4440 N N . ASP A 1 600 ? -36.485 -58.289 52.928 1.00 34.06 600 ASP A N 1
ATOM 4441 C CA . ASP A 1 600 ? -37.107 -59.578 53.184 1.00 34.06 600 ASP A CA 1
ATOM 4442 C C . ASP A 1 600 ? -38.053 -59.896 52.012 1.00 34.06 600 ASP A C 1
ATOM 4444 O O . ASP A 1 600 ? -38.859 -59.048 51.608 1.00 34.06 600 ASP A O 1
ATOM 4448 N N . ARG A 1 601 ? -37.937 -61.084 51.413 1.00 32.94 601 ARG A N 1
ATOM 4449 C CA . ARG A 1 601 ? -38.921 -61.591 50.446 1.00 32.94 601 ARG A CA 1
ATOM 4450 C C . ARG A 1 601 ? -38.965 -63.122 50.518 1.00 32.94 601 ARG A C 1
ATOM 4452 O O . ARG A 1 601 ? -37.919 -63.742 50.332 1.00 32.94 601 ARG A O 1
ATOM 4459 N N . PRO A 1 602 ? -40.140 -63.723 50.774 1.00 40.50 602 PRO A N 1
ATOM 4460 C CA . PRO A 1 602 ? -40.277 -65.163 50.920 1.00 40.50 602 PRO A CA 1
ATOM 4461 C C . PRO A 1 602 ? -40.462 -65.877 49.574 1.00 40.50 602 PRO A C 1
ATOM 4463 O O . PRO A 1 602 ? -40.836 -65.272 48.568 1.00 40.50 602 PRO A O 1
ATOM 4466 N N . ASP A 1 603 ? -40.165 -67.173 49.635 1.00 42.00 603 ASP A N 1
ATOM 4467 C CA . ASP A 1 603 ? -40.130 -68.213 48.606 1.00 42.00 603 ASP A CA 1
ATOM 4468 C C . ASP A 1 603 ? -41.231 -68.185 47.532 1.00 42.00 603 ASP A C 1
ATOM 4470 O O . ASP A 1 603 ? -42.406 -68.000 47.838 1.00 42.00 603 ASP A O 1
ATOM 4474 N N . ASP A 1 604 ? -40.862 -68.591 46.307 1.00 34.00 604 ASP A N 1
ATOM 4475 C CA . ASP A 1 604 ? -41.560 -69.730 45.704 1.00 34.00 604 ASP A CA 1
ATOM 4476 C C . ASP A 1 604 ? -40.669 -70.556 44.762 1.00 34.00 604 ASP A C 1
ATOM 4478 O O . ASP A 1 604 ? -39.811 -70.047 44.034 1.00 34.00 604 ASP A O 1
ATOM 4482 N N . ARG A 1 605 ? -40.852 -71.874 44.839 1.00 36.59 605 ARG A N 1
ATOM 4483 C CA . ARG A 1 605 ? -40.039 -72.916 44.204 1.00 36.59 605 ARG A CA 1
ATOM 4484 C C . ARG A 1 605 ? -40.595 -73.331 42.837 1.00 36.59 605 ARG A C 1
ATOM 4486 O O . ARG A 1 605 ? -41.794 -73.335 42.603 1.00 36.59 605 ARG A O 1
ATOM 4493 N N . SER A 1 606 ? -39.684 -73.932 42.064 1.00 35.41 606 SER A N 1
ATOM 4494 C CA . SER A 1 606 ? -39.869 -75.066 41.134 1.00 35.41 606 SER A CA 1
ATOM 4495 C C . SER A 1 606 ? -40.410 -74.826 39.714 1.00 35.41 606 SER A C 1
ATOM 4497 O O . SER A 1 606 ? -41.571 -74.497 39.522 1.00 35.41 606 SER A O 1
ATOM 4499 N N . LEU A 1 607 ? -39.563 -75.121 38.710 1.00 39.41 607 LEU A N 1
ATOM 4500 C CA . LEU A 1 607 ? -39.656 -76.257 37.753 1.00 39.41 607 LEU A CA 1
ATOM 4501 C C . LEU A 1 607 ? -38.675 -76.016 36.576 1.00 39.41 607 LEU A C 1
ATOM 4503 O O . LEU A 1 607 ? -38.789 -75.046 35.843 1.00 39.41 607 LEU A O 1
ATOM 4507 N N . GLN A 1 608 ? -37.545 -76.729 36.551 1.00 34.34 608 GLN A N 1
ATOM 4508 C CA . GLN A 1 608 ? -37.214 -77.805 35.592 1.00 34.34 608 GLN A CA 1
ATOM 4509 C C . GLN A 1 608 ? -36.937 -77.404 34.120 1.00 34.34 608 GLN A C 1
ATOM 4511 O O . GLN A 1 608 ? -37.842 -77.244 33.318 1.00 34.34 608 GLN A O 1
ATOM 4516 N N . ALA A 1 609 ? -35.633 -77.396 33.808 1.00 35.84 609 ALA A N 1
ATOM 4517 C CA . ALA A 1 609 ? -34.918 -78.222 32.818 1.00 35.84 609 ALA A CA 1
ATOM 4518 C C . ALA A 1 609 ? -35.172 -78.136 31.292 1.00 35.84 609 ALA A C 1
ATOM 4520 O O . ALA A 1 609 ? -36.285 -78.254 30.797 1.00 35.84 609 ALA A O 1
ATOM 4521 N N . SER A 1 610 ? -34.022 -78.229 30.600 1.00 37.38 610 SER A N 1
ATOM 4522 C CA . SER A 1 610 ? -33.762 -78.593 29.190 1.00 37.38 610 SER A CA 1
ATOM 4523 C C . SER A 1 610 ? -33.902 -77.444 28.186 1.00 37.38 610 SER A C 1
ATOM 4525 O O . SER A 1 610 ? -34.933 -76.803 28.115 1.00 37.38 610 SER A O 1
ATOM 4527 N N . GLY A 1 611 ? -32.928 -77.112 27.341 1.00 37.38 611 GLY A N 1
ATOM 4528 C CA . GLY A 1 611 ? -31.670 -77.755 26.988 1.00 37.38 611 GLY A CA 1
ATOM 4529 C C . GLY A 1 611 ? -31.280 -77.326 25.565 1.00 37.38 611 GLY A C 1
ATOM 4530 O O . GLY A 1 611 ? -32.151 -77.189 24.719 1.00 37.38 611 GLY A O 1
ATOM 4531 N N . VAL A 1 612 ? -29.971 -77.173 25.344 1.00 42.38 612 VAL A N 1
ATOM 4532 C CA . VAL A 1 612 ? -29.224 -77.401 24.087 1.00 42.38 612 VAL A CA 1
ATOM 4533 C C . VAL A 1 612 ? -29.544 -76.538 22.851 1.00 42.38 612 VAL A C 1
ATOM 4535 O O . VAL A 1 612 ? -30.635 -76.563 22.300 1.00 42.38 612 VAL A O 1
ATOM 4538 N N . GLY A 1 613 ? -28.498 -75.903 22.309 1.00 39.66 613 GLY A N 1
ATOM 4539 C CA . GLY A 1 613 ? -28.479 -75.388 20.939 1.00 39.66 613 GLY A CA 1
ATOM 4540 C C . GLY A 1 613 ? -27.219 -74.583 20.644 1.00 39.66 613 GLY A C 1
ATOM 4541 O O . GLY A 1 613 ? -27.224 -73.365 20.746 1.00 39.66 613 GLY A O 1
ATOM 4542 N N . ALA A 1 614 ? -26.130 -75.284 20.346 1.00 43.47 614 ALA A N 1
ATOM 4543 C CA . ALA A 1 614 ? -24.822 -74.744 19.997 1.00 43.47 614 ALA A CA 1
ATOM 4544 C C . ALA A 1 614 ? -24.716 -74.379 18.504 1.00 43.47 614 ALA A C 1
ATOM 4546 O O . ALA A 1 614 ? -25.378 -75.005 17.681 1.00 43.47 614 ALA A O 1
ATOM 4547 N N . GLY A 1 615 ? -23.752 -73.511 18.180 1.00 40.75 615 GLY A N 1
ATOM 4548 C CA . GLY A 1 615 ? -22.895 -73.671 16.999 1.00 40.75 615 GLY A CA 1
ATOM 4549 C C . GLY A 1 615 ? -23.149 -72.726 15.824 1.00 40.75 615 GLY A C 1
ATOM 4550 O O . GLY A 1 615 ? -24.173 -72.830 15.154 1.00 40.75 615 GLY A O 1
ATOM 4551 N N . GLY A 1 616 ? -22.150 -71.882 15.542 1.00 40.56 616 GLY A N 1
ATOM 4552 C CA . GLY A 1 616 ? -22.032 -71.038 14.353 1.00 40.56 616 GLY A CA 1
ATOM 4553 C C . GLY A 1 616 ? -21.172 -69.822 14.621 1.00 40.56 616 GLY A C 1
ATOM 4554 O O . GLY A 1 616 ? -21.773 -68.731 14.680 1.00 40.56 616 GLY A O 1
#

Mean predicted aligned error: 18.09 Å

Foldseek 3Di:
DLVVLLVVCVVVVVDLVSQDDDDDSLVVLVVCVVCVDPHDCPSPVVRSVSSVVVVVVVVVVVVVVVVVVVVVVVVVVVVVVVVVVVVVVVVVVVVVVVVVVVVVVVVVVVVVVPDPPPVVVVVVVVVVVVVVVVVVVVVVVVVVVVVVVVVVVVVVVVLVVLLVLLVVLLVLQQDDLPDDDDPSVVVSLQCLLVDDPSSVVSNLVVLLVDLVSLLRNQSPVLSVQPSPHPCPPPLVSLLSNLVSLLVQLPPDDDLCSLLSSLSSLLSSLVSYAQVSLLVNLVSLLVSLLVDLDLSSLVSSLSNLLSSLLRHALVSLLVSLVSLLVSLLPDPRLSSLLSSLSSLLSSLVSDALVSLLVSLVSLLVQLLVDQDLSNLLSSLSSLLSSQVSYDQVSLLVSLVSLLVSLLVYLDLSSLLSSLSSLLSHPYDDDQVRLLSSLVSLLVSCLVHQDLSNLQSSLSSLLSHPDDDDQVSCVSRQLSLLVVLLVDLDQSSLLSSLSNLVSHNDPHALVSLVSNQVSLLVSLLPHLDQSSLLSSLSSLLVSQVNYDLVSLVVSCVSLVVNCVVHPDPSSVVSSVSSNCSNPVVVVVVPPDDDDDDDDDDDDDDDDDDDDDDDDDDD

Solvent-accessible surface area (backbone atoms only — not comparable to full-atom values): 32976 Å² total; per-residue (Å²): 109,69,68,57,47,50,50,53,20,59,74,55,76,62,43,77,88,51,40,58,63,89,51,77,68,42,53,51,45,48,49,41,71,77,59,43,83,97,52,90,52,76,89,48,46,71,57,44,53,54,22,51,51,55,49,51,55,48,53,54,51,52,53,50,50,53,55,50,51,51,49,53,52,53,53,50,50,50,53,51,49,53,53,50,52,51,50,49,52,51,48,51,52,48,51,53,50,49,52,50,49,48,55,50,47,58,52,45,54,72,59,54,81,76,60,93,75,62,62,70,59,54,54,53,50,50,52,52,50,50,51,49,50,50,52,50,51,54,48,50,51,51,50,51,52,50,52,52,49,51,50,50,51,52,48,50,54,49,51,55,50,30,43,53,51,21,50,52,43,50,71,43,45,76,46,52,76,90,54,82,78,48,75,60,40,50,49,27,45,51,47,52,48,71,44,55,72,66,28,52,49,39,38,50,48,49,36,42,75,29,53,67,55,38,47,41,38,12,51,40,31,56,58,50,44,58,27,59,31,96,74,32,66,42,61,72,48,41,52,46,44,49,52,30,40,55,50,45,62,75,43,85,88,51,99,58,45,53,23,20,41,14,39,37,49,32,59,43,33,88,58,52,52,47,67,56,33,57,65,50,45,61,62,50,53,54,47,43,76,72,50,89,49,65,63,28,38,53,23,38,32,49,19,42,42,43,29,40,72,51,42,50,45,76,53,39,55,65,52,44,60,63,51,47,54,47,55,61,68,57,89,49,39,63,47,37,40,35,48,22,51,39,48,40,52,32,36,86,46,52,52,47,73,51,34,54,65,52,43,58,47,50,50,51,47,52,70,73,56,74,50,34,59,43,36,36,20,48,21,51,33,48,41,47,35,26,91,39,49,52,59,72,53,27,46,52,50,50,53,49,45,47,54,41,52,63,72,53,81,50,34,58,27,38,37,20,44,19,51,32,48,58,41,42,72,46,88,65,53,70,70,56,39,53,53,48,48,53,41,51,43,53,45,53,74,72,55,83,52,33,62,30,35,41,16,49,19,49,35,47,57,43,50,87,60,83,57,53,66,70,55,41,50,70,48,44,55,63,50,40,55,48,46,49,73,50,88,50,53,58,40,39,30,17,51,27,43,35,59,70,33,47,72,62,78,70,47,48,70,54,28,55,68,38,43,60,31,51,45,53,43,46,60,69,53,84,49,49,67,28,39,25,27,47,17,47,44,47,35,72,37,21,91,33,51,51,71,70,54,33,56,63,48,45,61,38,53,54,52,40,57,76,72,54,86,46,70,66,25,47,52,28,43,50,49,20,49,50,46,36,52,60,56,66,66,68,75,62,80,62,97,72,84,85,80,84,89,83,83,89,81,83,88,84,84,90,84,84,86,87,80,90,86,82,90,134

Nearest PDB structures (foldseek):
  7pks-assembly1_p  TM=6.632E-01  e=1.735E-06  Homo sapiens
  2pf4-assembly3_C  TM=6.042E-01  e=1.959E-05  Mus musculus
  6ef4-assembly1_A  TM=5.560E-01  e=5.208E-05  Mus musculus
  6iur-assembly2_F  TM=6.211E-01  e=1.642E-04  Homo sapiens
  8twe-assembly1_A  TM=4.897E-01  e=1.573E-04  Homo sapiens

Radius of gyration: 52.35 Å; Cα contacts (8 Å, |Δi|>4): 682; chains: 1; bounding box: 122×132×142 Å

Sequence (616 aa):
MILAAKADWEEKDRIDKYLLDPGVQLERGRDLLDDPGDVAVDDLRDYVELSLEKEKGRFDAEREADLADQRRLADAERRAREAAEEAARQAEARAAAEEEARKTAEGAARQAEASGRRLLKYLVIAIVAAGFAILSAASALCFLNQASTQAKETQHQLDHANEALAEAILNDFGLESDKPLTAHQRNALWKLAAADTAIQQDFISTLVGNPEEMVRVAPGFGQVSRSLGLQRPLPSEAEKLLSAALAALRSAPGINRPQSIGVVIEALAPKLTEAQAQQALAPVLQQIGQTTDSSALRALRGALQALAAKLTEAQAQQALAPVLQQIGQTTDSDQLQALAQTLEALAAKLTEAQAQQALAPVLQQIGQTTDSDQLQALAQTLEALAAKLTEAQAQQALASVLQQIGQTTAPFALEALARALQALPAELTEAQAQQALASLLQRIGQTTAPFALEALARALQALPAELTEAQAQQALAPVLQRIGQTTDRYRLQALAQVVEALPVKLTEAQAQQALAPVLQQIGQTTAPSALEALARALHALAPKLTEAQAQQALAPVLWQIGQTTAPSALRALRGALQSAGGEADRGAGAAGARPGAAADRPDDRSLQASGVGAGG

Organism: Methylocella tundrae (NCBI:txid227605)

Secondary structure (DSSP, 8-state):
-HHHHHHHHHHTTT-GGGSPPSSHHHHHHHHHHH--TTS--HHHHHHHHHHHHHHHHHHHHHHHHHHHHHHHHHHHHHHHHHHHHHHHHHHHHHHHHHHHHHHHHHHHHHHHTT-TTSHHHHHHHHHHHHHHHHHHHHHHHHHHHHHHHHHHHHHHHHHHHHHHHHHHHHHT----TTSPPPHHHHHHHHHHHHS-HHHHHHHHHHHHH-HHHHHHHGGGHHHHHHHT-TT-S-HHHHHHHHHHHHHHHHSS--TTHHHHHHHHHHHHGGG--HHHHHHHHHHHHHHHTT---HHHHHHHHHHHHHHHTT--HHHHHHHHHHHHHHHHH---HHHHHHHHHHHHHHHTT--HHHHHHHHHHHHHHHTT---HHHHHHHHHHHHHHHTT--HHHHHHHHHHHHHHHTT---HHHHHHHHHHHHH---PPPHHHHHHHHHHHHHHHHH---HHHHHHHHHHHHT--PPPPHHHHHHHHHHHHHHHHT---HHHHHHHHHHHHHS-----HHHHHHHHHHHHHHHHH---HHHHHHHHHHHHHHGGG--HHHHHHHHHHHHHHHHH---HHHHHHHHHHHHHHHTTTTTTT-S--PPPP--------------------